Protein AF-A0A4Z2CD37-F1 (afdb_monomer)

InterPro domains:
  IPR002018 Carboxylesterase, type B [PF00135] (366-453)
  IPR019819 Carboxylesterase type B, conserved site [PS00941] (441-451)
  IPR029058 Alpha/Beta hydrolase fold [G3DSA:3.40.50.1820] (366-458)
  IPR029058 Alpha/Beta hydrolase fold [SSF53474] (370-454)
  IPR052001 MHC Class II Gamma Chain/Thyroglobulin [PTHR14093] (219-453)

Secondary structure (DSSP, 8-state):
------S-------S-PPP-----S-SEEE--TTB---TTSS-S--SSS---EEETTTTEEEEEETTEEEEEETTSS-GGGGS-S-HHHHH---S-----TT----S---S------------TTGGGGEEEPPGGGEEE-TTS---BEEEEEETTT--HHHHHHHHHHHHHH-TT--EEEEEE-SSTTEEEEEEE---EEPPPTTSSS-PPPEEEESS--SEEEEESS-PPP--GGGSPP------SS---GGGEEEEPGGGEEE-TT----EEEEEETTT---HHHHHHHHHHHHHH-TT--EEEEEE-SSEEEEEEE---EEEEE---TT-SS--EEEEEEESS--SEEEEE--------EEEETTTEEEE-EEEEEEETTEEEEEEEEEEEE-S----GGGTTSPP------EEEE-SS--PBPP-TT--TTSSB-S---EEEEEEESS------

Organism: NCBI:txid433685

Nearest PDB structures (foldseek):
  7n4y-assembly1_B  TM=7.777E-01  e=9.259E-34  Bos indicus x Bos taurus
  6scj-assembly1_B  TM=7.529E-01  e=6.126E-31  Homo sapiens
  7qtq-assembly1_A  TM=8.393E-01  e=3.136E-26  Bos taurus
  7qtq-assembly1_B  TM=8.320E-01  e=3.318E-26  Bos taurus
  7b75-assembly1_B  TM=6.923E-01  e=6.176E-26  Homo sapiens

Radius of gyration: 39.88 Å; Cα contacts (8 Å, |Δi|>4): 696; chains: 1; bounding box: 100×53×114 Å

pLDDT: mean 73.64, std 19.49, range [23.48, 96.44]

Foldseek 3Di:
DDDDDDPDDPPPDDDDDDDDDADDQDQKDWDDPLADDPQPDDDQDDPDFFSWDQDPVQQWTWGDDPNDIDIGHPVNADPVLVPDPGNRCRPDDDPDDDDDLPPPPPDDDDDDDPPPPPQDPPDPVLCVQKDFDDLVQEDADQVDDARKIKMWGFCVNDPPVSQLVVLSVVLVVDLQFFKWAWACDPDPTTIMIITGGQQWDWDDPPDPPGRDTGGYDNDGGDRMIGGPDNDDDPDPVNDPQDEDDQDPDFDDCVQKDWDDPVQEAAAQVDPAKDKDWAFPSHCVDVVSVVNSLVVVQVVDLQWFKWFWADDPTTIMIMTGGQQKDWDFPPPVPDQFTDIRIHHYDHDDGPIMIGGHDDLDQDQWDADPPAEIEGWDWDWDDDGPDIFIKTKFAFAAQFDQCDDPNPVPDTHGDDHHYYDHRHDHAAADDDPPDDPPHSHDSRHRGDMDIGTSGDRGDDD

Solvent-accessible surface area (backbone atoms only — not comparable to full-atom values): 28559 Å² total; per-residue (Å²): 133,86,87,84,84,79,93,83,74,86,76,83,76,73,94,74,87,87,84,89,78,89,82,78,82,62,61,66,46,69,64,51,92,75,27,69,79,70,83,92,77,77,76,78,80,58,95,67,65,80,46,61,44,76,38,80,91,72,48,26,38,32,32,62,59,96,91,42,80,46,78,47,49,65,87,79,56,59,79,74,47,76,76,47,97,57,48,60,73,62,73,61,76,80,93,75,86,88,80,77,89,80,73,80,75,90,63,95,76,78,94,82,73,85,75,77,82,79,71,72,84,85,52,76,68,56,63,74,49,40,40,81,54,53,69,92,51,46,48,66,38,76,87,54,88,71,64,32,46,48,33,40,38,21,50,93,79,31,54,78,66,56,46,45,50,51,41,50,52,51,37,68,72,37,73,64,39,30,30,33,35,41,44,80,37,98,50,99,55,31,33,34,32,39,34,24,44,84,50,62,47,61,60,74,90,86,50,95,66,78,54,72,63,29,39,50,35,55,58,79,68,70,57,23,31,31,53,73,70,85,67,85,70,92,58,74,88,76,53,79,89,62,70,69,85,63,70,92,72,76,74,63,65,88,41,47,44,76,58,56,76,91,44,46,44,76,39,76,83,63,75,76,61,48,77,48,78,39,46,45,87,44,48,77,49,65,67,61,46,48,48,43,50,52,48,59,33,69,76,36,81,68,41,35,32,43,32,37,33,82,52,98,68,25,38,40,36,37,38,24,44,87,46,66,46,71,45,77,47,77,54,99,82,54,99,57,39,50,74,51,67,29,39,54,37,48,63,89,56,81,45,40,36,35,60,49,73,84,73,64,78,71,44,65,46,79,43,92,98,38,34,33,41,34,35,37,81,44,79,45,73,58,76,74,40,75,45,52,32,32,35,30,19,41,42,67,72,30,46,59,47,51,80,92,38,47,98,49,80,88,41,77,46,86,71,65,48,79,43,80,12,70,47,81,63,38,44,59,72,53,96,87,65,55,100,83,49,72,48,28,73,62,31,56,52,40,74,48,77,42,66,41,67,75,79,74,82,83,133

Mean predicted aligned error: 18.04 Å

Sequence (459 aa):
MNEHMNENDELRTLPGSLFCGWLRSPSVLMCEEQDWDVTGQGTANRICGAGLQYNEQQKSFVFDFGGQMFTITDTALSTDTKTKKDYQASIISFQAVFLNPDADEGRPASSCSGTADLSPPLDASLKQRFQLVSENDVIVNANRKLLTLSFWLNKKHFDSQHALLWCLSRCDEEPQCSVADLRDADSAQFHSCSLYPDSRECGGYENPRRQSCALVLETPPDNTYSKTVNQWSSAPALCPEFTLKTPANMVSQDQWQVLSNSSVLVDRSLSTYDVIHISRDIATNPDKTRDFCLLACQKEESCVAVTLMQVASATRCILYPDTTICGLSSTLLSSNPTSSCRLVIREPASHVYLRTEPSRLVTSISIPGRGTLQGAVTETGLGSVRKSVVQFFGVPYARPPIGSLRFEAAQLPDWTGTWDATKPRPSCIQPGDSETAASSEDCLYLNIFTPAQRVCRHD

Structure (mmCIF, N/CA/C/O backbone):
data_AF-A0A4Z2CD37-F1
#
_entry.id   AF-A0A4Z2CD37-F1
#
loop_
_atom_site.group_PDB
_atom_site.id
_atom_site.type_symbol
_atom_site.label_atom_id
_atom_site.label_alt_id
_atom_site.label_comp_id
_atom_site.label_asym_id
_atom_site.label_entity_id
_atom_site.label_seq_id
_atom_site.pdbx_PDB_ins_code
_atom_site.Cartn_x
_atom_site.Cartn_y
_atom_site.Cartn_z
_atom_site.occupancy
_atom_site.B_iso_or_equiv
_atom_site.auth_seq_id
_atom_site.auth_comp_id
_atom_site.auth_asym_id
_atom_site.auth_atom_id
_atom_site.pdbx_PDB_model_num
ATOM 1 N N . MET A 1 1 ? 53.522 26.859 -34.295 1.00 25.61 1 MET A N 1
ATOM 2 C CA . MET A 1 1 ? 53.952 27.927 -33.367 1.00 25.61 1 MET A CA 1
ATOM 3 C C . MET A 1 1 ? 53.945 27.299 -31.982 1.00 25.61 1 MET A C 1
ATOM 5 O O . MET A 1 1 ? 53.002 26.577 -31.694 1.00 25.61 1 MET A O 1
ATOM 9 N N . ASN A 1 2 ? 55.050 27.417 -31.250 1.00 26.44 2 ASN A N 1
ATOM 10 C CA . ASN A 1 2 ? 55.340 26.682 -30.014 1.00 26.44 2 ASN A CA 1
ATOM 11 C C . ASN A 1 2 ? 54.377 26.987 -28.846 1.00 26.44 2 ASN A C 1
ATOM 13 O O . ASN A 1 2 ? 53.852 28.091 -28.772 1.00 26.44 2 ASN A O 1
ATOM 17 N N . GLU A 1 3 ? 54.318 26.010 -27.925 1.00 26.58 3 GLU A N 1
ATOM 18 C CA . GLU A 1 3 ? 54.041 26.091 -26.472 1.00 26.58 3 GLU A CA 1
ATOM 19 C C . GLU A 1 3 ? 52.595 26.286 -25.969 1.00 26.58 3 GLU A C 1
ATOM 21 O O . GLU A 1 3 ? 52.052 27.382 -25.964 1.00 26.58 3 GLU A O 1
ATOM 26 N N . HIS A 1 4 ? 51.995 25.209 -25.436 1.00 24.22 4 HIS A N 1
ATOM 27 C CA . HIS A 1 4 ? 52.012 24.897 -23.992 1.00 24.22 4 HIS A CA 1
ATOM 28 C C . HIS A 1 4 ? 51.339 23.528 -23.736 1.00 24.22 4 HIS A C 1
ATOM 30 O O . HIS A 1 4 ? 50.117 23.412 -23.765 1.00 24.22 4 HIS A O 1
ATOM 36 N N . MET A 1 5 ? 52.135 22.481 -23.481 1.00 23.48 5 MET A N 1
ATOM 37 C CA . MET A 1 5 ? 51.651 21.247 -22.844 1.00 23.48 5 MET A CA 1
ATOM 38 C C . MET A 1 5 ? 51.672 21.466 -21.331 1.00 23.48 5 MET A C 1
ATOM 40 O O . MET A 1 5 ? 52.721 21.785 -20.776 1.00 23.48 5 MET A O 1
ATOM 44 N N . ASN A 1 6 ? 50.522 21.307 -20.679 1.00 24.53 6 ASN A N 1
ATOM 45 C CA . ASN A 1 6 ? 50.446 21.188 -19.228 1.00 24.53 6 ASN A CA 1
ATOM 46 C C . ASN A 1 6 ? 50.819 19.746 -18.854 1.00 24.53 6 ASN A C 1
ATOM 48 O O . ASN A 1 6 ? 50.124 18.802 -19.227 1.00 24.53 6 ASN A O 1
ATOM 52 N N . GLU A 1 7 ? 51.926 19.585 -18.132 1.00 31.16 7 GLU A N 1
ATOM 53 C CA . GLU A 1 7 ? 52.261 18.372 -17.385 1.00 31.16 7 GLU A CA 1
ATOM 54 C C . GLU A 1 7 ? 51.247 18.217 -16.244 1.00 31.16 7 GLU A C 1
ATOM 56 O O . GLU A 1 7 ? 51.280 19.020 -15.316 1.00 31.16 7 GLU A O 1
ATOM 61 N N . ASN A 1 8 ? 50.313 17.260 -16.344 1.00 27.34 8 ASN A N 1
ATOM 62 C CA . ASN A 1 8 ? 49.703 16.509 -15.225 1.00 27.34 8 ASN A CA 1
ATOM 63 C C . ASN A 1 8 ? 48.506 15.652 -15.688 1.00 27.34 8 ASN A C 1
ATOM 65 O O . ASN A 1 8 ? 47.426 15.723 -15.113 1.00 27.34 8 ASN A O 1
ATOM 69 N N . ASP A 1 9 ? 48.705 14.806 -16.699 1.00 27.14 9 ASP A N 1
ATOM 70 C CA . ASP A 1 9 ? 47.839 13.640 -16.903 1.00 27.14 9 ASP A CA 1
ATOM 71 C C . ASP A 1 9 ? 48.739 12.431 -17.168 1.00 27.14 9 ASP A C 1
ATOM 73 O O . ASP A 1 9 ? 49.234 12.211 -18.276 1.00 27.14 9 ASP A O 1
ATOM 77 N N . GLU A 1 10 ? 49.030 11.667 -16.113 1.00 27.00 10 GLU A N 1
ATOM 78 C CA . GLU A 1 10 ? 49.615 10.334 -16.247 1.00 27.00 10 GLU A CA 1
ATOM 79 C C . GLU A 1 10 ? 48.598 9.438 -16.971 1.00 27.00 10 GLU A C 1
ATOM 81 O O . GLU A 1 10 ? 47.761 8.780 -16.348 1.00 27.00 10 GLU A O 1
ATOM 86 N N . LEU A 1 11 ? 48.678 9.388 -18.306 1.00 30.27 11 LEU A N 1
ATOM 87 C CA . LEU A 1 11 ? 48.043 8.337 -19.093 1.00 30.27 11 LEU A CA 1
ATOM 88 C C . LEU A 1 11 ? 48.588 6.988 -18.606 1.00 30.27 11 LEU A C 1
ATOM 90 O O . LEU A 1 11 ? 49.702 6.579 -18.945 1.00 30.27 11 LEU A O 1
ATOM 94 N N . ARG A 1 12 ? 47.776 6.263 -17.831 1.00 29.56 12 ARG A N 1
ATOM 95 C CA . ARG A 1 12 ? 47.960 4.828 -17.605 1.00 29.56 12 ARG A CA 1
ATOM 96 C C . ARG A 1 12 ? 47.797 4.111 -18.944 1.00 29.56 12 ARG A C 1
ATOM 98 O O . ARG A 1 12 ? 46.704 3.705 -19.323 1.00 29.56 12 ARG A O 1
ATOM 105 N N . THR A 1 13 ? 48.898 3.975 -19.668 1.00 33.34 13 THR A N 1
ATOM 106 C CA . THR A 1 13 ? 48.973 3.216 -20.912 1.00 33.34 13 THR A CA 1
ATOM 107 C C . THR A 1 13 ? 48.783 1.731 -20.599 1.00 33.34 13 THR A C 1
ATOM 109 O O . THR A 1 13 ? 49.656 1.067 -20.043 1.00 33.34 13 THR A O 1
ATOM 112 N N . LEU A 1 14 ? 47.606 1.191 -20.924 1.00 35.25 14 LEU A N 1
ATOM 113 C CA . LEU A 1 14 ? 47.440 -0.258 -21.050 1.00 35.25 14 LEU A CA 1
ATOM 114 C C . LEU A 1 14 ? 48.390 -0.763 -22.156 1.00 35.25 14 LEU A C 1
ATOM 116 O O . LEU A 1 14 ? 48.507 -0.101 -23.190 1.00 35.25 14 LEU A O 1
ATOM 120 N N . PRO A 1 15 ? 49.068 -1.910 -21.979 1.00 35.84 15 PRO A N 1
ATOM 121 C CA . PRO A 1 15 ? 49.903 -2.483 -23.028 1.00 35.84 15 PRO A CA 1
ATOM 122 C C . PRO A 1 15 ? 49.034 -2.846 -24.242 1.00 35.84 15 PRO A C 1
ATOM 124 O O . PRO A 1 15 ? 48.110 -3.647 -24.127 1.00 35.84 15 PRO A O 1
ATOM 127 N N . GLY A 1 16 ? 49.333 -2.256 -25.402 1.00 52.59 16 GLY A N 1
ATOM 128 C CA . GLY A 1 16 ? 48.587 -2.461 -26.644 1.00 52.59 16 GLY A CA 1
ATOM 129 C C . GLY A 1 16 ? 49.332 -1.920 -27.866 1.00 52.59 16 GLY A C 1
ATOM 130 O O . GLY A 1 16 ? 50.288 -1.155 -27.742 1.00 52.59 16 GLY A O 1
ATOM 131 N N . SER A 1 17 ? 48.924 -2.347 -29.060 1.00 53.03 17 SER A N 1
ATOM 132 C CA . SER A 1 17 ? 49.460 -1.832 -30.324 1.00 53.03 17 SER A CA 1
ATOM 133 C C . SER A 1 17 ? 48.736 -0.541 -30.713 1.00 53.03 17 SER A C 1
ATOM 135 O O . SER A 1 17 ? 47.516 -0.535 -30.841 1.00 53.03 17 SER A O 1
ATOM 137 N N . LEU A 1 18 ? 49.482 0.549 -30.917 1.00 53.75 18 LEU A N 1
ATOM 138 C CA . LEU A 1 18 ? 48.932 1.811 -31.414 1.00 53.75 18 LEU A CA 1
ATOM 139 C C . LEU A 1 18 ? 48.719 1.716 -32.932 1.00 53.75 18 LEU A C 1
ATOM 141 O O . LEU A 1 18 ? 49.672 1.476 -33.675 1.00 53.75 18 LEU A O 1
ATOM 145 N N . PHE A 1 19 ? 47.486 1.928 -33.392 1.00 57.09 19 PHE A N 1
ATOM 146 C CA . PHE A 1 19 ? 47.164 2.017 -34.815 1.00 57.09 19 PHE A CA 1
ATOM 147 C C . PHE A 1 19 ? 46.947 3.481 -35.210 1.00 57.09 19 PHE A C 1
ATOM 149 O O . PHE A 1 19 ? 46.054 4.144 -34.688 1.00 57.09 19 PHE A O 1
ATOM 156 N N . CYS A 1 20 ? 47.755 3.988 -36.142 1.00 55.94 20 CYS A N 1
ATOM 157 C CA . CYS A 1 20 ? 47.603 5.332 -36.698 1.00 55.94 20 CYS A CA 1
ATOM 158 C C . CYS A 1 20 ? 47.310 5.229 -38.197 1.00 55.94 20 CYS A C 1
ATOM 160 O O . CYS A 1 20 ? 48.221 5.024 -39.000 1.00 55.94 20 CYS A O 1
ATOM 162 N N . GLY A 1 21 ? 46.039 5.369 -38.572 1.00 58.22 21 GLY A N 1
ATOM 163 C CA . GLY A 1 21 ? 45.594 5.440 -39.963 1.00 58.22 21 GLY A CA 1
ATOM 164 C C . GLY A 1 21 ? 45.099 6.843 -40.310 1.00 58.22 21 GLY A C 1
ATOM 165 O O . GLY A 1 21 ? 44.355 7.443 -39.540 1.00 58.22 21 GLY A O 1
ATOM 166 N N . TRP A 1 22 ? 45.489 7.368 -41.474 1.00 57.09 22 TRP A N 1
ATOM 167 C CA . TRP A 1 22 ? 44.908 8.602 -42.011 1.00 57.09 22 TRP A CA 1
ATOM 168 C C . TRP A 1 22 ? 43.596 8.275 -42.728 1.00 57.09 22 TRP A C 1
ATOM 170 O O . TRP A 1 22 ? 43.609 7.643 -43.784 1.00 57.09 22 TRP A O 1
ATOM 180 N N . LEU A 1 23 ? 42.470 8.721 -42.174 1.00 61.00 23 LEU A N 1
ATOM 181 C CA . LEU A 1 23 ? 41.160 8.611 -42.815 1.00 61.00 23 LEU A CA 1
ATOM 182 C C . LEU A 1 23 ? 40.965 9.796 -43.770 1.00 61.00 23 LEU A C 1
ATOM 184 O O . LEU A 1 23 ? 40.880 10.940 -43.332 1.00 61.00 23 LEU A O 1
ATOM 188 N N . ARG A 1 24 ? 40.907 9.536 -45.083 1.00 62.44 24 ARG A N 1
ATOM 189 C CA . ARG A 1 24 ? 40.592 10.559 -46.094 1.00 62.44 24 ARG A CA 1
ATOM 190 C C . ARG A 1 24 ? 39.138 10.435 -46.529 1.00 62.44 24 ARG A C 1
ATOM 192 O O . ARG A 1 24 ? 38.779 9.446 -47.155 1.00 62.44 24 ARG A O 1
ATOM 199 N N . SER A 1 25 ? 38.335 11.453 -46.217 1.00 62.91 25 SER A N 1
ATOM 200 C CA . SER A 1 25 ? 36.918 11.569 -46.598 1.00 62.91 25 SER A CA 1
ATOM 201 C C . SER A 1 25 ? 36.087 10.304 -46.311 1.00 62.91 25 SER A C 1
ATOM 203 O O . SER A 1 25 ? 35.512 9.732 -47.238 1.00 62.91 25 SER A O 1
ATOM 205 N N . PRO A 1 26 ? 36.009 9.841 -45.046 1.00 68.00 26 PRO A N 1
ATOM 206 C CA . PRO A 1 26 ? 35.160 8.704 -44.701 1.00 68.00 26 PRO A CA 1
ATOM 207 C C . PRO A 1 26 ? 33.708 9.007 -45.079 1.00 68.00 26 PRO A C 1
ATOM 209 O O . PRO A 1 26 ? 33.238 10.128 -44.879 1.00 68.00 26 PRO A O 1
ATOM 212 N N . SER A 1 27 ? 33.003 8.026 -45.643 1.00 69.38 27 SER A N 1
ATOM 213 C CA . SER A 1 27 ? 31.603 8.197 -46.049 1.00 69.38 27 SER A CA 1
ATOM 214 C C . SER A 1 27 ? 30.666 8.250 -44.840 1.00 69.38 27 SER A C 1
ATOM 216 O O . SER A 1 27 ? 29.748 9.066 -44.821 1.00 69.38 27 SER A O 1
ATOM 218 N N . VAL A 1 28 ? 30.920 7.409 -43.831 1.00 74.56 28 VAL A N 1
ATOM 219 C CA . VAL A 1 28 ? 30.148 7.321 -42.586 1.00 74.56 28 VAL A CA 1
ATOM 220 C C . VAL A 1 28 ? 31.101 7.124 -41.408 1.00 74.56 28 VAL A C 1
ATOM 222 O O . VAL A 1 28 ? 32.021 6.311 -41.504 1.00 74.56 28 VAL A O 1
ATOM 225 N N . LEU A 1 29 ? 30.868 7.831 -40.305 1.00 73.88 29 LEU A N 1
ATOM 226 C CA . LEU A 1 29 ? 31.438 7.526 -38.990 1.00 73.88 29 LEU A CA 1
ATOM 227 C C . LEU A 1 29 ? 30.314 7.015 -38.087 1.00 73.88 29 LEU A C 1
ATOM 229 O O . LEU A 1 29 ? 29.187 7.490 -38.188 1.00 73.88 29 LEU A O 1
ATOM 233 N N . MET A 1 30 ? 30.601 6.035 -37.240 1.00 70.38 30 MET A N 1
ATOM 234 C CA . MET A 1 30 ? 29.609 5.360 -36.401 1.00 70.38 30 MET A CA 1
ATOM 235 C C . MET A 1 30 ? 30.230 4.937 -35.071 1.00 70.38 30 MET A C 1
ATOM 237 O O . MET A 1 30 ? 31.456 4.810 -35.003 1.00 70.38 30 MET A O 1
ATOM 241 N N . CYS A 1 31 ? 29.381 4.642 -34.083 1.00 65.06 31 CYS A N 1
ATOM 242 C CA . CYS A 1 31 ? 29.748 4.060 -32.790 1.00 65.06 31 CYS A CA 1
ATOM 243 C C . CYS A 1 31 ? 30.479 5.038 -31.866 1.00 65.06 31 CYS A C 1
ATOM 245 O O . CYS A 1 31 ? 31.681 4.911 -31.619 1.00 65.06 31 CYS A O 1
ATOM 247 N N . GLU A 1 32 ? 29.735 6.023 -31.368 1.00 64.81 32 GLU A N 1
ATOM 248 C CA . GLU A 1 32 ? 30.186 6.935 -30.317 1.00 64.81 32 GLU A CA 1
ATOM 249 C C . GLU A 1 32 ? 30.294 6.233 -28.956 1.00 64.81 32 GLU A C 1
ATOM 251 O O . GLU A 1 32 ? 29.695 5.191 -28.714 1.00 64.81 32 GLU A O 1
ATOM 256 N N . GLU A 1 33 ? 31.050 6.821 -28.027 1.00 60.28 33 GLU A N 1
ATOM 257 C CA . GLU A 1 33 ? 31.209 6.279 -26.668 1.00 60.28 33 GLU A CA 1
ATOM 258 C C . GLU A 1 33 ? 29.884 6.273 -25.883 1.00 60.28 33 GLU A C 1
ATOM 260 O O . GLU A 1 33 ? 29.685 5.452 -24.990 1.00 60.28 33 GLU A O 1
ATOM 265 N N . GLN A 1 34 ? 28.974 7.194 -26.214 1.00 58.69 34 GLN A N 1
ATOM 266 C CA . GLN A 1 34 ? 27.648 7.304 -25.608 1.00 58.69 34 GLN A CA 1
ATOM 267 C C . GLN A 1 34 ? 26.601 6.425 -26.301 1.00 58.69 34 GLN A C 1
ATOM 269 O O . GLN A 1 34 ? 25.462 6.365 -25.823 1.00 58.69 3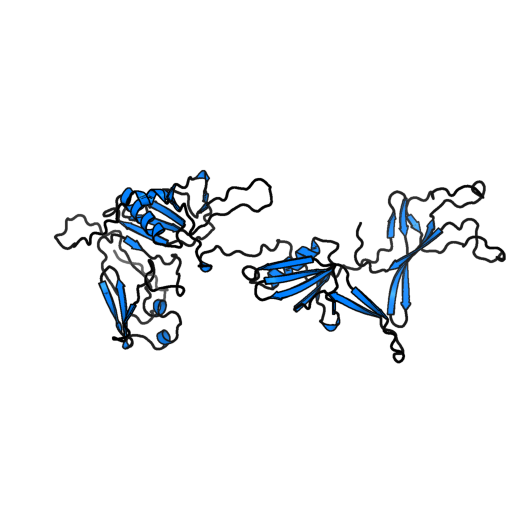4 GLN A O 1
ATOM 274 N N . ASP A 1 35 ? 26.971 5.748 -27.395 1.00 65.19 35 ASP A N 1
ATOM 275 C CA . ASP A 1 35 ? 26.065 4.833 -28.069 1.00 65.19 35 ASP A CA 1
ATOM 276 C C . ASP A 1 35 ? 25.746 3.649 -27.156 1.00 65.19 35 ASP A C 1
ATOM 278 O O . ASP A 1 35 ? 26.577 3.196 -26.364 1.00 65.19 35 ASP A O 1
ATOM 282 N N . TRP A 1 36 ? 24.516 3.140 -27.221 1.00 62.50 36 TRP A N 1
ATOM 283 C CA . TRP A 1 36 ? 24.127 2.043 -26.341 1.00 62.50 36 TRP A CA 1
ATOM 284 C C . TRP A 1 36 ? 24.910 0.773 -26.664 1.00 62.50 36 TRP A C 1
ATOM 286 O O . TRP A 1 36 ? 24.700 0.103 -27.674 1.00 62.50 36 TRP A O 1
ATOM 296 N N . ASP A 1 37 ? 25.803 0.427 -25.743 1.00 53.19 37 ASP A N 1
ATOM 297 C CA . ASP A 1 37 ? 26.561 -0.808 -25.784 1.00 53.19 37 ASP A CA 1
ATOM 298 C C . ASP A 1 37 ? 25.655 -1.988 -25.400 1.00 53.19 37 ASP A C 1
ATOM 300 O O . ASP A 1 37 ? 25.248 -2.160 -24.249 1.00 53.19 37 ASP A O 1
ATOM 304 N N . VAL A 1 38 ? 25.307 -2.817 -26.384 1.00 49.28 38 VAL A N 1
ATOM 305 C CA . VAL A 1 38 ? 24.556 -4.068 -26.183 1.00 49.28 38 VAL A CA 1
ATOM 306 C C . VAL A 1 38 ? 25.474 -5.263 -25.905 1.00 49.28 38 VAL A C 1
ATOM 308 O O . VAL A 1 38 ? 25.115 -6.405 -26.223 1.00 49.28 38 VAL A O 1
ATOM 311 N N . THR A 1 39 ? 26.658 -5.049 -25.332 1.00 43.38 39 THR A N 1
ATOM 312 C CA . THR A 1 39 ? 27.609 -6.102 -24.943 1.00 43.38 39 THR A CA 1
ATOM 313 C C . THR A 1 39 ? 26.905 -7.312 -24.296 1.00 43.38 39 THR A C 1
ATOM 315 O O . THR A 1 39 ? 26.243 -7.232 -23.262 1.00 43.38 39 THR A O 1
ATOM 318 N N . GLY A 1 40 ? 27.009 -8.479 -24.950 1.00 45.72 40 GLY A N 1
ATOM 319 C CA . GLY A 1 40 ? 26.661 -9.780 -24.356 1.00 45.72 40 GLY A CA 1
ATOM 320 C C . GLY A 1 40 ? 25.254 -10.372 -24.568 1.00 45.72 40 GLY A C 1
ATOM 321 O O . GLY A 1 40 ? 24.977 -11.403 -23.958 1.00 45.72 40 GLY A O 1
ATOM 322 N N . GLN A 1 41 ? 24.368 -9.815 -25.410 1.00 42.06 41 GLN A N 1
ATOM 323 C CA . GLN A 1 41 ? 22.987 -10.345 -25.578 1.00 42.06 41 GLN A CA 1
ATOM 324 C C . GLN A 1 41 ? 22.580 -10.888 -26.975 1.00 42.06 41 GLN A C 1
ATOM 326 O O . GLN A 1 41 ? 21.399 -11.156 -27.186 1.00 42.06 41 GLN A O 1
ATOM 331 N N . GLY A 1 42 ? 23.484 -11.099 -27.945 1.00 39.94 42 GLY A N 1
ATOM 332 C CA . GLY A 1 42 ? 23.066 -11.577 -29.280 1.00 39.94 42 GLY A CA 1
ATOM 333 C C . GLY A 1 42 ? 24.182 -11.876 -30.288 1.00 39.94 42 GLY A C 1
ATOM 334 O O . GLY A 1 42 ? 25.356 -11.665 -30.004 1.00 39.94 42 GLY A O 1
ATOM 335 N N . THR A 1 43 ? 23.795 -12.411 -31.455 1.00 35.41 43 THR A N 1
ATOM 336 C CA . THR A 1 43 ? 24.678 -12.915 -32.529 1.00 35.41 43 THR A CA 1
ATOM 337 C C . THR A 1 43 ? 25.602 -11.848 -33.131 1.00 35.41 43 THR A C 1
ATOM 339 O O . THR A 1 43 ? 25.223 -10.688 -33.243 1.00 35.41 43 THR A O 1
ATOM 342 N N . ALA A 1 44 ? 26.789 -12.279 -33.578 1.00 37.47 44 ALA A N 1
ATOM 343 C CA . ALA A 1 44 ? 27.976 -11.497 -33.964 1.00 37.47 44 ALA A CA 1
ATOM 344 C C . ALA A 1 44 ? 27.863 -10.529 -35.172 1.00 37.47 44 ALA A C 1
ATOM 346 O O . ALA A 1 44 ? 28.887 -10.104 -35.699 1.00 37.47 44 ALA A O 1
ATOM 347 N N . ASN A 1 45 ? 26.658 -10.179 -35.627 1.00 42.59 45 ASN A N 1
ATOM 348 C CA . ASN A 1 45 ? 26.439 -9.261 -36.748 1.00 42.59 45 ASN A CA 1
ATOM 349 C C . ASN A 1 45 ? 25.636 -8.049 -36.251 1.00 42.59 45 ASN A C 1
ATOM 351 O O . ASN A 1 45 ? 24.408 -8.071 -36.282 1.00 42.59 45 ASN A O 1
ATOM 355 N N . ARG A 1 46 ? 26.323 -7.047 -35.693 1.00 54.72 46 ARG A N 1
ATOM 356 C CA . ARG A 1 46 ? 25.715 -5.847 -35.090 1.00 54.72 46 ARG A CA 1
ATOM 357 C C . ARG A 1 46 ? 26.332 -4.577 -35.665 1.00 54.72 46 ARG A C 1
ATOM 359 O O . ARG A 1 46 ? 27.484 -4.603 -36.085 1.00 54.72 46 ARG A O 1
ATOM 366 N N . ILE A 1 47 ? 25.549 -3.497 -35.672 1.00 55.47 47 ILE A N 1
ATOM 367 C CA . ILE A 1 47 ? 25.900 -2.211 -36.297 1.00 55.47 47 ILE A CA 1
ATOM 368 C C . ILE A 1 47 ? 27.031 -1.505 -35.537 1.00 55.47 47 ILE A C 1
ATOM 370 O O . ILE A 1 47 ? 27.929 -0.960 -36.172 1.00 55.47 47 ILE A O 1
ATOM 374 N N . CYS A 1 48 ? 27.022 -1.580 -34.201 1.00 53.34 48 CYS A N 1
ATOM 375 C CA . CYS A 1 48 ? 28.112 -1.107 -33.354 1.00 53.34 48 CYS A CA 1
ATOM 376 C C . CYS A 1 48 ? 28.689 -2.219 -32.479 1.00 53.34 48 CYS A C 1
ATOM 378 O O . CYS A 1 48 ? 27.968 -2.979 -31.830 1.00 53.34 48 CYS A O 1
ATOM 380 N N . GLY A 1 49 ? 30.016 -2.330 -32.530 1.00 52.22 49 GLY A N 1
ATOM 381 C CA . GLY A 1 49 ? 30.812 -3.421 -31.980 1.00 52.22 49 GLY A CA 1
ATOM 382 C C . GLY A 1 49 ? 31.827 -3.892 -33.016 1.00 52.22 49 GLY A C 1
ATOM 383 O O . GLY A 1 49 ? 31.490 -4.091 -34.182 1.00 52.22 49 GLY A O 1
ATOM 384 N N . ALA A 1 50 ? 33.086 -4.074 -32.616 1.00 50.84 50 ALA A N 1
ATOM 385 C CA . ALA A 1 50 ? 34.060 -4.687 -33.506 1.00 50.84 50 ALA A CA 1
ATOM 386 C C . ALA A 1 50 ? 33.569 -6.108 -33.810 1.00 50.84 50 ALA A C 1
ATOM 388 O O . ALA A 1 50 ? 33.469 -6.924 -32.890 1.00 50.84 50 ALA A O 1
ATOM 389 N N . GLY A 1 51 ? 33.192 -6.372 -35.067 1.00 53.16 51 GLY A N 1
ATOM 390 C CA . GLY A 1 51 ? 32.685 -7.651 -35.572 1.00 53.16 51 GLY A CA 1
ATOM 391 C C . GLY A 1 51 ? 33.734 -8.757 -35.479 1.00 53.16 51 GLY A C 1
ATOM 392 O O . GLY A 1 51 ? 34.237 -9.245 -36.485 1.00 53.16 51 GLY A O 1
ATOM 393 N N . LEU A 1 52 ? 34.101 -9.101 -34.248 1.00 56.66 52 LEU A N 1
ATOM 394 C CA . LEU A 1 52 ? 35.094 -10.086 -33.875 1.00 56.66 52 LEU A CA 1
ATOM 395 C C . LEU A 1 52 ? 34.519 -11.464 -34.170 1.00 56.66 52 LEU A C 1
ATOM 397 O O . LEU A 1 52 ? 33.662 -11.973 -33.447 1.00 56.66 52 LEU A O 1
ATOM 401 N N . GLN A 1 53 ? 35.011 -12.072 -35.237 1.00 61.56 53 GLN A N 1
ATOM 402 C CA . GLN A 1 53 ? 34.742 -13.457 -35.572 1.00 61.56 53 GLN A CA 1
ATOM 403 C C . GLN A 1 53 ? 35.898 -14.308 -35.060 1.00 61.56 53 GLN A C 1
ATOM 405 O O . GLN A 1 53 ? 37.056 -14.080 -35.410 1.00 61.56 53 GLN A O 1
ATOM 410 N N . TYR A 1 54 ? 35.596 -15.292 -34.217 1.00 65.12 54 TYR A N 1
ATOM 411 C CA . TYR A 1 54 ? 36.600 -16.258 -33.791 1.00 65.12 54 TYR A CA 1
ATOM 412 C C . TYR A 1 54 ? 36.707 -17.379 -34.824 1.00 65.12 54 TYR A C 1
ATOM 414 O O . TYR A 1 54 ? 35.736 -18.081 -35.106 1.00 65.12 54 TYR A O 1
ATOM 422 N N . ASN A 1 55 ? 37.898 -17.554 -35.383 1.00 68.12 55 ASN A N 1
ATOM 423 C CA . ASN A 1 55 ? 38.224 -18.674 -36.246 1.00 68.12 55 ASN A CA 1
ATOM 424 C C . ASN A 1 55 ? 38.796 -19.818 -35.397 1.00 68.12 55 ASN A C 1
ATOM 426 O O . ASN A 1 55 ? 39.973 -19.807 -35.027 1.00 68.12 55 ASN A O 1
ATOM 430 N N . GLU A 1 56 ? 37.972 -20.834 -35.128 1.00 67.56 56 GLU A N 1
ATOM 431 C CA . GLU A 1 56 ? 38.361 -2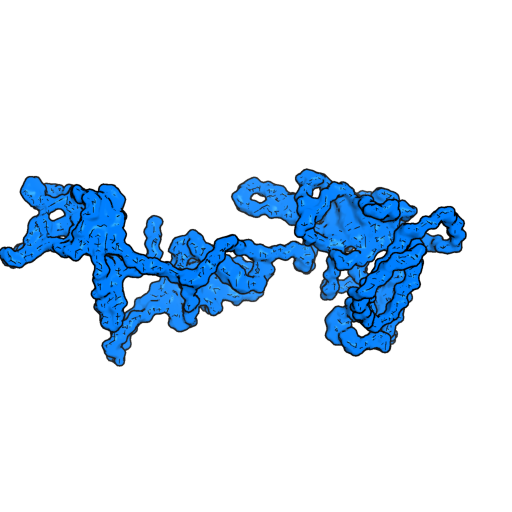2.000 -34.320 1.00 67.56 56 GLU A CA 1
ATOM 432 C C . GLU A 1 56 ? 39.531 -22.796 -34.921 1.00 67.56 56 GLU A C 1
ATOM 434 O O . GLU A 1 56 ? 40.346 -23.353 -34.185 1.00 67.56 56 GLU A O 1
ATOM 439 N N . GLN A 1 57 ? 39.651 -22.837 -36.253 1.00 69.94 57 GLN A N 1
ATOM 440 C CA . GLN A 1 57 ? 40.703 -23.600 -36.936 1.00 69.94 57 GLN A CA 1
ATOM 441 C C . GLN A 1 57 ? 42.072 -22.933 -36.794 1.00 69.94 57 GLN A C 1
ATOM 443 O O . GLN A 1 57 ? 43.089 -23.616 -36.671 1.00 69.94 57 GLN A O 1
ATOM 448 N N . GLN A 1 58 ? 42.098 -21.599 -36.808 1.00 69.25 58 GLN A N 1
ATOM 449 C CA . GLN A 1 58 ? 43.326 -20.806 -36.735 1.00 69.25 58 GLN A CA 1
ATOM 450 C C . GLN A 1 58 ? 43.620 -20.258 -35.335 1.00 69.25 58 GLN A C 1
ATOM 452 O O . GLN A 1 58 ? 44.684 -19.670 -35.137 1.00 69.25 58 GLN A O 1
ATOM 457 N N . LYS A 1 59 ? 42.719 -20.474 -34.362 1.00 72.19 59 LYS A N 1
ATOM 458 C CA . LYS A 1 59 ? 42.801 -19.902 -33.007 1.00 72.19 59 LYS A CA 1
ATOM 459 C C . LYS A 1 59 ? 43.099 -18.403 -33.050 1.00 72.19 59 LYS A C 1
ATOM 461 O O . LYS A 1 59 ? 44.044 -17.902 -32.429 1.00 72.19 59 LYS A O 1
ATOM 466 N N . SER A 1 60 ? 42.331 -17.702 -33.874 1.00 71.56 60 SER A N 1
ATOM 467 C CA . SER A 1 60 ? 42.512 -16.283 -34.136 1.00 71.56 60 SER A CA 1
ATOM 468 C C . SER A 1 60 ? 41.177 -15.560 -34.164 1.00 71.56 60 SER A C 1
ATOM 470 O O . SER A 1 60 ? 40.151 -16.099 -34.571 1.00 71.56 60 SER A O 1
ATOM 472 N N . PHE A 1 61 ? 41.207 -14.315 -33.720 1.00 68.69 61 PHE A N 1
ATOM 473 C CA . PHE A 1 61 ? 40.122 -13.368 -33.853 1.00 68.69 61 PHE A CA 1
ATOM 474 C C . PHE A 1 61 ? 40.334 -12.563 -35.125 1.00 68.69 61 PHE A C 1
ATOM 476 O O . PHE A 1 61 ? 41.423 -12.038 -35.352 1.00 68.69 61 PHE A O 1
ATOM 483 N N . VAL A 1 62 ? 39.300 -12.450 -35.944 1.00 68.75 62 VAL A N 1
ATOM 484 C CA . VAL A 1 62 ? 39.292 -11.604 -37.134 1.00 68.75 62 VAL A CA 1
ATOM 485 C C . VAL A 1 62 ? 38.296 -10.481 -36.904 1.00 68.75 62 VAL A C 1
ATOM 487 O O . VAL A 1 62 ? 37.184 -10.746 -36.455 1.00 68.75 62 VAL A O 1
ATOM 490 N N . PHE A 1 63 ? 38.677 -9.242 -37.190 1.00 67.50 63 PHE A N 1
ATOM 491 C CA . PHE A 1 63 ? 37.751 -8.112 -37.174 1.00 67.50 63 PHE A CA 1
ATOM 492 C C . PHE A 1 63 ? 37.959 -7.232 -38.403 1.00 67.50 63 PHE A C 1
ATOM 494 O O . PHE A 1 63 ? 39.080 -7.086 -38.887 1.00 67.50 63 PHE A O 1
ATOM 501 N N . ASP A 1 64 ? 36.872 -6.665 -38.913 1.00 63.12 64 ASP A N 1
ATOM 502 C CA . ASP A 1 64 ? 36.900 -5.684 -39.995 1.00 63.12 64 ASP A CA 1
ATOM 503 C C . ASP A 1 64 ? 36.946 -4.273 -39.401 1.00 63.12 64 ASP A C 1
ATOM 505 O O . ASP A 1 64 ? 36.152 -3.934 -38.519 1.00 63.12 64 ASP A O 1
ATOM 509 N N . PHE A 1 65 ? 37.881 -3.456 -39.879 1.00 65.00 65 PHE A N 1
ATOM 510 C CA . PHE A 1 65 ? 37.914 -2.028 -39.610 1.00 65.00 65 PHE A CA 1
ATOM 511 C C . PHE A 1 65 ? 38.102 -1.258 -40.919 1.00 65.00 65 PHE A C 1
ATOM 513 O O . PHE A 1 65 ? 39.162 -1.304 -41.547 1.00 65.00 65 PHE A O 1
ATOM 520 N N . GLY A 1 66 ? 37.059 -0.537 -41.340 1.00 58.19 66 GLY A N 1
ATOM 521 C CA . GLY A 1 66 ? 37.090 0.294 -42.547 1.00 58.19 66 GLY A CA 1
ATOM 522 C C . GLY A 1 66 ? 37.229 -0.490 -43.860 1.00 58.19 66 GLY A C 1
ATOM 523 O O . GLY A 1 66 ? 37.809 0.036 -44.810 1.00 58.19 66 GLY A O 1
ATOM 524 N N . GLY A 1 67 ? 36.743 -1.736 -43.919 1.00 59.25 67 GLY A N 1
ATOM 525 C CA . GLY A 1 67 ? 36.859 -2.626 -45.080 1.00 59.25 67 GLY A CA 1
ATOM 526 C C . GLY A 1 67 ? 38.194 -3.375 -45.152 1.00 59.25 67 GLY A C 1
ATOM 527 O O . GLY A 1 67 ? 38.487 -4.029 -46.156 1.00 59.25 67 GLY A O 1
ATOM 528 N N . GLN A 1 68 ? 39.025 -3.269 -44.112 1.00 59.00 68 GLN A N 1
ATOM 529 C CA . GLN A 1 68 ? 40.262 -4.028 -43.960 1.00 59.00 68 GLN A CA 1
ATOM 530 C C . GLN A 1 68 ? 40.092 -5.062 -42.850 1.00 59.00 68 GLN A C 1
ATOM 532 O O . GLN A 1 68 ? 39.744 -4.726 -41.721 1.00 59.00 68 GLN A O 1
ATOM 537 N N . MET A 1 69 ? 40.380 -6.328 -43.160 1.00 67.56 69 MET A N 1
ATOM 538 C CA . MET A 1 69 ? 40.355 -7.397 -42.164 1.00 67.56 69 MET A CA 1
ATOM 539 C C . MET A 1 69 ? 41.678 -7.480 -41.404 1.00 67.56 69 MET A C 1
ATOM 541 O O . MET A 1 69 ? 42.747 -7.644 -41.994 1.00 67.56 69 MET A O 1
ATOM 545 N N . PHE A 1 70 ? 41.585 -7.457 -40.082 1.00 69.31 70 PHE A N 1
ATOM 546 C CA . PHE A 1 70 ? 42.688 -7.621 -39.146 1.00 69.31 70 PHE A CA 1
ATOM 547 C C . PHE A 1 70 ? 42.562 -8.963 -38.432 1.00 69.31 70 PHE A C 1
ATOM 549 O O . PHE A 1 70 ? 41.462 -9.399 -38.109 1.00 69.31 70 PHE A O 1
ATOM 556 N N . THR A 1 71 ? 43.688 -9.637 -38.186 1.00 70.56 71 THR A N 1
ATOM 557 C CA . THR A 1 71 ? 43.725 -10.941 -37.506 1.00 70.56 71 THR A CA 1
ATOM 558 C C . THR A 1 71 ? 44.605 -10.865 -36.262 1.00 70.56 71 THR A C 1
ATOM 560 O O . THR A 1 71 ? 45.777 -10.506 -36.352 1.00 70.56 71 THR A O 1
ATOM 563 N N . ILE A 1 72 ? 44.052 -11.234 -35.108 1.00 69.81 72 ILE A N 1
ATOM 564 C CA . ILE A 1 72 ? 44.725 -11.295 -33.807 1.00 69.81 72 ILE A CA 1
ATOM 565 C C . ILE A 1 72 ? 44.789 -12.762 -33.378 1.00 69.81 72 ILE A C 1
ATOM 567 O O . ILE A 1 72 ? 43.763 -13.412 -33.214 1.00 69.81 72 ILE A O 1
ATOM 571 N N . THR A 1 73 ? 45.983 -13.314 -33.190 1.00 69.19 73 THR A N 1
ATOM 572 C CA . THR A 1 73 ? 46.152 -14.708 -32.748 1.00 69.19 73 THR A CA 1
ATOM 573 C C . THR A 1 73 ? 46.050 -14.841 -31.226 1.00 69.19 73 THR A C 1
ATOM 575 O O . THR A 1 73 ? 46.478 -13.952 -30.492 1.00 69.19 73 THR A O 1
ATOM 578 N N . ASP A 1 74 ? 45.587 -15.994 -30.730 1.00 64.94 74 ASP A N 1
ATOM 579 C CA . ASP A 1 74 ? 45.466 -16.303 -29.287 1.00 64.94 74 ASP A CA 1
ATOM 580 C C . ASP A 1 74 ? 46.774 -16.164 -28.479 1.00 64.94 74 ASP A C 1
ATOM 582 O O . ASP A 1 74 ? 46.759 -16.096 -27.244 1.00 64.94 74 ASP A O 1
ATOM 586 N N . THR A 1 75 ? 47.919 -16.164 -29.165 1.00 61.06 75 THR A N 1
ATOM 587 C CA . THR A 1 75 ? 49.261 -15.966 -28.598 1.00 61.06 75 THR A CA 1
ATOM 588 C C . THR A 1 75 ? 49.572 -14.509 -28.257 1.00 61.06 75 THR A C 1
ATOM 590 O O . THR A 1 75 ? 50.449 -14.270 -27.434 1.00 61.06 75 THR A O 1
ATOM 593 N N . ALA A 1 76 ? 48.864 -13.549 -28.858 1.00 59.88 76 ALA A N 1
ATOM 594 C CA . ALA A 1 76 ? 49.023 -12.118 -28.602 1.00 59.88 76 ALA A CA 1
ATOM 595 C C . ALA A 1 76 ? 48.168 -11.619 -27.417 1.00 59.88 76 ALA A C 1
ATOM 597 O O . ALA A 1 76 ? 48.283 -10.463 -27.020 1.00 59.88 76 ALA A O 1
ATOM 598 N N . LEU A 1 77 ? 47.319 -12.482 -26.843 1.00 61.19 77 LEU A N 1
ATOM 599 C CA . LEU A 1 77 ? 46.372 -12.139 -25.781 1.00 61.19 77 LEU A CA 1
ATOM 600 C C . LEU A 1 77 ? 46.916 -12.469 -24.383 1.00 61.19 77 LEU A C 1
ATOM 602 O O . LEU A 1 77 ? 47.353 -13.592 -24.115 1.00 61.19 77 LEU A O 1
ATOM 606 N N . SER A 1 78 ? 46.836 -11.495 -23.471 1.00 57.47 78 SER A N 1
ATOM 607 C CA . SER A 1 78 ? 47.220 -11.646 -22.058 1.00 57.47 78 SER A CA 1
ATOM 608 C C . SER A 1 78 ? 46.338 -12.673 -21.332 1.00 57.47 78 SER A C 1
ATOM 610 O O . SER A 1 78 ? 45.146 -12.797 -21.615 1.00 57.47 78 SER A O 1
ATOM 612 N N . THR A 1 79 ? 46.887 -13.388 -20.347 1.00 55.34 79 THR A N 1
ATOM 613 C CA . THR A 1 79 ? 46.168 -14.407 -19.558 1.00 55.34 79 THR A CA 1
ATOM 614 C C . THR A 1 79 ? 44.907 -13.880 -18.860 1.00 55.34 79 THR A C 1
ATOM 616 O O . THR A 1 79 ? 43.954 -14.641 -18.717 1.00 55.34 79 THR A O 1
ATOM 619 N N . ASP A 1 80 ? 44.853 -12.589 -18.513 1.00 53.12 80 ASP A N 1
ATOM 620 C CA . ASP A 1 80 ? 43.677 -11.938 -17.901 1.00 53.12 80 ASP A CA 1
ATOM 621 C C . ASP A 1 80 ? 42.500 -11.743 -18.867 1.00 53.12 80 ASP A C 1
ATOM 623 O O . ASP A 1 80 ? 41.345 -11.674 -18.451 1.00 53.12 80 ASP A O 1
ATOM 627 N N . THR A 1 81 ? 42.764 -11.677 -20.173 1.00 52.28 81 THR A N 1
ATOM 628 C CA . THR A 1 81 ? 41.691 -11.579 -21.177 1.00 52.28 81 THR A CA 1
ATOM 629 C C . THR A 1 81 ? 40.982 -12.917 -21.391 1.00 52.28 81 THR A C 1
ATOM 631 O O . THR A 1 81 ? 39.849 -12.937 -21.859 1.00 52.28 81 THR A O 1
ATOM 634 N N . LYS A 1 82 ? 41.595 -14.038 -20.974 1.00 51.53 82 LYS A N 1
ATOM 635 C CA . LYS A 1 82 ? 41.044 -15.392 -21.148 1.00 51.53 82 LYS A CA 1
ATOM 636 C C . LYS A 1 82 ? 39.957 -15.771 -20.141 1.00 51.53 82 LYS A C 1
ATOM 638 O O . LYS A 1 82 ? 39.265 -16.760 -20.365 1.00 51.53 82 LYS A O 1
ATOM 643 N N . THR A 1 83 ? 39.800 -15.010 -19.059 1.00 46.78 83 THR A N 1
ATOM 644 C CA . THR A 1 83 ? 38.884 -15.295 -17.938 1.00 46.78 83 THR A CA 1
ATOM 645 C C . THR A 1 83 ? 37.674 -14.359 -17.868 1.00 46.78 83 THR A C 1
ATOM 647 O O . THR A 1 83 ? 36.756 -14.609 -17.083 1.00 46.78 83 THR A O 1
ATOM 650 N N . LYS A 1 84 ? 37.631 -13.295 -18.680 1.00 49.41 84 LYS A N 1
ATOM 651 C CA . LYS A 1 84 ? 36.491 -12.371 -18.749 1.00 49.41 84 LYS A CA 1
ATOM 652 C C . LYS A 1 84 ? 35.378 -12.952 -19.624 1.00 49.41 84 LYS A C 1
ATOM 654 O O . LYS A 1 84 ? 35.636 -13.491 -20.691 1.00 49.41 84 LYS A O 1
ATOM 659 N N . LYS A 1 85 ? 34.122 -12.800 -19.183 1.00 47.94 85 LYS A N 1
ATOM 660 C CA . LYS A 1 85 ? 32.932 -13.161 -19.981 1.00 47.94 85 LYS A CA 1
ATOM 661 C C . LYS A 1 85 ? 32.793 -12.322 -21.257 1.00 47.94 85 LYS A C 1
ATOM 663 O O . LYS A 1 85 ? 32.111 -12.752 -22.178 1.00 47.94 85 LYS A O 1
ATOM 668 N N . ASP A 1 86 ? 33.436 -11.157 -21.293 1.00 52.66 86 ASP A N 1
ATOM 669 C CA . ASP A 1 86 ? 33.431 -10.233 -22.420 1.00 52.66 86 ASP A CA 1
ATOM 670 C C . ASP A 1 86 ? 34.829 -10.137 -23.048 1.00 52.66 86 ASP A C 1
ATOM 672 O O . ASP A 1 86 ? 35.692 -9.343 -22.648 1.00 52.66 86 ASP A O 1
ATOM 676 N N . TYR A 1 87 ? 35.067 -11.023 -24.012 1.00 54.81 87 TYR A N 1
ATOM 677 C CA . TYR A 1 87 ? 36.309 -11.060 -24.773 1.00 54.81 87 TYR A CA 1
ATOM 678 C C . TYR A 1 87 ? 36.438 -9.847 -25.705 1.00 54.81 87 TYR A C 1
ATOM 680 O O . TYR A 1 87 ? 37.556 -9.410 -25.952 1.00 54.81 87 TYR A O 1
ATOM 688 N N . GLN A 1 88 ? 35.338 -9.258 -26.190 1.00 52.50 88 GLN A N 1
ATOM 689 C CA . GLN A 1 88 ? 35.398 -8.189 -27.194 1.00 52.50 88 GLN A CA 1
ATOM 690 C C . GLN A 1 88 ? 36.002 -6.907 -26.620 1.00 52.50 88 GLN A C 1
ATOM 692 O O . GLN A 1 88 ? 37.011 -6.432 -27.144 1.00 52.50 88 GLN A O 1
ATOM 697 N N . ALA A 1 89 ? 35.478 -6.431 -25.486 1.00 52.47 89 ALA A N 1
ATOM 698 C CA . ALA A 1 89 ? 36.001 -5.252 -24.787 1.00 52.47 89 ALA A CA 1
ATOM 699 C C . ALA A 1 89 ? 37.450 -5.436 -24.288 1.00 52.47 89 ALA A C 1
ATOM 701 O O . ALA A 1 89 ? 38.168 -4.474 -24.018 1.00 52.47 89 ALA A O 1
ATOM 702 N N . SER A 1 90 ? 37.889 -6.691 -24.157 1.00 55.84 90 SER A N 1
ATOM 703 C CA . SER A 1 90 ? 39.236 -7.051 -23.710 1.00 55.84 90 SER A CA 1
ATOM 704 C C . SER A 1 90 ? 40.255 -7.153 -24.854 1.00 55.84 90 SER A C 1
ATOM 706 O O . SER A 1 90 ? 41.452 -7.038 -24.597 1.00 55.84 90 SER A O 1
ATOM 708 N N . ILE A 1 91 ? 39.801 -7.395 -26.091 1.00 55.97 91 ILE A N 1
ATOM 709 C CA . ILE A 1 91 ? 40.647 -7.609 -27.280 1.00 55.97 91 ILE A CA 1
ATOM 710 C C . ILE A 1 91 ? 40.752 -6.331 -28.121 1.00 55.97 91 ILE A C 1
ATOM 712 O O . ILE A 1 91 ? 41.825 -6.036 -28.643 1.00 55.97 91 ILE A O 1
ATOM 716 N N . ILE A 1 92 ? 39.664 -5.565 -28.246 1.00 54.47 92 ILE A N 1
ATOM 717 C CA . ILE A 1 92 ? 39.623 -4.325 -29.027 1.00 54.47 92 ILE A CA 1
ATOM 718 C C . ILE A 1 92 ? 39.071 -3.218 -28.133 1.00 54.47 92 ILE A C 1
ATOM 720 O O . ILE A 1 92 ? 37.882 -3.184 -27.835 1.00 54.47 92 ILE A O 1
ATOM 724 N N . SER A 1 93 ? 39.946 -2.302 -27.716 1.00 53.56 93 SER A N 1
ATOM 725 C CA . SER A 1 93 ? 39.553 -1.037 -27.093 1.00 53.56 93 SER A CA 1
ATOM 726 C C . SER A 1 93 ? 40.354 0.105 -27.710 1.00 53.56 93 SER A C 1
ATOM 728 O O . SER A 1 93 ? 41.571 0.012 -27.880 1.00 53.56 93 SER A O 1
ATOM 730 N N . PHE A 1 94 ? 39.663 1.181 -28.076 1.00 52.97 94 PHE A N 1
ATOM 731 C CA . PHE A 1 94 ? 40.278 2.400 -28.584 1.00 52.97 94 PHE A CA 1
ATOM 732 C C . PHE A 1 94 ? 40.238 3.435 -27.461 1.00 52.97 94 PHE A C 1
ATOM 734 O O . PHE A 1 94 ? 39.163 3.818 -27.021 1.00 52.97 94 PHE A O 1
ATOM 741 N N . GLN A 1 95 ? 41.402 3.860 -26.961 1.00 42.06 95 GLN A N 1
ATOM 742 C CA . GLN A 1 95 ? 41.471 4.868 -25.890 1.00 42.06 95 GLN A CA 1
ATOM 743 C C . GLN A 1 95 ? 41.131 6.275 -26.396 1.00 42.06 95 GLN A C 1
ATOM 745 O O . GLN A 1 95 ? 40.611 7.089 -25.644 1.00 42.06 95 GLN A O 1
ATOM 750 N N . ALA A 1 96 ? 41.445 6.565 -27.660 1.00 47.22 96 ALA A N 1
ATOM 751 C CA . ALA A 1 96 ? 41.107 7.813 -28.329 1.00 47.22 96 ALA A CA 1
ATOM 752 C C . ALA A 1 96 ? 41.163 7.616 -29.850 1.00 47.22 96 ALA A C 1
ATOM 754 O O . ALA A 1 96 ? 42.091 6.984 -30.362 1.00 47.22 96 ALA A O 1
ATOM 755 N N . VAL A 1 97 ? 40.195 8.179 -30.575 1.00 51.59 97 VAL A N 1
ATOM 756 C CA . VAL A 1 97 ? 40.196 8.251 -32.043 1.00 51.59 97 VAL A CA 1
ATOM 757 C C . VAL A 1 97 ? 40.296 9.721 -32.431 1.00 51.59 97 VAL A C 1
ATOM 759 O O . VAL A 1 97 ? 39.382 10.501 -32.186 1.00 51.59 97 VAL A O 1
ATOM 762 N N . PHE A 1 98 ? 41.423 10.113 -33.024 1.00 50.62 98 PHE A N 1
ATOM 763 C CA . PHE A 1 98 ? 41.645 11.485 -33.472 1.00 50.62 98 PHE A CA 1
ATOM 764 C C . PHE A 1 98 ? 41.302 11.602 -34.953 1.00 50.62 98 PHE A C 1
ATOM 766 O O . PHE A 1 98 ? 42.021 11.097 -35.815 1.00 50.62 98 PHE A O 1
ATOM 773 N N . LEU A 1 99 ? 40.204 12.290 -35.246 1.00 52.28 99 LEU A N 1
ATOM 774 C CA . LEU A 1 99 ? 39.871 12.734 -36.592 1.00 52.28 99 LEU A CA 1
ATOM 775 C C . LEU A 1 99 ? 40.316 14.187 -36.723 1.00 52.28 99 LEU A C 1
ATOM 777 O O . LEU A 1 99 ? 40.018 14.999 -35.853 1.00 52.28 99 LEU A O 1
ATOM 781 N N . ASN A 1 100 ? 41.048 14.512 -37.788 1.00 49.75 100 ASN A N 1
ATOM 782 C CA . ASN A 1 100 ? 41.378 15.896 -38.114 1.00 49.75 100 ASN A CA 1
ATOM 783 C C . ASN A 1 100 ? 40.383 16.401 -39.176 1.00 49.75 100 ASN A C 1
ATOM 785 O O . ASN A 1 100 ? 40.564 16.077 -40.353 1.00 49.75 100 ASN A O 1
ATOM 789 N N . PRO A 1 101 ? 39.322 17.133 -38.790 1.00 47.62 101 PRO A N 1
ATOM 790 C CA . PRO A 1 101 ? 38.310 17.618 -39.727 1.00 47.62 101 PRO A CA 1
ATOM 791 C C . PRO A 1 101 ? 38.803 18.781 -40.607 1.00 47.62 101 PRO A C 1
ATOM 793 O O . PRO A 1 101 ? 38.224 19.020 -41.662 1.00 47.62 101 PRO A O 1
ATOM 796 N N . ASP A 1 102 ? 39.892 19.466 -40.241 1.00 42.97 102 ASP A N 1
ATOM 797 C CA . ASP A 1 102 ? 40.338 20.714 -40.888 1.00 42.97 102 ASP A CA 1
ATOM 798 C C . ASP A 1 102 ? 41.412 20.523 -41.976 1.00 42.97 102 ASP A C 1
ATOM 800 O O . ASP A 1 102 ? 42.160 21.446 -42.309 1.00 42.97 102 ASP A O 1
ATOM 804 N N . ALA A 1 103 ? 41.520 19.328 -42.566 1.00 45.94 103 ALA A N 1
ATOM 805 C CA . ALA A 1 103 ? 42.391 19.129 -43.722 1.00 45.94 103 ALA A CA 1
ATOM 806 C C . ALA A 1 103 ? 41.793 19.815 -44.968 1.00 45.94 103 ALA A C 1
ATOM 808 O O . ALA A 1 103 ? 41.026 19.223 -45.725 1.00 45.94 103 ALA A O 1
ATOM 809 N N . ASP A 1 104 ? 42.153 21.083 -45.160 1.00 42.31 104 ASP A N 1
ATOM 810 C CA . ASP A 1 104 ? 41.828 21.928 -46.311 1.00 42.31 104 ASP A CA 1
ATOM 811 C C . ASP A 1 104 ? 42.359 21.301 -47.626 1.00 42.31 104 ASP A C 1
ATOM 813 O O . ASP A 1 104 ? 43.516 21.469 -48.018 1.00 42.31 104 ASP A O 1
ATOM 817 N N . GLU A 1 105 ? 41.533 20.496 -48.305 1.00 49.75 105 GLU A N 1
ATOM 818 C CA . GLU A 1 105 ? 41.875 19.816 -49.567 1.00 49.75 105 GLU A CA 1
ATOM 819 C C . GLU A 1 105 ? 41.546 20.688 -50.793 1.00 49.75 105 GLU A C 1
ATOM 821 O O . GLU A 1 105 ? 40.701 20.370 -51.629 1.00 49.75 105 GLU A O 1
ATOM 826 N N . GLY A 1 106 ? 42.268 21.797 -50.943 1.00 39.50 106 GLY A N 1
ATOM 827 C CA . GLY A 1 106 ? 42.198 22.684 -52.110 1.00 39.50 106 GLY A CA 1
ATOM 828 C C . GLY A 1 106 ? 42.908 22.183 -53.383 1.00 39.50 106 GLY A C 1
ATOM 829 O O . GLY A 1 106 ? 43.386 23.010 -54.162 1.00 39.50 106 GLY A O 1
ATOM 830 N N . ARG A 1 107 ? 43.046 20.866 -53.627 1.00 37.09 107 ARG A N 1
ATOM 831 C CA . ARG A 1 107 ? 43.635 20.334 -54.882 1.00 37.09 107 ARG A CA 1
ATOM 832 C C . ARG A 1 107 ? 42.994 19.013 -55.332 1.00 37.09 107 ARG A C 1
ATOM 834 O O . ARG A 1 107 ? 42.849 18.115 -54.508 1.00 37.09 107 ARG A O 1
ATOM 841 N N . PRO A 1 108 ? 42.703 18.829 -56.637 1.00 42.56 108 PRO A N 1
ATOM 842 C CA . PRO A 1 108 ? 42.213 17.555 -57.149 1.00 42.56 108 PRO A CA 1
ATOM 843 C C . PRO A 1 108 ? 43.376 16.557 -57.173 1.00 42.56 108 PRO A C 1
ATOM 845 O O . PRO A 1 108 ? 44.268 16.641 -58.019 1.00 42.56 108 PRO A O 1
ATOM 848 N N . ALA A 1 109 ? 43.405 15.637 -56.210 1.00 33.47 109 ALA A N 1
ATOM 849 C CA . ALA A 1 109 ? 44.403 14.580 -56.164 1.00 33.47 109 ALA A CA 1
ATOM 850 C C . ALA A 1 109 ? 43.959 13.378 -57.010 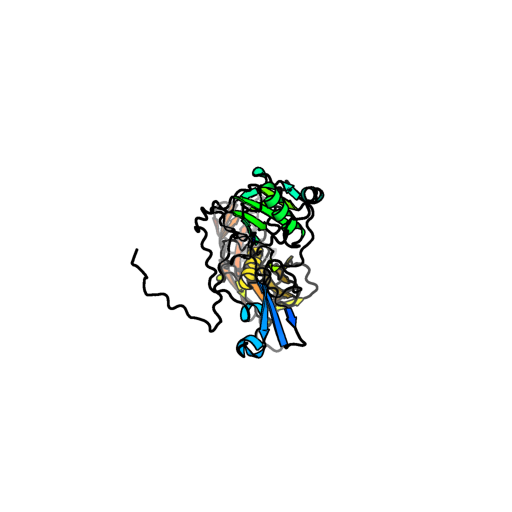1.00 33.47 109 ALA A C 1
ATOM 852 O O . ALA A 1 109 ? 42.870 12.829 -56.866 1.00 33.47 109 ALA A O 1
ATOM 853 N N . SER A 1 110 ? 44.870 12.997 -57.896 1.00 37.47 110 SER A N 1
ATOM 854 C CA . SER A 1 110 ? 44.925 11.792 -58.712 1.00 37.47 110 SER A CA 1
ATOM 855 C C . SER A 1 110 ? 44.382 10.519 -58.050 1.00 37.47 110 SER A C 1
ATOM 857 O O . SER A 1 110 ? 44.889 10.088 -57.018 1.00 37.47 110 SER A O 1
ATOM 859 N N . SER A 1 111 ? 43.433 9.881 -58.743 1.00 43.06 111 SER A N 1
ATOM 860 C CA . SER A 1 111 ? 43.313 8.431 -58.972 1.00 43.06 111 SER A CA 1
ATOM 861 C C . SER A 1 111 ? 43.852 7.497 -57.876 1.00 43.06 111 SER A C 1
ATOM 863 O O . SER A 1 111 ? 44.772 6.729 -58.133 1.00 43.06 111 SER A O 1
ATOM 865 N N . CYS A 1 112 ? 43.235 7.513 -56.696 1.00 35.28 112 CYS A N 1
ATOM 866 C CA . CYS A 1 112 ? 43.250 6.411 -55.727 1.00 35.28 112 CYS A CA 1
ATOM 867 C C . CYS A 1 112 ? 41.959 6.477 -54.893 1.00 35.28 112 CYS A C 1
ATOM 869 O O . CYS A 1 112 ? 41.971 6.823 -53.716 1.00 35.28 112 CYS A O 1
ATOM 871 N N . SER A 1 113 ? 40.812 6.213 -55.510 1.00 33.41 113 SER A N 1
ATOM 872 C CA . SER A 1 113 ? 39.567 5.940 -54.787 1.00 33.41 113 SER A CA 1
ATOM 873 C C . SER A 1 113 ? 38.761 4.956 -55.615 1.00 33.41 113 SER A C 1
ATOM 875 O O . SER A 1 113 ? 38.098 5.328 -56.577 1.00 33.41 113 SER A O 1
ATOM 877 N N . GLY A 1 114 ? 38.879 3.674 -55.271 1.00 31.09 114 GLY A N 1
ATOM 878 C CA . GLY A 1 114 ? 37.841 2.719 -55.614 1.00 31.09 114 GLY A CA 1
ATOM 879 C C . GLY A 1 114 ? 36.643 3.062 -54.745 1.00 31.09 114 GLY A C 1
ATOM 880 O O . GLY A 1 114 ? 36.657 2.790 -53.549 1.00 31.09 114 GLY A O 1
ATOM 881 N N . THR A 1 115 ? 35.643 3.719 -55.321 1.00 32.28 115 THR A N 1
ATOM 882 C CA . THR A 1 115 ? 34.325 3.839 -54.707 1.00 32.28 115 THR A CA 1
ATOM 883 C C . THR A 1 115 ? 33.738 2.435 -54.634 1.00 32.28 115 THR A C 1
ATOM 885 O O . THR A 1 115 ? 33.255 1.912 -55.637 1.00 32.28 115 THR A O 1
ATOM 888 N N . ALA A 1 116 ? 33.825 1.794 -53.468 1.00 34.97 116 ALA A N 1
ATOM 889 C CA . ALA A 1 116 ? 32.881 0.740 -53.141 1.00 34.97 116 ALA A CA 1
ATOM 890 C C . ALA A 1 116 ? 31.519 1.429 -53.036 1.00 34.97 116 ALA A C 1
ATOM 892 O O . ALA A 1 116 ? 31.295 2.273 -52.171 1.00 34.97 116 ALA A O 1
ATOM 893 N N . ASP A 1 117 ? 30.688 1.150 -54.027 1.00 37.53 117 ASP A N 1
ATOM 894 C CA . ASP A 1 117 ? 29.379 1.732 -54.263 1.00 37.53 117 ASP A CA 1
ATOM 895 C C . ASP A 1 117 ? 28.450 1.406 -53.079 1.00 37.53 117 ASP A C 1
ATOM 897 O O . ASP A 1 117 ? 27.802 0.364 -53.040 1.00 37.53 117 ASP A O 1
ATOM 901 N N . LEU A 1 118 ? 28.430 2.267 -52.058 1.00 43.72 118 LEU A N 1
ATOM 902 C CA . LEU A 1 118 ? 27.434 2.240 -50.985 1.00 43.72 118 LEU A CA 1
ATOM 903 C C . LEU A 1 118 ? 26.255 3.130 -51.383 1.00 43.72 118 LEU A C 1
ATOM 905 O O . LEU A 1 118 ? 25.880 4.057 -50.669 1.00 43.72 118 LEU A O 1
ATOM 909 N N . SER A 1 119 ? 25.676 2.847 -52.547 1.00 42.59 119 SER A N 1
ATOM 910 C CA . SER A 1 119 ? 24.349 3.337 -52.898 1.00 42.59 119 SER A CA 1
ATOM 911 C C . SER A 1 119 ? 23.328 2.494 -52.115 1.00 42.59 119 SER A C 1
ATOM 913 O O . SER A 1 119 ? 23.209 1.298 -52.395 1.00 42.59 119 SER A O 1
ATOM 915 N N . PRO A 1 120 ? 22.612 3.038 -51.107 1.00 44.88 120 PRO A N 1
ATOM 916 C CA . PRO A 1 120 ? 21.544 2.288 -50.455 1.00 44.88 120 PRO A CA 1
ATOM 917 C C . PRO A 1 120 ? 20.456 1.961 -51.490 1.00 44.88 120 PRO A C 1
ATOM 919 O O . PRO A 1 120 ? 20.210 2.773 -52.389 1.00 44.88 120 PRO A O 1
ATOM 922 N N . PRO A 1 121 ? 19.776 0.804 -51.396 1.00 49.22 121 PRO A N 1
ATOM 923 C CA . PRO A 1 121 ? 18.622 0.546 -52.238 1.00 49.22 121 PRO A CA 1
ATOM 924 C C . PRO A 1 121 ? 17.562 1.603 -51.910 1.00 49.22 121 PRO A C 1
ATOM 926 O O . PRO A 1 121 ? 16.975 1.607 -50.830 1.00 49.22 121 PRO A O 1
ATOM 929 N N . LEU A 1 122 ? 17.354 2.539 -52.837 1.00 53.75 122 LEU A N 1
ATOM 930 C CA . LEU A 1 122 ? 16.293 3.541 -52.784 1.00 53.75 122 LEU A CA 1
ATOM 931 C C . LEU A 1 122 ? 14.942 2.843 -52.971 1.00 53.75 122 LEU A C 1
ATOM 933 O O . LEU A 1 122 ? 14.326 2.910 -54.033 1.00 53.75 122 LEU A O 1
ATOM 937 N N . ASP A 1 123 ? 14.481 2.141 -51.942 1.00 57.47 123 ASP A N 1
ATOM 938 C CA . ASP A 1 123 ? 13.130 1.611 -51.917 1.00 57.47 123 ASP A CA 1
ATOM 939 C C . ASP A 1 123 ? 12.180 2.694 -51.391 1.00 57.47 123 ASP A C 1
ATOM 941 O O . ASP A 1 123 ? 12.155 3.028 -50.204 1.00 57.47 123 ASP A O 1
ATOM 945 N N . ALA A 1 124 ? 11.376 3.265 -52.289 1.00 59.59 124 ALA A N 1
ATOM 946 C CA . ALA A 1 124 ? 10.344 4.239 -51.939 1.00 59.59 124 ALA A CA 1
ATOM 947 C C . ALA A 1 124 ? 9.306 3.674 -50.944 1.00 59.59 124 ALA A C 1
ATOM 949 O O . ALA A 1 124 ? 8.624 4.450 -50.269 1.00 59.59 124 ALA A O 1
ATOM 950 N N . SER A 1 125 ? 9.214 2.343 -50.807 1.00 66.38 125 SER A N 1
ATOM 951 C CA . SER A 1 125 ? 8.391 1.679 -49.788 1.00 66.38 125 SER A CA 1
ATOM 952 C C . SER A 1 125 ? 8.875 1.952 -48.358 1.00 66.38 125 SER A C 1
ATOM 954 O O . SER A 1 125 ? 8.080 1.908 -47.418 1.00 66.38 125 SER A O 1
ATOM 956 N N . LEU A 1 126 ? 10.161 2.276 -48.176 1.00 79.31 126 LEU A N 1
ATOM 957 C CA . LEU A 1 126 ? 10.764 2.453 -46.859 1.00 79.31 126 LEU A CA 1
ATOM 958 C C . LEU A 1 126 ? 10.182 3.669 -46.140 1.00 79.31 126 LEU A C 1
ATOM 960 O O . LEU A 1 126 ? 9.771 3.560 -44.990 1.00 79.31 126 LEU A O 1
ATOM 964 N N . LYS A 1 127 ? 10.006 4.794 -46.846 1.00 76.06 127 LYS A N 1
ATOM 965 C CA . LYS A 1 127 ? 9.365 5.998 -46.287 1.00 76.06 127 LYS A CA 1
ATOM 966 C C . LYS A 1 127 ? 7.921 5.761 -45.832 1.00 76.06 127 LYS A C 1
ATOM 968 O O . LYS A 1 127 ? 7.462 6.467 -44.947 1.00 76.06 127 LYS A O 1
ATOM 973 N N . GLN A 1 128 ? 7.213 4.774 -46.389 1.00 79.94 128 GLN A N 1
ATOM 974 C CA . GL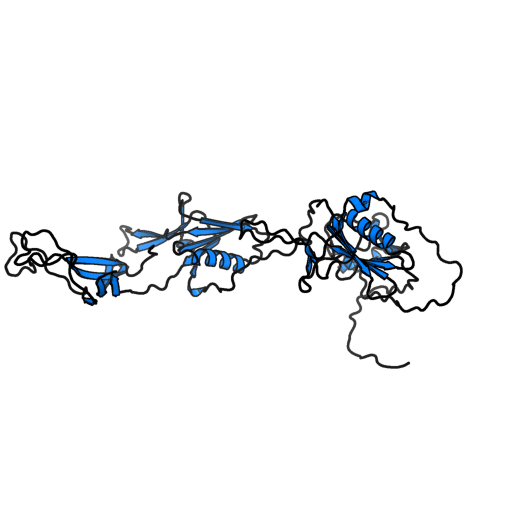N A 1 128 ? 5.833 4.459 -45.988 1.00 79.94 128 GLN A CA 1
ATOM 975 C C . GLN A 1 128 ? 5.752 3.755 -44.625 1.00 79.94 128 GLN A C 1
ATOM 977 O O . GLN A 1 128 ? 4.689 3.753 -44.009 1.00 79.94 128 GLN A O 1
ATOM 982 N N . ARG A 1 129 ? 6.859 3.171 -44.138 1.00 83.81 129 ARG A N 1
ATOM 983 C CA . ARG A 1 129 ? 6.938 2.545 -42.806 1.00 83.81 129 ARG A CA 1
ATOM 984 C C . ARG A 1 129 ? 7.198 3.550 -41.683 1.00 83.81 129 ARG A C 1
ATOM 986 O O . ARG A 1 129 ? 7.077 3.183 -40.512 1.00 83.81 129 ARG A O 1
ATOM 993 N N . PHE A 1 130 ? 7.502 4.800 -42.023 1.00 87.56 130 PHE A N 1
ATOM 994 C CA . PHE A 1 130 ? 7.817 5.864 -41.079 1.00 87.56 130 PHE A CA 1
ATOM 995 C C . PHE A 1 130 ? 6.817 7.018 -41.179 1.00 87.56 130 PHE A C 1
ATOM 997 O O . PHE A 1 130 ? 6.287 7.325 -42.244 1.00 87.56 130 PHE A O 1
ATOM 1004 N N . GLN A 1 131 ? 6.581 7.680 -40.054 1.00 89.31 131 GLN A N 1
ATOM 1005 C CA . GLN A 1 131 ? 5.740 8.861 -39.941 1.00 89.31 131 GLN A CA 1
ATOM 1006 C C . GLN A 1 131 ? 6.591 10.046 -39.488 1.00 89.31 131 GLN A C 1
ATOM 1008 O O . GLN A 1 131 ? 7.358 9.926 -38.535 1.00 89.31 131 GLN A O 1
ATOM 1013 N N . LEU A 1 132 ? 6.431 11.189 -40.157 1.00 89.56 132 LEU A N 1
ATOM 1014 C CA . LEU A 1 132 ? 7.066 12.438 -39.743 1.00 89.56 132 LEU A CA 1
ATOM 1015 C C . LEU A 1 132 ? 6.536 12.857 -38.366 1.00 89.56 132 LEU A C 1
ATOM 1017 O O . LEU A 1 132 ? 5.321 12.892 -38.152 1.00 89.56 132 LEU A O 1
ATOM 1021 N N . VAL A 1 133 ? 7.448 13.170 -37.452 1.00 88.00 133 VAL A N 1
ATOM 1022 C CA . VAL A 1 133 ? 7.118 13.629 -36.103 1.00 88.00 133 VAL A CA 1
ATOM 1023 C C . VAL A 1 133 ? 6.994 15.152 -36.115 1.00 88.00 133 VAL A C 1
ATOM 1025 O O . VAL A 1 133 ? 7.899 15.850 -36.557 1.00 88.00 133 VAL A O 1
ATOM 1028 N N . SER A 1 134 ? 5.858 15.668 -35.646 1.00 84.44 134 SER A N 1
ATOM 1029 C CA . SER A 1 134 ? 5.613 17.108 -35.526 1.00 84.44 134 SER A CA 1
ATOM 1030 C C . SER A 1 134 ? 6.181 17.651 -34.215 1.00 84.44 134 SER A C 1
ATOM 1032 O O . SER A 1 134 ? 6.123 16.969 -33.194 1.00 84.44 134 SER A O 1
ATOM 1034 N N . GLU A 1 135 ? 6.636 18.907 -34.205 1.00 81.12 135 GLU A N 1
ATOM 1035 C CA . GLU A 1 135 ? 7.085 19.605 -32.988 1.00 81.12 135 GLU A CA 1
ATOM 1036 C C . GLU A 1 135 ? 6.033 19.585 -31.867 1.00 81.12 135 GLU A C 1
ATOM 1038 O O . GLU A 1 135 ? 6.376 19.475 -30.693 1.00 81.12 135 GLU A O 1
ATOM 1043 N N . ASN A 1 136 ? 4.745 19.629 -32.220 1.00 77.81 136 ASN A N 1
ATOM 1044 C CA . ASN A 1 136 ? 3.646 19.636 -31.248 1.00 77.81 136 ASN A CA 1
ATOM 1045 C C . ASN A 1 136 ? 3.439 18.286 -30.537 1.00 77.81 136 ASN A C 1
ATOM 1047 O O . ASN A 1 136 ? 2.766 18.241 -29.507 1.00 77.81 136 ASN A O 1
ATOM 1051 N N . ASP A 1 137 ? 3.994 17.202 -31.083 1.00 79.00 137 ASP A N 1
ATOM 1052 C CA . ASP A 1 137 ? 3.831 15.838 -30.571 1.00 79.00 137 ASP A CA 1
ATOM 1053 C C . ASP A 1 137 ? 5.049 15.373 -29.742 1.00 79.00 137 ASP A C 1
ATOM 1055 O O . ASP A 1 137 ? 5.091 14.225 -29.279 1.00 79.00 137 ASP A O 1
ATOM 1059 N N . VAL A 1 138 ? 6.035 16.263 -29.543 1.00 85.12 138 VAL A N 1
ATOM 1060 C CA . VAL A 1 138 ? 7.295 15.992 -28.838 1.00 85.12 138 VAL A CA 1
ATOM 1061 C C . VAL A 1 138 ? 7.418 16.831 -27.569 1.00 85.12 138 VAL A C 1
ATOM 1063 O O . VAL A 1 138 ? 7.206 18.040 -27.560 1.00 85.12 138 VAL A O 1
ATOM 1066 N N . ILE A 1 139 ? 7.839 16.186 -26.485 1.00 84.69 139 ILE A N 1
ATOM 1067 C CA . ILE A 1 139 ? 8.287 16.842 -25.259 1.00 84.69 139 ILE A CA 1
ATOM 1068 C C . ILE A 1 139 ? 9.815 16.878 -25.281 1.00 84.69 139 ILE A C 1
ATOM 1070 O O . ILE A 1 139 ? 10.470 15.839 -25.202 1.00 84.69 139 ILE A O 1
ATOM 1074 N N . VAL A 1 140 ? 10.389 18.078 -25.359 1.00 85.25 140 VAL A N 1
ATOM 1075 C CA . VAL A 1 140 ? 11.844 18.269 -25.313 1.00 85.25 140 VAL A CA 1
ATOM 1076 C C . VAL A 1 140 ? 12.307 18.326 -23.858 1.00 85.25 140 VAL A C 1
ATOM 1078 O O . VAL A 1 140 ? 11.864 19.183 -23.090 1.00 85.25 140 VAL A O 1
ATOM 1081 N N . ASN A 1 141 ? 13.199 17.419 -23.464 1.00 82.50 141 ASN A N 1
ATOM 1082 C CA . ASN A 1 141 ? 13.751 17.351 -22.115 1.00 82.50 141 ASN A CA 1
ATOM 1083 C C . ASN A 1 141 ? 15.263 17.087 -22.140 1.00 82.50 141 ASN A C 1
ATOM 1085 O O . ASN A 1 141 ? 15.706 15.943 -22.087 1.00 82.50 141 ASN A O 1
ATOM 1089 N N . ALA A 1 142 ? 16.048 18.165 -22.113 1.00 81.38 142 ALA A N 1
ATOM 1090 C CA . ALA A 1 142 ? 17.513 18.116 -22.127 1.00 81.38 142 ALA A CA 1
ATOM 1091 C C . ALA A 1 142 ? 18.147 17.424 -20.900 1.00 81.38 142 ALA A C 1
ATOM 1093 O O . ALA A 1 142 ? 19.316 17.054 -20.931 1.00 81.38 142 ALA A O 1
ATOM 1094 N N . ASN A 1 143 ? 17.402 17.247 -19.801 1.00 79.31 143 ASN A N 1
ATOM 1095 C CA . ASN A 1 143 ? 17.914 16.575 -18.601 1.00 79.31 143 ASN A CA 1
ATOM 1096 C C . ASN A 1 143 ? 17.774 15.049 -18.668 1.00 79.31 143 ASN A C 1
ATOM 1098 O O . ASN A 1 143 ? 18.312 14.343 -17.812 1.00 79.31 143 ASN A O 1
ATOM 1102 N N . ARG A 1 144 ? 17.014 14.529 -19.636 1.00 76.81 144 ARG A N 1
ATOM 1103 C CA . ARG A 1 144 ? 16.785 13.096 -19.784 1.00 76.81 144 ARG A CA 1
ATOM 1104 C C . ARG A 1 144 ? 17.766 12.530 -20.800 1.00 76.81 144 ARG A C 1
ATOM 1106 O O . ARG A 1 144 ? 17.545 12.684 -21.988 1.00 76.81 144 ARG A O 1
ATOM 1113 N N . LYS A 1 145 ? 18.781 11.812 -20.323 1.00 78.25 145 LYS A N 1
ATOM 1114 C CA . LYS A 1 145 ? 19.697 11.072 -21.196 1.00 78.25 145 LYS A CA 1
ATOM 1115 C C . LYS A 1 145 ? 18.990 9.861 -21.800 1.00 78.25 145 LYS A C 1
ATOM 1117 O O . LYS A 1 145 ? 18.588 8.958 -21.062 1.00 78.25 145 LYS A O 1
ATOM 1122 N N . LEU A 1 146 ? 18.811 9.861 -23.112 1.00 77.94 146 LEU A N 1
ATOM 1123 C CA . LEU A 1 146 ? 18.275 8.756 -23.891 1.00 77.94 146 LEU A CA 1
ATOM 1124 C C . LEU A 1 146 ? 19.425 7.955 -24.499 1.00 77.94 146 LEU A C 1
ATOM 1126 O O . LEU A 1 146 ? 20.469 8.486 -24.868 1.00 77.94 146 LEU A O 1
ATOM 1130 N N . LEU A 1 147 ? 19.214 6.649 -24.616 1.00 77.56 147 LEU A N 1
ATOM 1131 C CA . LEU A 1 147 ? 20.117 5.787 -25.365 1.00 77.56 147 LEU A CA 1
ATOM 1132 C C . LEU A 1 147 ? 19.969 6.100 -26.858 1.00 77.56 147 LEU A C 1
ATOM 1134 O O . LEU A 1 147 ? 18.852 6.087 -27.375 1.00 77.56 147 LEU A O 1
ATOM 1138 N N . THR A 1 148 ? 21.085 6.376 -27.528 1.00 81.44 148 THR A N 1
ATOM 1139 C CA . THR A 1 148 ? 21.120 6.828 -28.929 1.00 81.44 148 THR A CA 1
ATOM 1140 C C . THR A 1 148 ? 22.140 5.998 -29.710 1.00 81.44 148 THR A C 1
ATOM 1142 O O . THR A 1 148 ? 23.111 5.563 -29.110 1.00 81.44 148 THR A O 1
ATOM 1145 N N . LEU A 1 149 ? 21.922 5.711 -30.999 1.00 81.50 149 LEU A N 1
ATOM 1146 C CA . LEU A 1 149 ? 23.027 5.377 -31.918 1.00 81.50 149 LEU A CA 1
ATOM 1147 C C . LEU A 1 149 ? 23.290 6.573 -32.817 1.00 81.50 149 LEU A C 1
ATOM 1149 O O . LEU A 1 149 ? 22.377 6.994 -33.533 1.00 81.50 149 LEU A O 1
ATOM 1153 N N . SER A 1 150 ? 24.519 7.068 -32.816 1.00 83.81 150 SER A N 1
ATOM 1154 C CA . SER A 1 150 ? 24.936 8.222 -33.604 1.00 83.81 150 SER A CA 1
ATOM 1155 C C . SER A 1 150 ? 25.741 7.816 -34.841 1.00 83.81 150 SER A C 1
ATOM 1157 O O . SER A 1 150 ? 26.684 7.023 -34.794 1.00 83.81 150 SER A O 1
ATOM 1159 N N . PHE A 1 151 ? 25.393 8.419 -35.978 1.00 83.94 151 PHE A N 1
ATOM 1160 C CA . PHE A 1 151 ? 26.073 8.245 -37.258 1.00 83.94 151 PHE A CA 1
ATOM 1161 C C . PHE A 1 151 ? 26.371 9.601 -37.896 1.00 83.94 151 PHE A C 1
ATOM 1163 O O . PHE A 1 151 ? 25.481 10.434 -38.046 1.00 83.94 151 PHE A O 1
ATOM 1170 N N . TRP A 1 152 ? 27.599 9.796 -38.372 1.00 83.12 152 TRP A N 1
ATOM 1171 C CA . TRP A 1 152 ? 28.014 11.006 -39.082 1.00 83.12 152 TRP A CA 1
ATOM 1172 C C . TRP A 1 152 ? 28.173 10.703 -40.568 1.00 83.12 152 TRP A C 1
ATOM 1174 O O . TRP A 1 152 ? 29.060 9.950 -40.968 1.00 83.12 152 TRP A O 1
ATOM 1184 N N . LEU A 1 153 ? 27.318 11.292 -41.396 1.00 83.50 153 LEU A N 1
ATOM 1185 C CA . LEU A 1 153 ? 27.238 11.066 -42.839 1.00 83.50 153 LEU A CA 1
ATOM 1186 C C . LEU A 1 153 ? 27.933 12.201 -43.588 1.00 83.50 153 LEU A C 1
ATOM 1188 O O . LEU A 1 153 ? 27.560 13.361 -43.449 1.00 83.50 153 LEU A O 1
ATOM 1192 N N . ASN A 1 154 ? 28.935 11.894 -44.403 1.00 80.75 154 ASN A N 1
ATOM 1193 C CA . ASN A 1 154 ? 29.717 12.923 -45.086 1.00 80.75 154 ASN A CA 1
ATOM 1194 C C . ASN A 1 154 ? 28.928 13.582 -46.229 1.00 80.75 154 ASN A C 1
ATOM 1196 O O . ASN A 1 154 ? 28.513 12.907 -47.177 1.00 80.75 154 ASN A O 1
ATOM 1200 N N . LYS A 1 155 ? 28.804 14.914 -46.189 1.00 82.88 155 LYS A N 1
ATOM 1201 C CA . LYS A 1 155 ? 28.059 15.724 -47.171 1.00 82.88 155 LYS A CA 1
ATOM 1202 C C . LYS A 1 155 ? 28.618 15.637 -48.596 1.00 82.88 155 LYS A C 1
ATOM 1204 O O . LYS A 1 155 ? 27.910 15.940 -49.550 1.00 82.88 155 LYS A O 1
ATOM 1209 N N . LYS A 1 156 ? 29.879 15.212 -48.773 1.00 80.31 156 LYS A N 1
ATOM 1210 C CA . LYS A 1 156 ? 30.467 14.958 -50.105 1.00 80.31 156 LYS A CA 1
ATOM 1211 C C . LYS A 1 156 ? 29.859 13.732 -50.794 1.00 80.31 156 LYS A C 1
ATOM 1213 O O . LYS A 1 156 ? 29.889 13.657 -52.019 1.00 80.31 156 LYS A O 1
ATOM 1218 N N . HIS A 1 157 ? 29.359 12.771 -50.016 1.00 78.19 157 HIS A N 1
ATOM 1219 C CA . HIS A 1 157 ? 28.860 11.484 -50.507 1.00 78.19 157 HIS A CA 1
ATOM 1220 C C . HIS A 1 157 ? 27.343 11.336 -50.364 1.00 78.19 157 HIS A C 1
ATOM 1222 O O . HIS A 1 157 ? 26.735 10.605 -51.141 1.00 78.19 157 HIS A O 1
ATOM 1228 N N . PHE A 1 158 ? 26.736 12.038 -49.408 1.00 80.25 158 PHE A N 1
ATOM 1229 C CA . PHE A 1 158 ? 25.301 12.005 -49.155 1.00 80.25 158 PHE A CA 1
ATOM 1230 C C . PHE A 1 158 ? 24.733 13.419 -49.239 1.00 80.25 158 PHE A C 1
ATOM 1232 O O . PHE A 1 158 ? 25.115 14.284 -48.453 1.00 80.25 158 PHE A O 1
ATOM 1239 N N . ASP A 1 159 ? 23.808 13.650 -50.172 1.00 83.44 159 ASP A N 1
ATOM 1240 C CA . ASP A 1 159 ? 22.939 14.825 -50.091 1.00 83.44 159 ASP A CA 1
ATOM 1241 C C . ASP A 1 159 ? 21.894 14.646 -48.972 1.00 83.44 159 ASP A C 1
ATOM 1243 O O . ASP A 1 159 ? 21.762 13.566 -48.391 1.00 83.44 159 ASP A O 1
ATOM 1247 N N . SER A 1 160 ? 21.116 15.687 -48.675 1.00 83.12 160 SER A N 1
ATOM 1248 C CA . SER A 1 160 ? 20.134 15.652 -47.583 1.00 83.12 160 SER A CA 1
ATOM 1249 C C . SER A 1 160 ? 19.074 14.550 -47.732 1.00 83.12 160 SER A C 1
ATOM 1251 O O . SER A 1 160 ? 18.627 13.983 -46.735 1.00 83.12 160 SER A O 1
ATOM 1253 N N . GLN A 1 161 ? 18.677 14.198 -48.960 1.00 84.31 161 GLN A N 1
ATOM 1254 C CA . GLN A 1 161 ? 17.673 13.158 -49.201 1.00 84.31 161 GLN A CA 1
ATOM 1255 C C . GLN A 1 161 ? 18.262 11.753 -49.076 1.00 84.31 161 GLN A C 1
ATOM 1257 O O . GLN A 1 161 ? 17.624 10.873 -48.490 1.00 84.31 161 GLN A O 1
ATOM 1262 N N . HIS A 1 162 ? 19.468 11.544 -49.601 1.00 84.69 162 HIS A N 1
ATOM 1263 C CA . HIS A 1 162 ? 20.205 10.292 -49.484 1.00 84.69 162 HIS A CA 1
ATOM 1264 C C . HIS A 1 162 ? 20.634 10.044 -48.037 1.00 84.69 162 HIS A C 1
ATOM 1266 O O . HIS A 1 162 ? 20.525 8.913 -47.569 1.00 84.69 162 HIS A O 1
ATOM 1272 N N . ALA A 1 163 ? 21.031 11.087 -47.302 1.00 85.38 163 ALA A N 1
ATOM 1273 C CA . ALA A 1 163 ? 21.346 11.004 -45.880 1.00 85.38 163 ALA A CA 1
ATOM 1274 C C . ALA A 1 163 ? 20.122 10.580 -45.055 1.00 85.38 163 ALA A C 1
ATOM 1276 O O . ALA A 1 163 ? 20.213 9.670 -44.231 1.00 85.38 163 ALA A O 1
ATOM 1277 N N . LEU A 1 164 ? 18.952 11.168 -45.336 1.00 87.19 164 LEU A N 1
ATOM 1278 C CA . LEU A 1 164 ? 17.702 10.789 -44.677 1.00 87.19 164 LEU A CA 1
ATOM 1279 C C . LEU A 1 164 ? 17.323 9.338 -44.972 1.00 87.19 164 LEU A C 1
ATOM 1281 O O . LEU A 1 164 ? 17.011 8.581 -44.060 1.00 87.19 164 LEU A O 1
ATOM 1285 N N . LEU A 1 165 ? 17.364 8.929 -46.239 1.00 86.50 165 LEU A N 1
ATOM 1286 C CA . LEU A 1 165 ? 17.045 7.555 -46.626 1.00 86.50 165 LEU A CA 1
ATOM 1287 C C . LEU A 1 165 ? 18.004 6.537 -46.013 1.00 86.50 165 LEU A C 1
ATOM 1289 O O . LEU A 1 165 ? 17.557 5.483 -45.565 1.00 86.50 165 LEU A O 1
ATOM 1293 N N . TRP A 1 166 ? 19.294 6.865 -45.956 1.00 87.81 166 TRP A N 1
ATOM 1294 C CA . TRP A 1 166 ? 20.286 6.040 -45.281 1.00 87.81 166 TRP A CA 1
ATOM 1295 C C . TRP A 1 166 ? 19.943 5.887 -43.793 1.00 87.81 166 TRP A C 1
ATOM 1297 O O . TRP A 1 166 ? 19.879 4.765 -43.296 1.00 87.81 166 TRP A O 1
ATOM 1307 N N . CYS A 1 167 ? 19.620 6.992 -43.113 1.00 88.94 167 CYS A N 1
ATOM 1308 C CA . CYS A 1 167 ? 19.250 7.001 -41.695 1.00 88.94 167 CYS A CA 1
ATOM 1309 C C . CYS A 1 167 ? 18.000 6.143 -41.415 1.00 88.94 167 CYS A C 1
ATOM 1311 O O . CYS A 1 167 ? 18.002 5.288 -40.528 1.00 88.94 167 CYS A O 1
ATOM 1313 N N . LEU A 1 168 ? 16.953 6.293 -42.235 1.00 88.56 168 LEU A N 1
ATOM 1314 C CA . LEU A 1 168 ? 15.729 5.495 -42.121 1.00 88.56 168 LEU A CA 1
ATOM 1315 C C . LEU A 1 168 ? 15.976 4.008 -42.404 1.00 88.56 168 LEU A C 1
ATOM 1317 O O . LEU A 1 168 ? 15.422 3.157 -41.712 1.00 88.56 168 LEU A O 1
ATOM 1321 N N . SER A 1 169 ? 16.810 3.683 -43.398 1.00 86.06 169 SER A N 1
ATOM 1322 C CA . SER A 1 169 ? 17.164 2.295 -43.719 1.00 86.06 169 SER A CA 1
ATOM 1323 C C . SER A 1 169 ? 17.849 1.610 -42.542 1.00 86.06 169 SER A C 1
ATOM 1325 O O . SER A 1 169 ? 17.521 0.469 -42.226 1.00 86.06 169 SER A O 1
ATOM 1327 N N . ARG A 1 170 ? 18.746 2.317 -41.847 1.00 85.50 170 ARG A N 1
ATOM 1328 C CA . ARG A 1 170 ? 19.404 1.790 -40.644 1.00 85.50 170 ARG A CA 1
ATOM 1329 C C . ARG A 1 170 ? 18.438 1.578 -39.489 1.00 85.50 170 ARG A C 1
ATOM 1331 O O . ARG A 1 170 ? 18.505 0.544 -38.837 1.00 85.50 170 ARG A O 1
ATOM 1338 N N . CYS A 1 171 ? 17.495 2.492 -39.280 1.00 85.94 171 CYS A N 1
ATOM 1339 C CA . CYS A 1 171 ? 16.445 2.299 -38.278 1.00 85.94 171 CYS A CA 1
ATOM 1340 C C . CYS A 1 171 ? 15.491 1.137 -38.613 1.00 85.94 171 CYS A C 1
ATOM 1342 O O . CYS A 1 171 ? 14.875 0.538 -37.731 1.00 85.94 171 CYS A O 1
ATOM 1344 N N . ASP A 1 172 ? 15.319 0.814 -39.895 1.00 84.06 172 ASP A N 1
ATOM 1345 C CA . ASP A 1 172 ? 14.495 -0.322 -40.302 1.00 84.06 172 ASP A CA 1
ATOM 1346 C C . ASP A 1 172 ? 15.204 -1.664 -40.059 1.00 84.06 172 ASP A C 1
ATOM 1348 O O . ASP A 1 172 ? 14.556 -2.602 -39.590 1.00 84.06 172 ASP A O 1
ATOM 1352 N N . GLU A 1 173 ? 16.517 -1.718 -40.320 1.00 81.06 173 GLU A N 1
ATOM 1353 C CA . GLU A 1 173 ? 17.397 -2.867 -40.052 1.00 81.06 173 GLU A CA 1
ATOM 1354 C C . GLU A 1 173 ? 17.613 -3.116 -38.553 1.00 81.06 173 GLU A C 1
ATOM 1356 O O . GLU A 1 173 ? 17.707 -4.270 -38.133 1.00 81.06 173 GLU A O 1
ATOM 1361 N N . GLU A 1 174 ? 17.678 -2.055 -37.745 1.00 76.62 174 GLU A N 1
ATOM 1362 C CA . GLU A 1 174 ? 17.914 -2.155 -36.308 1.00 76.62 174 GLU A CA 1
ATOM 1363 C C . GLU A 1 174 ? 16.602 -2.460 -35.555 1.00 76.62 174 GLU A C 1
ATOM 1365 O O . GLU A 1 174 ? 15.720 -1.596 -35.470 1.00 76.62 174 GLU A O 1
ATOM 1370 N N . PRO A 1 175 ? 16.431 -3.660 -34.963 1.00 75.50 175 PRO A N 1
ATOM 1371 C CA . PRO A 1 175 ? 15.184 -4.055 -34.299 1.00 75.50 175 PRO A CA 1
ATOM 1372 C C . PRO A 1 175 ? 14.797 -3.158 -33.119 1.00 75.50 175 PRO A C 1
ATOM 1374 O O . PRO A 1 175 ? 13.626 -3.103 -32.745 1.00 75.50 175 PRO A O 1
ATOM 1377 N N . GLN A 1 176 ? 15.771 -2.488 -32.506 1.00 76.50 176 GLN A N 1
ATOM 1378 C CA . GLN A 1 176 ? 15.572 -1.658 -31.319 1.00 76.50 176 GLN A CA 1
ATOM 1379 C C . GLN A 1 176 ? 15.315 -0.180 -31.659 1.00 76.50 176 GLN A C 1
ATOM 1381 O O . GLN A 1 176 ? 14.952 0.588 -30.767 1.00 76.50 176 GLN A O 1
ATOM 1386 N N . CYS A 1 177 ? 15.426 0.215 -32.933 1.00 84.38 177 CYS A N 1
ATOM 1387 C CA . CYS A 1 177 ? 15.143 1.576 -33.373 1.00 84.38 177 CYS A CA 1
ATOM 1388 C C . CYS A 1 177 ? 13.639 1.813 -33.576 1.00 84.38 177 CYS A C 1
ATOM 1390 O O . CYS A 1 177 ? 12.948 1.060 -34.267 1.00 84.38 177 CYS A O 1
ATOM 1392 N N . SER A 1 178 ? 13.131 2.895 -32.986 1.00 87.62 178 SER A N 1
ATOM 1393 C CA . SER A 1 178 ? 11.741 3.353 -33.147 1.00 87.62 178 SER A CA 1
ATOM 1394 C C . SER A 1 178 ? 11.643 4.778 -33.685 1.00 87.62 178 SER A C 1
ATOM 1396 O O . SER A 1 178 ? 10.626 5.130 -34.290 1.00 87.62 178 SER A O 1
ATOM 1398 N N . VAL A 1 179 ? 12.677 5.598 -33.491 1.00 90.38 179 VAL A N 1
ATOM 1399 C CA . VAL A 1 179 ? 12.748 6.973 -33.992 1.00 90.38 179 VAL A CA 1
ATOM 1400 C C . VAL A 1 179 ? 14.112 7.212 -34.626 1.00 90.38 179 VAL A C 1
ATOM 1402 O O . VAL A 1 179 ? 15.132 6.850 -34.054 1.00 90.38 179 VAL A O 1
ATOM 1405 N N . ALA A 1 180 ? 14.125 7.835 -35.798 1.00 91.69 180 ALA A N 1
ATOM 1406 C CA . ALA A 1 180 ? 15.325 8.280 -36.491 1.00 91.69 180 ALA A CA 1
ATOM 1407 C C . ALA A 1 180 ? 15.270 9.799 -36.653 1.00 91.69 180 ALA A C 1
ATOM 1409 O O . ALA A 1 180 ? 14.256 10.332 -37.104 1.00 91.69 180 ALA A O 1
ATOM 1410 N N . ASP A 1 181 ? 16.346 10.485 -36.299 1.00 91.12 181 ASP A N 1
ATOM 1411 C CA . ASP A 1 181 ? 16.471 11.934 -36.388 1.00 91.12 181 ASP A CA 1
ATOM 1412 C C . ASP A 1 181 ? 17.689 12.303 -37.229 1.00 91.12 181 ASP A C 1
ATOM 1414 O O . ASP A 1 181 ? 18.793 11.838 -36.955 1.00 91.12 181 ASP A O 1
ATOM 1418 N N . LEU A 1 182 ? 17.494 13.120 -38.264 1.00 90.88 182 LEU A N 1
ATOM 1419 C CA . LEU A 1 182 ? 18.581 13.623 -39.100 1.00 90.88 182 LEU A CA 1
ATOM 1420 C C . LEU A 1 182 ? 18.720 15.137 -38.928 1.00 90.88 182 LEU A C 1
ATOM 1422 O O . LEU A 1 182 ? 17.773 15.889 -39.168 1.00 90.88 182 LEU A O 1
ATOM 1426 N N . ARG A 1 183 ? 19.932 15.576 -38.596 1.00 87.94 183 ARG A N 1
ATOM 1427 C CA . ARG A 1 183 ? 20.307 16.982 -38.427 1.00 87.94 183 ARG A CA 1
ATOM 1428 C C . ARG A 1 183 ? 21.504 17.342 -39.289 1.00 87.94 183 ARG A C 1
ATOM 1430 O O . ARG A 1 183 ? 22.312 16.492 -39.674 1.00 87.94 183 ARG A O 1
ATOM 1437 N N . ASP A 1 184 ? 21.672 18.633 -39.530 1.00 82.19 184 ASP A N 1
ATOM 1438 C CA . ASP A 1 184 ? 22.985 19.158 -39.880 1.00 82.19 184 ASP A CA 1
ATOM 1439 C C . ASP A 1 184 ? 23.883 19.134 -38.642 1.00 82.19 184 ASP A C 1
ATOM 1441 O O . ASP A 1 184 ? 23.501 19.620 -37.580 1.00 82.19 184 ASP A O 1
ATOM 1445 N N . ALA A 1 185 ? 25.065 18.529 -38.764 1.00 70.25 185 ALA A N 1
ATOM 1446 C CA . ALA A 1 185 ? 26.015 18.514 -37.667 1.00 70.25 185 ALA A CA 1
ATOM 1447 C C . ALA A 1 185 ? 26.666 19.896 -37.488 1.00 70.25 185 ALA A C 1
ATOM 1449 O O . ALA A 1 185 ? 26.774 20.665 -38.446 1.00 70.25 185 ALA A O 1
ATOM 1450 N N . ASP A 1 186 ? 27.196 20.172 -36.292 1.00 64.75 186 ASP A N 1
ATOM 1451 C CA . ASP A 1 186 ? 27.945 21.410 -36.006 1.00 64.75 186 ASP A CA 1
ATOM 1452 C C . ASP A 1 186 ? 29.195 21.566 -36.897 1.00 64.75 186 ASP A C 1
ATOM 1454 O O . ASP A 1 186 ? 29.707 22.668 -37.099 1.00 64.75 186 ASP A O 1
ATOM 1458 N N . SER A 1 187 ? 29.678 20.461 -37.475 1.00 63.06 187 SER A N 1
ATOM 1459 C CA . SER A 1 187 ? 30.726 20.471 -38.491 1.00 63.06 187 SER A CA 1
ATOM 1460 C C . SER A 1 187 ? 30.137 20.666 -39.893 1.00 63.06 187 SER A C 1
ATOM 1462 O O . SER A 1 187 ? 29.233 19.953 -40.327 1.00 63.06 187 SER A O 1
ATOM 1464 N N . ALA A 1 188 ? 30.714 21.584 -40.675 1.00 66.00 188 ALA A N 1
ATOM 1465 C CA . ALA A 1 188 ? 30.248 21.896 -42.032 1.00 66.00 188 ALA A CA 1
ATOM 1466 C C . ALA A 1 188 ? 30.317 20.712 -43.026 1.00 66.00 188 ALA A C 1
ATOM 1468 O O . ALA A 1 188 ? 29.846 20.831 -44.157 1.00 66.00 188 ALA A O 1
ATOM 1469 N N . GLN A 1 189 ? 30.909 19.583 -42.631 1.00 76.69 189 GLN A N 1
ATOM 1470 C CA . GLN A 1 189 ? 31.232 18.454 -43.503 1.00 76.69 189 GLN A CA 1
ATOM 1471 C C . GLN A 1 189 ? 30.299 17.246 -43.340 1.00 76.69 189 GLN A C 1
ATOM 1473 O O . GLN A 1 189 ? 30.297 16.387 -44.222 1.00 76.69 189 GLN A O 1
ATOM 1478 N N . PHE A 1 190 ? 29.495 17.169 -42.272 1.00 82.75 190 PHE A N 1
ATOM 1479 C CA . PHE A 1 190 ? 28.698 15.976 -41.963 1.00 82.75 190 PHE A CA 1
ATOM 1480 C C . PHE A 1 190 ? 27.227 16.295 -41.649 1.00 82.75 190 PHE A C 1
ATOM 1482 O O . PHE A 1 190 ? 26.902 17.347 -41.103 1.00 82.75 190 PHE A O 1
ATOM 1489 N N . HIS A 1 191 ? 26.328 15.380 -42.000 1.00 85.62 191 HIS A N 1
ATOM 1490 C CA . HIS A 1 191 ? 25.004 15.262 -41.392 1.00 85.62 191 HIS A CA 1
ATOM 1491 C C . HIS A 1 191 ? 25.103 14.327 -40.181 1.00 85.62 191 HIS A C 1
ATOM 1493 O O . HIS A 1 191 ? 25.865 13.363 -40.222 1.00 85.62 191 HIS A O 1
ATOM 1499 N N . SER A 1 192 ? 24.337 14.592 -39.127 1.00 88.25 192 SER A N 1
ATOM 1500 C CA . SER A 1 192 ? 24.233 13.718 -37.956 1.00 88.25 192 SER A CA 1
ATOM 1501 C C . SER A 1 192 ? 22.909 12.956 -38.008 1.00 88.25 192 SER A C 1
ATOM 1503 O O . SER A 1 192 ? 21.851 13.568 -38.132 1.00 88.25 192 SER A O 1
ATOM 1505 N N . CYS A 1 193 ? 22.968 11.628 -37.975 1.00 89.75 193 CYS A N 1
ATOM 1506 C CA . CYS A 1 193 ? 21.823 10.727 -37.909 1.00 89.75 193 CYS A CA 1
ATOM 1507 C C . CYS A 1 193 ? 21.826 10.038 -36.543 1.00 89.75 193 CYS A C 1
ATOM 1509 O O . CYS A 1 193 ? 22.752 9.293 -36.230 1.00 89.75 193 CYS A O 1
ATOM 1511 N N . SER A 1 194 ? 20.780 10.263 -35.758 1.00 89.19 194 SER A N 1
ATOM 1512 C CA . SER A 1 194 ? 20.611 9.714 -34.415 1.00 89.19 194 SER A CA 1
ATOM 1513 C C . SER A 1 194 ? 19.414 8.768 -34.380 1.00 89.19 194 SER A C 1
ATOM 1515 O O . SER A 1 194 ? 18.309 9.126 -34.793 1.00 89.19 194 SER A O 1
ATOM 1517 N N . LEU A 1 195 ? 19.624 7.545 -33.899 1.00 88.56 195 LEU A N 1
ATOM 1518 C CA . LEU A 1 195 ? 18.589 6.520 -33.769 1.00 88.56 195 LEU A CA 1
ATOM 1519 C C . LEU A 1 195 ? 18.227 6.315 -32.299 1.00 88.56 195 LEU A C 1
ATOM 1521 O O . LEU A 1 195 ? 19.100 6.027 -31.483 1.00 88.56 195 LEU A O 1
ATOM 1525 N N . TYR A 1 196 ? 16.938 6.392 -31.981 1.00 86.75 196 TYR A N 1
ATOM 1526 C CA . TYR A 1 196 ? 16.409 6.263 -30.626 1.00 86.75 196 TYR A CA 1
ATOM 1527 C C . TYR A 1 196 ? 15.445 5.068 -30.503 1.00 86.75 196 TYR A C 1
ATOM 1529 O O . TYR A 1 196 ? 14.686 4.774 -31.442 1.00 86.75 196 TYR A O 1
ATOM 1537 N N . PRO A 1 197 ? 15.414 4.391 -29.338 1.00 85.19 197 PRO A N 1
ATOM 1538 C CA . PRO A 1 197 ? 14.351 3.454 -28.993 1.00 85.19 197 PRO A CA 1
ATOM 1539 C C . PRO A 1 197 ? 13.026 4.192 -28.746 1.00 85.19 197 PRO A C 1
ATOM 1541 O O . PRO A 1 197 ? 12.964 5.422 -28.766 1.00 85.19 197 PRO A O 1
ATOM 1544 N N . ASP A 1 198 ? 11.941 3.448 -28.515 1.00 83.88 198 ASP A N 1
ATOM 1545 C CA . ASP A 1 198 ? 10.641 4.061 -28.224 1.00 83.88 198 ASP A CA 1
ATOM 1546 C C . ASP A 1 198 ? 10.677 4.785 -26.865 1.00 83.88 198 ASP A C 1
ATOM 1548 O O . ASP A 1 198 ? 10.668 4.162 -25.802 1.00 83.88 198 ASP A O 1
ATOM 1552 N N . SER A 1 199 ? 10.743 6.116 -26.906 1.00 83.75 199 SER A N 1
ATOM 1553 C CA . SER A 1 199 ? 10.804 7.003 -25.738 1.00 83.75 199 SER A CA 1
ATOM 1554 C C . SER A 1 199 ? 9.462 7.676 -25.426 1.00 83.75 199 SER A C 1
ATOM 1556 O O . SER A 1 199 ? 9.418 8.677 -24.705 1.00 83.75 199 SER A O 1
ATOM 1558 N N . ARG A 1 200 ? 8.354 7.170 -25.984 1.00 84.19 200 ARG A N 1
ATOM 1559 C CA . ARG A 1 200 ? 7.018 7.737 -25.760 1.00 84.19 200 ARG A CA 1
ATOM 1560 C C . ARG A 1 200 ? 6.596 7.604 -24.300 1.00 84.19 200 ARG A C 1
ATOM 1562 O O . ARG A 1 200 ? 6.585 6.515 -23.731 1.00 84.19 200 ARG A O 1
ATOM 1569 N N . GLU A 1 201 ? 6.153 8.714 -23.719 1.00 80.56 201 GLU A N 1
ATOM 1570 C CA . GLU A 1 201 ? 5.575 8.747 -22.381 1.00 80.56 201 GLU A CA 1
ATOM 1571 C C . GLU A 1 201 ? 4.089 9.052 -22.440 1.00 80.56 201 GLU A C 1
ATOM 1573 O O . GLU A 1 201 ? 3.640 10.018 -23.059 1.00 80.56 201 GLU A O 1
ATOM 1578 N N . CYS A 1 202 ? 3.313 8.212 -21.767 1.00 75.50 202 CYS A N 1
ATOM 1579 C CA . CYS A 1 202 ? 1.882 8.395 -21.614 1.00 75.50 202 CYS A CA 1
ATOM 1580 C C . CYS A 1 202 ? 1.595 8.956 -20.219 1.00 75.50 202 CYS A C 1
ATOM 1582 O O . CYS A 1 202 ? 2.172 8.508 -19.225 1.00 75.50 202 CYS A O 1
ATOM 1584 N N . GLY A 1 203 ? 0.683 9.926 -20.139 1.00 64.88 203 GLY A N 1
ATOM 1585 C CA . GLY A 1 203 ? 0.211 10.451 -18.860 1.00 64.88 203 GLY A CA 1
ATOM 1586 C C . GLY A 1 203 ? -0.419 9.360 -17.987 1.00 64.88 203 GLY A C 1
ATOM 1587 O O . GLY A 1 203 ? -0.997 8.394 -18.490 1.00 64.88 203 GLY A O 1
ATOM 1588 N N . GLY A 1 204 ? -0.303 9.516 -16.667 1.00 57.72 204 GLY A N 1
ATOM 1589 C CA . GLY A 1 204 ? -0.918 8.604 -15.702 1.00 57.72 204 GLY A CA 1
ATOM 1590 C C . GLY A 1 204 ? -2.449 8.610 -15.780 1.00 57.72 204 GLY A C 1
ATOM 1591 O O . GLY A 1 204 ? -3.067 9.583 -16.208 1.00 57.72 204 GLY A O 1
ATOM 1592 N N . TYR A 1 205 ? -3.070 7.525 -15.316 1.00 53.81 205 TYR A N 1
ATOM 1593 C CA . TYR A 1 205 ? -4.524 7.299 -15.317 1.00 53.81 205 TYR A CA 1
ATOM 1594 C C . TYR A 1 205 ? -5.316 8.186 -14.332 1.00 53.81 205 TYR A C 1
ATOM 1596 O O . TYR A 1 205 ? -6.369 7.780 -13.848 1.00 53.81 205 TYR A O 1
ATOM 1604 N N . GLU A 1 206 ? -4.844 9.388 -14.003 1.00 50.75 206 GLU A N 1
ATOM 1605 C CA . GLU A 1 206 ? -5.514 10.242 -13.012 1.00 50.75 206 GLU A CA 1
ATOM 1606 C C . GLU A 1 206 ? -6.723 11.005 -13.579 1.00 50.75 206 GLU A C 1
ATOM 1608 O O . GLU A 1 206 ? -7.493 11.572 -12.812 1.00 50.75 206 GLU A O 1
ATOM 1613 N N . ASN A 1 207 ? -6.961 10.982 -14.899 1.00 46.69 207 ASN A N 1
ATOM 1614 C CA . ASN A 1 207 ? -8.149 11.583 -15.513 1.00 46.69 207 ASN A CA 1
ATOM 1615 C C . ASN A 1 207 ? -8.706 10.733 -16.677 1.00 46.69 207 ASN A C 1
ATOM 1617 O O . ASN A 1 207 ? -7.934 10.205 -17.476 1.00 46.69 207 ASN A O 1
ATOM 1621 N N . PRO A 1 208 ? -10.041 10.647 -16.866 1.00 53.28 208 PRO A N 1
ATOM 1622 C CA . PRO A 1 208 ? -10.662 9.842 -17.929 1.00 53.28 208 PRO A CA 1
ATOM 1623 C C . PRO A 1 208 ? -10.428 10.383 -19.351 1.00 53.28 208 PRO A C 1
ATOM 1625 O O . PRO A 1 208 ? -10.817 9.745 -20.331 1.00 53.28 208 PRO A O 1
ATOM 1628 N N . ARG A 1 209 ? -9.773 11.543 -19.502 1.00 47.28 209 ARG A N 1
ATOM 1629 C CA . ARG A 1 209 ? -9.210 11.952 -20.790 1.00 47.28 209 ARG A CA 1
ATOM 1630 C C . ARG A 1 209 ? -7.842 11.304 -20.915 1.00 47.28 209 ARG A C 1
ATOM 1632 O O . ARG A 1 209 ? -6.908 11.751 -20.260 1.00 47.28 209 ARG A O 1
ATOM 1639 N N . ARG A 1 210 ? -7.741 10.276 -21.766 1.00 50.12 210 ARG A N 1
ATOM 1640 C CA . ARG A 1 210 ? -6.462 9.735 -22.248 1.00 50.12 210 ARG A CA 1
ATOM 1641 C C . ARG A 1 210 ? -5.575 10.918 -22.633 1.00 50.12 210 ARG A C 1
ATOM 1643 O O . ARG A 1 210 ? -5.835 11.558 -23.650 1.00 50.12 210 ARG A O 1
ATOM 1650 N N . GLN A 1 211 ? -4.588 11.251 -21.810 1.00 54.72 211 GLN A N 1
ATOM 1651 C CA . GLN A 1 211 ? -3.529 12.139 -22.259 1.00 54.72 211 GLN A CA 1
ATOM 1652 C C . GLN A 1 211 ? -2.794 11.376 -23.359 1.00 54.72 211 GLN A C 1
ATOM 1654 O O . GLN A 1 211 ? -2.428 10.214 -23.175 1.00 54.72 211 GLN A O 1
ATOM 1659 N N . SER A 1 212 ? -2.698 11.987 -24.537 1.00 63.09 212 SER A N 1
ATOM 1660 C CA . SER A 1 212 ? -1.985 11.418 -25.674 1.00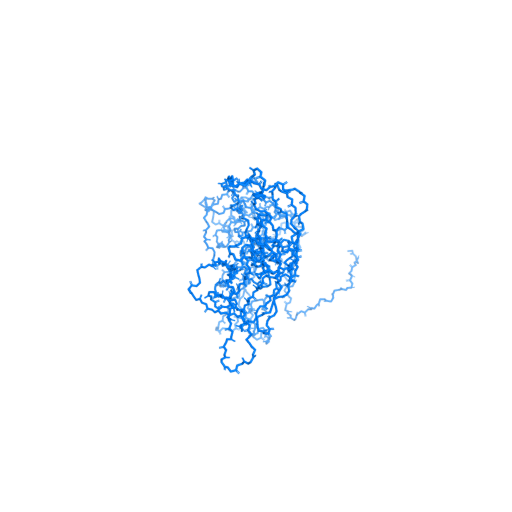 63.09 212 SER A CA 1
ATOM 1661 C C . SER A 1 212 ? -0.542 11.134 -25.269 1.00 63.09 212 SER A C 1
ATOM 1663 O O . SER A 1 212 ? 0.094 11.975 -24.637 1.00 63.09 212 SER A O 1
ATOM 1665 N N . CYS A 1 213 ? -0.040 9.946 -25.605 1.00 76.19 213 CYS A N 1
ATOM 1666 C CA . CYS A 1 213 ? 1.369 9.631 -25.413 1.00 76.19 213 CYS A CA 1
ATOM 1667 C C . CYS A 1 213 ? 2.200 10.558 -26.301 1.00 76.19 213 CYS A C 1
ATOM 1669 O O . CYS A 1 213 ? 1.940 10.631 -27.504 1.00 76.19 213 CYS A O 1
ATOM 1671 N N . ALA A 1 214 ? 3.169 11.249 -25.715 1.00 84.50 214 ALA A N 1
ATOM 1672 C CA . ALA A 1 214 ? 4.049 12.162 -26.431 1.00 84.50 214 ALA A CA 1
ATOM 1673 C C . ALA A 1 214 ? 5.453 11.565 -26.505 1.00 84.50 214 ALA A C 1
ATOM 1675 O O . ALA A 1 214 ? 5.895 10.888 -25.575 1.00 84.50 214 ALA A O 1
ATOM 1676 N N . LEU A 1 215 ? 6.145 11.788 -27.620 1.00 86.38 215 LEU A N 1
ATOM 1677 C CA . LEU A 1 215 ? 7.527 11.345 -27.769 1.00 86.38 215 LEU A CA 1
ATOM 1678 C C . LEU A 1 215 ? 8.434 12.253 -26.933 1.00 86.38 215 LEU A C 1
ATOM 1680 O O . LEU A 1 215 ? 8.303 13.470 -27.009 1.00 86.38 215 LEU A O 1
ATOM 1684 N N . VAL A 1 216 ? 9.347 11.690 -26.144 1.00 87.31 216 VAL A N 1
ATOM 1685 C CA . VAL A 1 216 ? 10.318 12.489 -25.382 1.00 87.31 216 VAL A CA 1
ATOM 1686 C C . VAL A 1 216 ? 11.662 12.461 -26.097 1.00 87.31 216 VAL A C 1
ATOM 1688 O O . VAL A 1 216 ? 12.188 11.378 -26.343 1.00 87.31 216 VAL A O 1
ATOM 1691 N N . LEU A 1 217 ? 12.223 13.629 -26.413 1.00 86.56 217 LEU A N 1
ATOM 1692 C CA . LEU A 1 217 ? 13.541 13.775 -27.045 1.00 86.56 217 LEU A CA 1
ATOM 1693 C C . LEU A 1 217 ? 14.418 14.750 -26.252 1.00 86.56 217 LEU A C 1
ATOM 1695 O O . LEU A 1 217 ? 13.913 15.621 -25.542 1.00 86.56 217 LEU A O 1
ATOM 1699 N N . GLU A 1 218 ? 15.737 14.616 -26.373 1.00 84.75 218 GLU A N 1
ATOM 1700 C CA . GLU A 1 218 ? 16.700 15.542 -25.754 1.00 84.75 218 GLU A CA 1
ATOM 1701 C C . GLU A 1 218 ? 16.672 16.925 -26.411 1.00 84.75 218 GLU A C 1
ATOM 1703 O O . GLU A 1 218 ? 16.837 17.951 -25.749 1.00 84.75 218 GLU A O 1
ATOM 1708 N N . THR A 1 219 ? 16.417 16.946 -27.717 1.00 83.50 219 THR A N 1
ATOM 1709 C CA . THR A 1 219 ? 16.476 18.119 -28.585 1.00 83.50 219 THR A CA 1
ATOM 1710 C C . THR A 1 219 ? 15.197 18.235 -29.431 1.00 83.50 219 THR A C 1
ATOM 1712 O O . THR A 1 219 ? 14.489 17.243 -29.623 1.00 83.50 219 THR A O 1
ATOM 1715 N N . PRO A 1 220 ? 14.848 19.441 -29.927 1.00 84.25 220 PRO A N 1
ATOM 1716 C CA . PRO A 1 220 ? 13.654 19.644 -30.754 1.00 84.25 220 PRO A CA 1
ATOM 1717 C C . PRO A 1 220 ? 13.738 18.830 -32.045 1.00 84.25 220 PRO A C 1
ATOM 1719 O O . PRO A 1 220 ? 14.835 18.782 -32.607 1.00 84.25 220 PRO A O 1
ATOM 1722 N N . PRO A 1 221 ? 12.640 18.212 -32.515 1.00 84.75 221 PRO A N 1
ATOM 1723 C CA . PRO A 1 221 ? 12.667 17.420 -33.738 1.00 84.75 221 PRO A CA 1
ATOM 1724 C C . PRO A 1 221 ? 13.019 18.304 -34.943 1.00 84.75 221 PRO A C 1
ATOM 1726 O O . PRO A 1 221 ? 12.529 19.425 -35.043 1.00 84.75 221 PRO A O 1
ATOM 1729 N N . ASP A 1 222 ? 13.868 17.800 -35.837 1.00 83.88 222 ASP A N 1
ATOM 1730 C CA . ASP A 1 222 ? 14.186 18.444 -37.119 1.00 83.88 222 ASP A CA 1
ATOM 1731 C C . ASP A 1 222 ? 13.646 17.553 -38.249 1.00 83.88 222 ASP A C 1
ATOM 1733 O O . ASP A 1 222 ? 12.433 17.490 -38.468 1.00 83.88 222 ASP A O 1
ATOM 1737 N N . ASN A 1 223 ? 14.488 16.730 -38.884 1.00 88.31 223 ASN A N 1
ATOM 1738 C CA . ASN A 1 223 ? 14.024 15.684 -39.801 1.00 88.31 223 ASN A CA 1
ATOM 1739 C C . ASN A 1 223 ? 13.770 14.370 -39.052 1.00 88.31 223 ASN A C 1
ATOM 1741 O O . ASN A 1 223 ? 14.377 13.339 -39.354 1.00 88.31 223 ASN A O 1
ATOM 1745 N N . THR A 1 224 ? 12.872 14.417 -38.067 1.00 90.31 224 THR A N 1
ATOM 1746 C CA . THR A 1 224 ? 12.577 13.290 -37.177 1.00 90.31 224 THR A CA 1
ATOM 1747 C C . THR A 1 224 ? 11.425 12.425 -37.691 1.00 90.31 224 THR A C 1
ATOM 1749 O O . THR A 1 224 ? 10.325 12.903 -37.976 1.00 90.31 224 THR A O 1
ATOM 1752 N N . TYR A 1 225 ? 11.648 11.115 -37.749 1.00 91.00 225 TYR A N 1
ATOM 1753 C CA . TYR A 1 225 ? 10.696 10.119 -38.226 1.00 91.00 225 TYR A CA 1
ATOM 1754 C C . TYR A 1 225 ? 10.527 8.992 -37.208 1.00 91.00 225 TYR A C 1
ATOM 1756 O O . TYR A 1 225 ? 11.501 8.453 -36.695 1.00 91.00 225 TYR A O 1
ATOM 1764 N N . SER A 1 226 ? 9.285 8.587 -36.952 1.00 89.56 226 SER A N 1
ATOM 1765 C CA . SER A 1 226 ? 8.947 7.472 -36.063 1.00 89.56 226 SER A CA 1
ATOM 1766 C C . SER A 1 226 ? 8.438 6.277 -36.866 1.00 89.56 226 SER A C 1
ATOM 1768 O O . SER A 1 226 ? 7.648 6.434 -37.798 1.00 89.56 226 SER A O 1
ATOM 1770 N N . LYS A 1 227 ? 8.886 5.070 -36.517 1.00 87.56 227 LYS A N 1
ATOM 1771 C CA . LYS A 1 227 ? 8.431 3.813 -37.122 1.00 87.56 227 LYS A CA 1
ATOM 1772 C C . LYS A 1 227 ? 6.957 3.580 -36.772 1.00 87.56 227 LYS A C 1
ATOM 1774 O O . LYS A 1 227 ? 6.545 3.736 -35.629 1.00 87.56 227 LYS A O 1
ATOM 1779 N N . THR A 1 228 ? 6.147 3.215 -37.762 1.00 76.75 228 THR A N 1
ATOM 1780 C CA . THR A 1 228 ? 4.683 3.061 -37.602 1.00 76.75 228 THR A CA 1
ATOM 1781 C C . THR A 1 228 ? 4.260 1.734 -36.964 1.00 76.75 228 THR A C 1
ATOM 1783 O O . THR A 1 228 ? 3.123 1.603 -36.512 1.00 76.75 228 THR A O 1
ATOM 1786 N N . VAL A 1 229 ? 5.159 0.745 -36.912 1.00 62.47 229 VAL A N 1
ATOM 1787 C CA . VAL A 1 229 ? 4.908 -0.579 -36.328 1.00 62.47 229 VAL A CA 1
ATOM 1788 C C . VAL A 1 229 ? 5.989 -0.885 -35.299 1.00 62.47 229 VAL A C 1
ATOM 1790 O O . VAL A 1 229 ? 7.141 -1.137 -35.653 1.00 62.47 229 VAL A O 1
ATOM 1793 N N . ASN A 1 230 ? 5.597 -0.908 -34.027 1.00 55.34 230 ASN A N 1
ATOM 1794 C CA . ASN A 1 230 ? 6.467 -1.313 -32.930 1.00 55.34 230 ASN A CA 1
ATOM 1795 C C . ASN A 1 230 ? 6.577 -2.845 -32.938 1.00 55.34 230 ASN A C 1
ATOM 1797 O O . ASN A 1 230 ? 5.671 -3.546 -32.481 1.00 55.34 230 ASN A O 1
ATOM 1801 N N . GLN A 1 231 ? 7.670 -3.387 -33.476 1.00 54.88 231 GLN A N 1
ATOM 1802 C CA . GLN A 1 231 ? 8.048 -4.762 -33.159 1.00 54.88 231 GLN A CA 1
ATOM 1803 C C . GLN A 1 231 ? 8.507 -4.787 -31.697 1.00 54.88 231 GLN A C 1
ATOM 1805 O O . GLN A 1 231 ? 9.341 -3.986 -31.286 1.00 54.88 231 GLN A O 1
ATOM 1810 N N . TRP A 1 232 ? 7.910 -5.664 -30.889 1.00 48.69 232 TRP A N 1
ATOM 1811 C CA . TRP A 1 232 ? 8.202 -5.737 -29.459 1.00 48.69 232 TRP A CA 1
ATOM 1812 C C . TRP A 1 232 ? 9.649 -6.194 -29.254 1.00 48.69 232 TRP A C 1
ATOM 1814 O O . TRP A 1 232 ? 9.997 -7.317 -29.625 1.00 48.69 232 TRP A O 1
ATOM 1824 N N . SER A 1 233 ? 10.496 -5.345 -28.672 1.00 53.09 233 SER A N 1
ATOM 1825 C CA . SER A 1 233 ? 11.868 -5.731 -28.352 1.00 53.09 233 SER A CA 1
ATOM 1826 C C . SER A 1 233 ? 11.886 -6.553 -27.059 1.00 53.09 233 SER A C 1
ATOM 1828 O O . SER A 1 233 ? 11.209 -6.248 -26.077 1.00 53.09 233 SER A O 1
ATOM 1830 N N . SER A 1 234 ? 12.652 -7.642 -27.046 1.00 49.34 234 SER A N 1
ATOM 1831 C CA . SER A 1 234 ? 12.855 -8.491 -25.864 1.00 49.34 234 SER A CA 1
ATOM 1832 C C . SER A 1 234 ? 14.057 -8.046 -25.020 1.00 49.34 234 SER A C 1
ATOM 1834 O O . SER A 1 234 ? 14.590 -8.845 -24.254 1.00 49.34 234 SER A O 1
ATOM 1836 N N . ALA A 1 235 ? 14.524 -6.804 -25.197 1.00 55.94 235 ALA A N 1
ATOM 1837 C CA . ALA A 1 235 ? 15.760 -6.284 -24.620 1.00 55.94 235 ALA A CA 1
ATOM 1838 C C . ALA A 1 235 ? 15.469 -5.282 -23.484 1.00 55.94 235 ALA A C 1
ATOM 1840 O O . ALA A 1 235 ? 15.351 -4.082 -23.736 1.00 55.94 235 ALA A O 1
ATOM 1841 N N . PRO A 1 236 ? 15.366 -5.744 -22.224 1.00 56.31 236 PRO A N 1
ATOM 1842 C CA . PRO A 1 236 ? 14.960 -4.904 -21.096 1.00 56.31 236 PRO A CA 1
ATOM 1843 C C . PRO A 1 236 ? 15.949 -3.779 -20.750 1.00 56.31 236 PRO A C 1
ATOM 1845 O O . PRO A 1 236 ? 15.548 -2.819 -20.105 1.00 56.31 236 PRO A O 1
ATOM 1848 N N . ALA A 1 237 ? 17.211 -3.863 -21.190 1.00 60.03 237 ALA A N 1
ATOM 1849 C CA . ALA A 1 237 ? 18.237 -2.851 -20.917 1.00 60.03 237 ALA A CA 1
ATOM 1850 C C . ALA A 1 237 ? 18.013 -1.514 -21.651 1.00 60.03 237 ALA A C 1
ATOM 1852 O O . ALA A 1 237 ? 18.627 -0.517 -21.290 1.00 60.03 237 ALA A O 1
ATOM 1853 N N . LEU A 1 238 ? 17.145 -1.492 -22.670 1.00 59.41 238 LEU A N 1
ATOM 1854 C CA . LEU A 1 238 ? 16.840 -0.284 -23.444 1.00 59.41 238 LEU A CA 1
ATOM 1855 C C . LEU A 1 238 ? 15.609 0.471 -22.948 1.00 59.41 238 LEU A C 1
ATOM 1857 O O . LEU A 1 238 ? 15.348 1.589 -23.389 1.00 59.41 238 LEU A O 1
ATOM 1861 N N . CYS A 1 239 ? 14.838 -0.136 -22.046 1.00 60.88 239 CYS A N 1
ATOM 1862 C CA . CYS A 1 239 ? 13.702 0.530 -21.436 1.00 60.88 239 CYS A CA 1
ATOM 1863 C C . CYS A 1 239 ? 14.202 1.562 -20.414 1.00 60.88 239 CYS A C 1
ATOM 1865 O O . CYS A 1 239 ? 15.149 1.276 -19.678 1.00 60.88 239 CYS A O 1
ATOM 1867 N N . PRO A 1 240 ? 13.560 2.741 -20.313 1.00 63.41 240 PRO A N 1
ATOM 1868 C CA . PRO A 1 240 ? 13.894 3.697 -19.266 1.00 63.41 240 PRO A CA 1
ATOM 1869 C C . PRO A 1 240 ? 13.743 3.040 -17.892 1.00 63.41 240 PRO A C 1
ATOM 1871 O O . PRO A 1 240 ? 12.775 2.313 -17.650 1.00 63.41 240 PRO A O 1
ATOM 1874 N N . GLU A 1 241 ? 14.684 3.307 -16.983 1.00 63.22 241 GLU A N 1
ATOM 1875 C CA . GLU A 1 241 ? 14.595 2.777 -15.625 1.00 63.22 241 GLU A CA 1
ATOM 1876 C C . GLU A 1 241 ? 13.309 3.266 -14.954 1.00 63.22 241 GLU A C 1
ATOM 1878 O O . GLU A 1 241 ? 13.092 4.463 -14.744 1.00 63.22 241 GLU A O 1
ATOM 1883 N N . PHE A 1 242 ? 12.449 2.320 -14.583 1.00 65.38 242 PHE A N 1
ATOM 1884 C CA . PHE A 1 242 ? 11.260 2.620 -13.809 1.00 65.38 242 PHE A CA 1
ATOM 1885 C C . PHE A 1 242 ? 11.568 2.441 -12.328 1.00 65.38 242 PHE A C 1
ATOM 1887 O O . PHE A 1 242 ? 11.831 1.337 -11.852 1.00 65.38 242 PHE A O 1
ATOM 1894 N N . THR A 1 243 ? 11.501 3.535 -11.575 1.00 67.44 243 THR A N 1
ATOM 1895 C CA . THR A 1 243 ? 11.707 3.504 -10.129 1.00 67.44 243 THR A CA 1
ATOM 1896 C C . THR A 1 243 ? 10.399 3.716 -9.389 1.00 67.44 243 THR A C 1
ATOM 1898 O O . THR A 1 243 ? 9.527 4.491 -9.790 1.00 67.44 243 THR A O 1
ATOM 1901 N N . LEU A 1 244 ? 10.260 3.009 -8.269 1.00 70.50 244 LEU A N 1
ATOM 1902 C CA . LEU A 1 244 ? 9.121 3.174 -7.384 1.00 70.50 244 LEU A CA 1
ATOM 1903 C C . LEU A 1 244 ? 9.116 4.607 -6.830 1.00 70.50 244 LEU A C 1
ATOM 1905 O O . LEU A 1 244 ? 10.046 5.007 -6.124 1.00 70.50 244 LEU A O 1
ATOM 1909 N N . LYS A 1 245 ? 8.076 5.387 -7.146 1.00 68.19 245 LYS A N 1
ATOM 1910 C CA . LYS A 1 245 ? 7.904 6.738 -6.600 1.00 68.19 245 LYS A CA 1
ATOM 1911 C C . LYS A 1 245 ? 7.544 6.633 -5.118 1.00 68.19 245 LYS A C 1
ATOM 1913 O O . LYS A 1 245 ? 6.382 6.449 -4.768 1.00 68.19 245 LYS A O 1
ATOM 1918 N N . THR A 1 246 ? 8.535 6.745 -4.240 1.00 60.62 246 THR A N 1
ATOM 1919 C CA . THR A 1 246 ? 8.303 6.924 -2.803 1.00 60.62 246 THR A CA 1
ATOM 1920 C C . THR A 1 246 ? 7.925 8.387 -2.549 1.00 60.62 246 THR A C 1
ATOM 1922 O O . THR A 1 246 ? 8.696 9.271 -2.930 1.00 60.62 246 THR A O 1
ATOM 1925 N N . PRO A 1 247 ? 6.759 8.684 -1.950 1.00 58.00 247 PRO A N 1
ATOM 1926 C CA . PRO A 1 247 ? 6.375 10.056 -1.622 1.00 58.00 247 PRO A CA 1
ATOM 1927 C C . PRO A 1 247 ? 7.401 10.729 -0.705 1.00 58.00 247 PRO A C 1
ATOM 1929 O O . PRO A 1 247 ? 8.032 10.069 0.113 1.00 58.00 247 PRO A O 1
ATOM 1932 N N . ALA A 1 248 ? 7.546 12.051 -0.825 1.00 54.44 248 ALA A N 1
ATOM 1933 C CA . ALA A 1 248 ? 8.548 12.842 -0.101 1.00 54.44 248 ALA A CA 1
ATOM 1934 C C . ALA A 1 248 ? 8.381 12.842 1.434 1.00 54.44 248 ALA A C 1
ATOM 1936 O O . ALA A 1 248 ? 9.275 13.290 2.151 1.00 54.44 248 ALA A O 1
ATOM 1937 N N . ASN A 1 249 ? 7.255 12.340 1.948 1.00 59.31 249 ASN A N 1
ATOM 1938 C CA . ASN A 1 249 ? 7.043 12.192 3.380 1.00 59.31 249 ASN A CA 1
ATOM 1939 C C . ASN A 1 249 ? 7.823 10.973 3.876 1.00 59.31 249 ASN A C 1
ATOM 1941 O O . ASN A 1 249 ? 7.453 9.833 3.595 1.00 59.31 249 ASN A O 1
ATOM 1945 N N . MET A 1 250 ? 8.900 11.228 4.618 1.00 60.25 250 MET A N 1
ATOM 1946 C CA . MET A 1 250 ? 9.648 10.188 5.317 1.00 60.25 250 MET A CA 1
ATOM 1947 C C . MET A 1 250 ? 8.717 9.442 6.276 1.00 60.25 250 MET A C 1
ATOM 1949 O O . MET A 1 250 ? 8.105 10.049 7.157 1.00 60.25 250 MET A O 1
ATOM 1953 N N . VAL A 1 251 ? 8.624 8.122 6.114 1.00 65.38 251 VAL A N 1
ATOM 1954 C CA . VAL A 1 251 ? 7.999 7.249 7.109 1.00 65.38 251 VAL A CA 1
ATOM 1955 C C . VAL A 1 251 ? 8.808 7.380 8.399 1.00 65.38 251 VAL A C 1
ATOM 1957 O O . VAL A 1 251 ? 10.003 7.087 8.419 1.00 65.38 251 VAL A O 1
ATOM 1960 N N . SER A 1 252 ? 8.178 7.839 9.482 1.00 70.50 252 SER A N 1
ATOM 1961 C CA . SER A 1 252 ? 8.823 7.852 10.797 1.00 70.50 252 SER A CA 1
ATOM 1962 C C . SER A 1 252 ? 8.911 6.412 11.300 1.00 70.50 252 SER A C 1
ATOM 1964 O O . SER A 1 252 ? 7.898 5.810 11.655 1.00 70.50 252 SER A O 1
ATOM 1966 N N . GLN A 1 253 ? 10.120 5.843 11.309 1.00 68.69 253 GLN A N 1
ATOM 1967 C CA . GLN A 1 253 ? 10.366 4.492 11.829 1.00 68.69 253 GLN A CA 1
ATOM 1968 C C . GLN A 1 253 ? 9.916 4.333 13.289 1.00 68.69 253 GLN A C 1
ATOM 1970 O O . GLN A 1 253 ? 9.525 3.239 13.683 1.00 68.69 253 GLN A O 1
ATOM 1975 N N . ASP A 1 254 ? 9.883 5.422 14.060 1.00 71.94 254 ASP A N 1
ATOM 1976 C CA . ASP A 1 254 ? 9.457 5.435 15.464 1.00 71.94 254 ASP A CA 1
ATOM 1977 C C . ASP A 1 254 ? 7.956 5.140 15.655 1.00 71.94 254 ASP A C 1
ATOM 1979 O O . ASP A 1 254 ? 7.516 4.867 16.770 1.00 71.94 254 ASP A O 1
ATOM 1983 N N . GLN A 1 255 ? 7.160 5.185 14.579 1.00 82.12 255 GLN A N 1
ATOM 1984 C CA . GLN A 1 255 ? 5.728 4.850 14.581 1.00 82.12 255 GLN A CA 1
ATOM 1985 C C . GLN A 1 255 ? 5.452 3.374 14.265 1.00 82.12 255 GLN A C 1
ATOM 1987 O O . GLN A 1 255 ? 4.288 2.974 14.181 1.00 82.12 255 GLN A O 1
ATOM 1992 N N . TRP A 1 256 ? 6.492 2.559 14.071 1.00 88.19 256 TRP A N 1
ATOM 1993 C CA . TRP A 1 256 ? 6.357 1.166 13.663 1.00 88.19 256 TRP A CA 1
ATOM 1994 C C . TRP A 1 256 ? 7.189 0.239 14.542 1.00 88.19 256 TRP A C 1
ATOM 1996 O O . TRP A 1 256 ? 8.416 0.301 14.581 1.00 88.19 256 TRP A O 1
ATOM 2006 N N . GLN A 1 257 ? 6.519 -0.705 15.192 1.00 89.62 257 GLN A N 1
ATOM 2007 C CA . GLN A 1 257 ? 7.156 -1.788 15.924 1.00 89.62 257 GLN A CA 1
ATOM 2008 C C . GLN A 1 257 ? 7.321 -3.012 15.025 1.00 89.62 257 GLN A C 1
ATOM 2010 O O . GLN A 1 257 ? 6.356 -3.530 14.463 1.00 89.62 257 GLN A O 1
ATOM 2015 N N . VAL A 1 258 ? 8.543 -3.532 14.944 1.00 91.88 258 VAL A N 1
ATOM 2016 C CA . VAL A 1 258 ? 8.812 -4.810 14.277 1.00 91.88 258 VAL A CA 1
ATOM 2017 C C . VAL A 1 258 ? 8.473 -5.957 15.228 1.00 91.88 258 VAL A C 1
ATOM 2019 O O . VAL A 1 258 ? 8.959 -6.000 16.360 1.00 91.88 258 VAL A O 1
ATOM 2022 N N . LEU A 1 259 ? 7.638 -6.891 14.774 1.00 90.31 259 LEU A N 1
ATOM 2023 C CA . LEU A 1 259 ? 7.246 -8.065 15.552 1.00 90.31 259 LEU A CA 1
ATOM 2024 C C . LEU A 1 259 ? 8.130 -9.275 15.232 1.00 90.31 259 LEU A C 1
ATOM 2026 O O . LEU A 1 259 ? 8.491 -9.527 14.084 1.00 90.31 259 LEU A O 1
ATOM 2030 N N . SER A 1 260 ? 8.436 -10.063 16.263 1.00 88.31 260 SER A N 1
ATOM 2031 C CA . SER A 1 260 ? 9.076 -11.373 16.130 1.00 88.31 260 SER A CA 1
ATOM 2032 C C . SER A 1 260 ? 8.066 -12.453 15.731 1.00 88.31 260 SER A C 1
ATOM 2034 O O . SER A 1 260 ? 6.889 -12.376 16.084 1.00 88.31 260 SER A O 1
ATO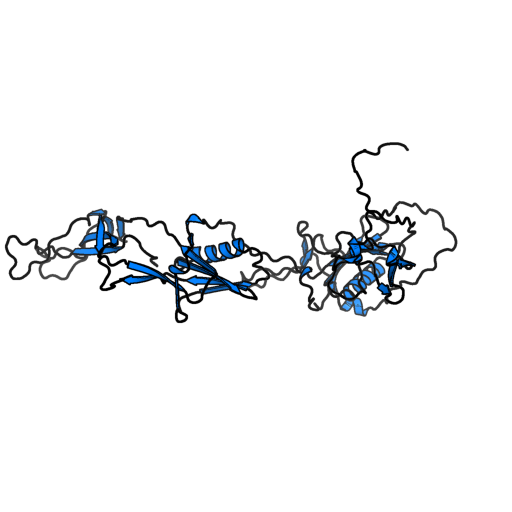M 2036 N N . ASN A 1 261 ? 8.538 -13.537 15.104 1.00 82.50 261 ASN A N 1
ATOM 2037 C CA . ASN A 1 261 ? 7.690 -14.677 14.718 1.00 82.50 261 ASN A CA 1
ATOM 2038 C C . ASN A 1 261 ? 6.907 -15.304 15.888 1.00 82.50 261 ASN A C 1
ATOM 2040 O O . ASN A 1 261 ? 5.832 -15.853 15.682 1.00 82.50 261 ASN A O 1
ATOM 2044 N N . SER A 1 262 ? 7.413 -15.218 17.121 1.00 81.56 262 SER A N 1
ATOM 2045 C CA . SER A 1 262 ? 6.727 -15.702 18.331 1.00 81.56 262 SER A CA 1
ATOM 2046 C C . SER A 1 262 ? 5.466 -14.910 18.704 1.00 81.56 262 SER A C 1
ATOM 2048 O O . SER A 1 262 ? 4.603 -15.431 19.414 1.00 81.56 262 SER A O 1
ATOM 2050 N N . SER A 1 263 ? 5.361 -13.666 18.235 1.00 85.44 263 SER A N 1
ATOM 2051 C CA . SER A 1 263 ? 4.267 -12.730 18.529 1.00 85.44 263 SER A CA 1
ATOM 2052 C C . SER A 1 263 ? 3.168 -12.761 17.464 1.00 85.44 263 SER A C 1
ATOM 2054 O O . SER A 1 263 ? 2.230 -11.967 17.514 1.00 85.44 263 SER A O 1
ATOM 2056 N N . VAL A 1 264 ? 3.285 -13.675 16.499 1.00 90.81 264 VAL A N 1
ATOM 2057 C CA . VAL A 1 264 ? 2.447 -13.758 15.307 1.00 90.81 264 VAL A CA 1
ATOM 2058 C C . VAL A 1 264 ? 1.876 -15.170 15.176 1.00 90.81 264 VAL A C 1
ATOM 2060 O O . VAL A 1 264 ? 2.531 -16.161 15.500 1.00 90.81 264 VAL A O 1
ATOM 2063 N N . LEU A 1 265 ? 0.636 -15.270 14.712 1.00 92.62 265 LEU A N 1
ATOM 2064 C CA . LEU A 1 265 ? -0.048 -16.518 14.389 1.00 92.62 265 LEU A CA 1
ATOM 2065 C C . LEU A 1 265 ? -0.488 -16.474 12.930 1.00 92.62 265 LEU A C 1
ATOM 2067 O O . LEU A 1 265 ? -0.967 -15.448 12.466 1.00 92.62 265 LEU A O 1
ATOM 2071 N N . VAL A 1 266 ? -0.330 -17.580 12.207 1.00 94.25 266 VAL A N 1
ATOM 2072 C CA . VAL A 1 266 ? -0.734 -17.662 10.799 1.00 94.25 266 VAL A CA 1
ATOM 2073 C C . VAL A 1 266 ? -2.064 -18.402 10.693 1.00 94.25 266 VAL A C 1
ATOM 2075 O O . VAL A 1 266 ? -2.136 -19.575 11.058 1.00 94.25 266 VAL A O 1
ATOM 2078 N N . ASP A 1 267 ? -3.089 -17.743 10.158 1.00 94.56 267 ASP A N 1
ATOM 2079 C CA . ASP A 1 267 ? -4.407 -18.320 9.887 1.00 94.56 267 ASP A CA 1
ATOM 2080 C C . ASP A 1 267 ? -4.864 -17.997 8.457 1.00 94.56 267 ASP A C 1
ATOM 2082 O O . ASP A 1 267 ? -5.245 -16.876 8.121 1.00 94.56 267 ASP A O 1
ATOM 2086 N N . ARG A 1 268 ? -4.885 -19.022 7.600 1.00 94.44 268 ARG A N 1
ATOM 2087 C CA . ARG A 1 268 ? -5.278 -18.891 6.187 1.00 94.44 268 ARG A CA 1
ATOM 2088 C C . ARG A 1 268 ? -6.767 -18.598 5.984 1.00 94.44 268 ARG A C 1
ATOM 2090 O O . ARG A 1 268 ? -7.163 -18.277 4.862 1.00 94.44 268 ARG A O 1
ATOM 2097 N N . SER A 1 269 ? -7.598 -18.730 7.014 1.00 94.06 269 SER A N 1
ATOM 2098 C CA . SER A 1 269 ? -9.025 -18.400 6.944 1.00 94.06 269 SER A CA 1
ATOM 2099 C C . SER A 1 269 ? -9.299 -16.900 7.088 1.00 94.06 269 SER A C 1
ATOM 2101 O O . SER A 1 269 ? -10.379 -16.449 6.711 1.00 94.06 269 SER A O 1
ATOM 2103 N N . LEU A 1 270 ? -8.310 -16.116 7.541 1.00 93.56 270 LEU A N 1
ATOM 2104 C CA . LEU A 1 270 ? -8.433 -14.673 7.735 1.00 93.56 270 LEU A CA 1
ATOM 2105 C C . LEU A 1 270 ? -8.780 -13.964 6.420 1.00 93.56 270 LEU A C 1
ATOM 2107 O O . LEU A 1 270 ? -7.967 -13.938 5.495 1.00 93.56 270 LEU A O 1
ATOM 2111 N N . SER A 1 271 ? -9.979 -13.391 6.334 1.00 92.56 271 SER A N 1
ATOM 2112 C CA . SER A 1 271 ? -10.506 -12.727 5.133 1.00 92.56 271 SER A CA 1
ATOM 2113 C C . SER A 1 271 ? -10.322 -11.209 5.131 1.00 92.56 271 SER A C 1
ATOM 2115 O O . SER A 1 271 ? -10.368 -10.596 4.070 1.00 92.56 271 SER A O 1
ATOM 2117 N N . THR A 1 272 ? -10.099 -10.600 6.296 1.00 91.38 272 THR A N 1
ATOM 2118 C CA . THR A 1 272 ? -9.926 -9.151 6.456 1.00 91.38 272 THR A CA 1
ATOM 2119 C C . THR A 1 272 ? -8.463 -8.764 6.277 1.00 91.38 272 THR A C 1
ATOM 2121 O O . THR A 1 272 ? -7.694 -8.724 7.239 1.00 91.38 272 THR A O 1
ATOM 2124 N N . TYR A 1 273 ? -8.071 -8.527 5.032 1.00 93.88 273 TYR A N 1
ATOM 2125 C CA . TYR A 1 273 ? -6.743 -8.063 4.651 1.00 93.88 273 TYR A CA 1
ATOM 2126 C C . TYR A 1 273 ? -6.814 -7.409 3.271 1.00 93.88 273 TYR A C 1
ATOM 2128 O O . TYR A 1 273 ? -7.738 -7.677 2.503 1.00 93.88 273 TYR A O 1
ATOM 2136 N N . ASP A 1 274 ? -5.809 -6.610 2.943 1.00 95.50 274 ASP A N 1
ATOM 2137 C CA . ASP A 1 274 ? -5.600 -6.097 1.592 1.00 95.50 274 ASP A CA 1
ATOM 2138 C C . ASP A 1 274 ? -4.180 -6.425 1.121 1.00 95.50 274 ASP A C 1
ATOM 2140 O O . ASP A 1 274 ? -3.285 -6.627 1.942 1.00 95.50 274 ASP A O 1
ATOM 2144 N N . VAL A 1 275 ? -3.956 -6.538 -0.187 1.00 93.81 275 VAL A N 1
ATOM 2145 C CA . VAL A 1 275 ? -2.669 -6.967 -0.746 1.00 93.81 275 VAL A CA 1
ATOM 2146 C C . VAL A 1 275 ? -2.215 -6.073 -1.890 1.00 93.81 275 VAL A C 1
ATOM 2148 O O . VAL A 1 275 ? -2.922 -5.852 -2.867 1.00 93.81 275 VAL A O 1
ATOM 2151 N N . ILE A 1 276 ? -0.966 -5.629 -1.793 1.00 92.81 276 ILE A N 1
ATOM 2152 C CA . ILE A 1 276 ? -0.262 -4.884 -2.827 1.00 92.81 276 ILE A CA 1
ATOM 2153 C C . ILE A 1 276 ? 0.874 -5.760 -3.359 1.00 92.81 276 ILE A C 1
ATOM 2155 O O . ILE A 1 276 ? 1.779 -6.160 -2.619 1.00 92.81 276 ILE A O 1
ATOM 2159 N N . HIS A 1 277 ? 0.844 -6.044 -4.660 1.00 90.44 277 HIS A N 1
ATOM 2160 C CA . HIS A 1 277 ? 1.934 -6.709 -5.373 1.00 90.44 277 HIS A CA 1
ATOM 2161 C C . HIS A 1 277 ? 2.829 -5.676 -6.035 1.00 90.44 277 HIS A C 1
ATOM 2163 O O . HIS A 1 277 ? 2.394 -4.931 -6.908 1.00 90.44 277 HIS A O 1
ATOM 2169 N N . ILE A 1 278 ? 4.100 -5.671 -5.654 1.00 89.50 278 ILE A N 1
ATOM 2170 C CA . ILE A 1 278 ? 5.108 -4.787 -6.228 1.00 89.50 278 ILE A CA 1
ATOM 2171 C C . ILE A 1 278 ? 6.027 -5.637 -7.097 1.00 89.50 278 ILE A C 1
ATOM 2173 O O . ILE A 1 278 ? 6.705 -6.518 -6.570 1.00 89.50 278 ILE A O 1
ATOM 2177 N N . SER A 1 279 ? 6.040 -5.403 -8.415 1.00 86.56 279 SER A N 1
ATOM 2178 C CA . SER A 1 279 ? 6.876 -6.188 -9.337 1.00 86.56 279 SER A CA 1
ATOM 2179 C C . SER A 1 279 ? 8.339 -6.187 -8.893 1.00 86.56 279 SER A C 1
ATOM 2181 O O . SER A 1 279 ? 8.863 -5.185 -8.401 1.00 86.56 279 SER A O 1
ATOM 2183 N N . ARG A 1 280 ? 9.022 -7.314 -9.088 1.00 81.88 280 ARG A N 1
ATOM 2184 C CA . ARG A 1 280 ? 10.452 -7.420 -8.797 1.00 81.88 280 ARG A CA 1
ATOM 2185 C C . ARG A 1 280 ? 11.295 -6.468 -9.648 1.00 81.88 280 ARG A C 1
ATOM 2187 O O . ARG A 1 280 ? 12.330 -6.018 -9.168 1.00 81.88 280 ARG A O 1
ATOM 2194 N N . ASP A 1 281 ? 10.811 -6.111 -10.836 1.00 76.50 281 ASP A N 1
ATOM 2195 C CA . ASP A 1 281 ? 11.477 -5.171 -11.748 1.00 76.50 281 ASP A CA 1
ATOM 2196 C C . ASP A 1 281 ? 11.627 -3.771 -11.131 1.00 76.50 281 ASP A C 1
ATOM 2198 O O . ASP A 1 281 ? 12.531 -3.026 -11.489 1.00 76.50 281 ASP A O 1
ATOM 2202 N N . ILE A 1 282 ? 10.759 -3.427 -10.170 1.00 76.62 282 ILE A N 1
ATOM 2203 C CA . ILE A 1 282 ? 10.702 -2.102 -9.531 1.00 76.62 282 ILE A CA 1
ATOM 2204 C C . ILE A 1 282 ? 11.030 -2.157 -8.029 1.00 76.62 282 ILE A C 1
ATOM 2206 O O . ILE A 1 282 ? 11.418 -1.150 -7.437 1.00 76.62 282 ILE A O 1
ATOM 2210 N N . ALA A 1 283 ? 10.927 -3.336 -7.404 1.00 76.12 283 ALA A N 1
ATOM 2211 C CA . ALA A 1 283 ? 11.281 -3.596 -6.006 1.00 76.12 283 ALA A CA 1
ATOM 2212 C C . ALA A 1 283 ? 12.785 -3.887 -5.815 1.00 76.12 283 ALA A C 1
ATOM 2214 O O . ALA A 1 283 ? 13.163 -4.782 -5.056 1.00 76.12 283 ALA A O 1
ATOM 2215 N N . THR A 1 284 ? 13.659 -3.157 -6.514 1.00 75.75 284 THR A N 1
ATOM 2216 C CA . THR A 1 284 ? 15.119 -3.362 -6.451 1.00 75.75 284 THR A CA 1
ATOM 2217 C C . THR A 1 284 ? 15.703 -2.982 -5.090 1.00 75.75 284 THR A C 1
ATOM 2219 O O . THR A 1 284 ? 16.650 -3.611 -4.623 1.00 75.75 284 THR A O 1
ATOM 2222 N N . ASN A 1 285 ? 15.113 -1.984 -4.421 1.00 83.69 285 ASN A N 1
ATOM 2223 C CA . ASN A 1 285 ? 15.508 -1.546 -3.087 1.00 83.69 285 ASN A CA 1
ATOM 2224 C C . ASN A 1 285 ? 14.469 -2.001 -2.032 1.00 83.69 285 ASN A C 1
ATOM 2226 O O . ASN A 1 285 ? 13.314 -1.551 -2.078 1.00 83.69 285 ASN A O 1
ATOM 2230 N N . PRO A 1 286 ? 14.851 -2.863 -1.068 1.00 85.38 286 PRO A N 1
ATOM 2231 C CA . PRO A 1 286 ? 13.928 -3.396 -0.068 1.00 85.38 286 PRO A CA 1
ATOM 2232 C C . PRO A 1 286 ? 13.419 -2.325 0.905 1.00 85.38 286 PRO A C 1
ATOM 2234 O O . PRO A 1 286 ? 12.256 -2.385 1.298 1.00 85.38 286 PRO A O 1
ATOM 2237 N N . ASP A 1 287 ? 14.233 -1.321 1.245 1.00 86.81 287 ASP A N 1
ATOM 2238 C CA . ASP A 1 287 ? 13.837 -0.233 2.146 1.00 86.81 287 ASP A CA 1
ATOM 2239 C C . ASP A 1 287 ? 12.791 0.671 1.493 1.00 86.81 287 ASP A C 1
ATOM 2241 O O . ASP A 1 287 ? 11.750 0.935 2.089 1.00 86.81 287 ASP A O 1
ATOM 2245 N N . LYS A 1 288 ? 12.994 1.051 0.223 1.00 85.88 288 LYS A N 1
ATOM 2246 C CA . LYS A 1 288 ? 11.988 1.822 -0.534 1.00 85.88 288 LYS A CA 1
ATOM 2247 C C . LYS A 1 288 ? 10.669 1.061 -0.667 1.00 85.88 288 LYS A C 1
ATOM 2249 O O . LYS A 1 288 ? 9.598 1.654 -0.573 1.00 85.88 288 LYS A O 1
ATOM 2254 N N . THR A 1 289 ? 10.754 -0.252 -0.878 1.00 88.06 289 THR A N 1
ATOM 2255 C CA . THR A 1 289 ? 9.582 -1.129 -0.988 1.00 88.06 289 THR A CA 1
ATOM 2256 C C . THR A 1 289 ? 8.841 -1.222 0.347 1.00 88.06 289 THR A C 1
ATOM 2258 O O . THR A 1 289 ? 7.619 -1.083 0.380 1.00 88.06 289 THR A O 1
ATOM 2261 N N . ARG A 1 290 ? 9.572 -1.387 1.460 1.00 90.56 290 ARG A N 1
ATOM 2262 C CA . ARG A 1 290 ? 9.015 -1.335 2.818 1.00 90.56 290 ARG A CA 1
ATOM 2263 C C . ARG A 1 290 ? 8.307 -0.007 3.056 1.00 90.56 290 ARG A C 1
ATOM 2265 O O . ARG A 1 290 ? 7.135 -0.012 3.414 1.00 90.56 290 ARG A O 1
ATOM 2272 N N . ASP A 1 291 ? 8.997 1.109 2.844 1.00 89.75 291 ASP A N 1
ATOM 2273 C CA . ASP A 1 291 ? 8.486 2.440 3.176 1.00 89.75 291 ASP A CA 1
ATOM 2274 C C . ASP A 1 291 ? 7.249 2.793 2.345 1.00 89.75 291 ASP A C 1
ATOM 2276 O O . ASP A 1 291 ? 6.291 3.353 2.875 1.00 89.75 291 ASP A O 1
ATOM 2280 N N . PHE A 1 292 ? 7.203 2.381 1.075 1.00 90.50 292 PHE A N 1
ATOM 2281 C CA . PHE A 1 292 ? 5.997 2.496 0.257 1.00 90.50 292 PHE A CA 1
ATOM 2282 C C . PHE A 1 292 ? 4.801 1.760 0.878 1.00 90.50 292 PHE A C 1
ATOM 2284 O O . PHE A 1 292 ? 3.709 2.322 0.965 1.00 90.50 292 PHE A O 1
ATOM 2291 N N . CYS A 1 293 ? 5.000 0.526 1.348 1.00 91.88 293 CYS A N 1
ATOM 2292 C CA . CYS A 1 293 ? 3.932 -0.278 1.941 1.00 91.88 293 CYS A CA 1
ATOM 2293 C C . CYS A 1 293 ? 3.495 0.238 3.320 1.00 91.88 293 CYS A C 1
ATOM 2295 O O . CYS A 1 293 ? 2.301 0.250 3.620 1.00 91.88 293 CYS A O 1
ATOM 2297 N N . LEU A 1 294 ? 4.433 0.726 4.138 1.00 91.69 294 LEU A N 1
ATOM 2298 C CA . LEU A 1 294 ? 4.116 1.379 5.413 1.00 91.69 294 LEU A CA 1
ATOM 2299 C C . LEU A 1 294 ? 3.336 2.679 5.199 1.00 91.69 294 LEU A C 1
ATOM 2301 O O . LEU A 1 294 ? 2.347 2.925 5.886 1.00 91.69 294 LEU A O 1
ATOM 2305 N N . LEU A 1 295 ? 3.722 3.484 4.207 1.00 89.94 295 LEU A N 1
ATOM 2306 C CA . LEU A 1 295 ? 3.016 4.717 3.878 1.00 89.94 295 LEU A CA 1
ATOM 2307 C C . LEU A 1 295 ? 1.611 4.447 3.325 1.00 89.94 295 LEU A C 1
ATOM 2309 O O . LEU A 1 295 ? 0.683 5.187 3.644 1.00 89.94 295 LEU A O 1
ATOM 2313 N N . ALA A 1 296 ? 1.441 3.394 2.521 1.00 90.19 296 ALA A N 1
ATOM 2314 C CA . ALA A 1 296 ? 0.122 2.961 2.064 1.00 90.19 296 ALA A CA 1
ATOM 2315 C C . ALA A 1 296 ? -0.796 2.635 3.254 1.00 90.19 296 ALA A C 1
ATOM 2317 O O . ALA A 1 296 ? -1.932 3.093 3.283 1.00 90.19 296 ALA A O 1
ATOM 2318 N N . CYS A 1 297 ? -0.276 1.945 4.275 1.00 91.25 297 CYS A N 1
ATOM 2319 C CA . CYS A 1 297 ? -1.009 1.683 5.514 1.00 91.25 297 CYS A CA 1
ATOM 2320 C C . CYS A 1 297 ? -1.294 2.959 6.314 1.00 91.25 297 CYS A C 1
ATOM 2322 O O . CYS A 1 297 ? -2.375 3.116 6.859 1.00 91.25 297 CYS A O 1
ATOM 2324 N N . GLN A 1 298 ? -0.344 3.894 6.388 1.00 87.75 298 GLN A N 1
ATOM 2325 C CA . GLN A 1 298 ? -0.503 5.128 7.164 1.00 87.75 298 GLN A CA 1
ATOM 2326 C C . GLN A 1 298 ? -1.583 6.064 6.606 1.00 87.75 298 GLN A C 1
ATOM 2328 O O . GLN A 1 298 ? -2.169 6.834 7.362 1.00 87.75 298 GLN A O 1
ATOM 2333 N N . LYS A 1 299 ? -1.849 6.008 5.296 1.00 87.00 299 LYS A N 1
ATOM 2334 C CA . LYS A 1 299 ? -2.947 6.762 4.673 1.00 87.00 299 LYS A CA 1
ATOM 2335 C C . LYS A 1 299 ? -4.327 6.267 5.104 1.00 87.00 299 LYS A C 1
ATOM 2337 O O . LYS A 1 299 ? -5.273 7.043 5.046 1.00 87.00 299 LYS A O 1
ATOM 2342 N N . GLU A 1 300 ? -4.423 5.014 5.540 1.00 87.06 300 GLU A N 1
ATOM 2343 C CA . GLU A 1 300 ? -5.674 4.375 5.926 1.00 87.06 300 GLU A CA 1
ATOM 2344 C C . GLU A 1 300 ? -5.739 4.191 7.447 1.00 87.06 300 GLU A C 1
ATOM 2346 O O . GLU A 1 300 ? -4.952 3.469 8.065 1.00 87.06 300 GLU A O 1
ATOM 2351 N N . GLU A 1 301 ? -6.723 4.820 8.089 1.00 83.19 301 GLU A N 1
ATOM 2352 C CA . GLU A 1 301 ? -6.873 4.750 9.549 1.00 83.19 301 GLU A CA 1
ATOM 2353 C C . GLU A 1 301 ? -7.133 3.320 10.044 1.00 83.19 301 GLU A C 1
ATOM 2355 O O . GLU A 1 301 ? -6.669 2.937 11.123 1.00 83.19 301 GLU A O 1
ATOM 2360 N N . SER A 1 302 ? -7.815 2.516 9.224 1.00 87.06 302 SER A N 1
ATOM 2361 C CA . SER A 1 302 ? -8.171 1.124 9.505 1.00 87.06 302 SER A CA 1
ATOM 2362 C C . SER A 1 302 ? -6.973 0.171 9.502 1.00 87.06 302 SER A C 1
ATOM 2364 O O . SER A 1 302 ? -7.058 -0.908 10.089 1.00 87.06 302 SER A O 1
ATOM 2366 N N . CYS A 1 303 ? -5.857 0.550 8.877 1.00 91.69 303 CYS A N 1
ATOM 2367 C CA . CYS A 1 303 ? -4.691 -0.308 8.737 1.00 91.69 303 CYS A CA 1
ATOM 2368 C C . CYS A 1 303 ? -3.777 -0.218 9.969 1.00 91.69 303 CYS A C 1
ATOM 2370 O O . CYS A 1 303 ? -3.320 0.856 10.345 1.00 91.69 303 CYS A O 1
ATOM 2372 N N . VAL A 1 304 ? -3.494 -1.354 10.608 1.00 91.31 304 VAL A N 1
ATOM 2373 C CA . VAL A 1 304 ? -2.729 -1.421 11.870 1.00 91.31 304 VAL A CA 1
ATOM 2374 C C . VAL A 1 304 ? -1.447 -2.228 11.722 1.00 91.31 304 VAL A C 1
ATOM 2376 O O . VAL A 1 304 ? -0.470 -1.956 12.418 1.00 91.31 304 VAL A O 1
ATOM 2379 N N . ALA A 1 305 ? -1.411 -3.201 10.813 1.00 94.06 305 ALA A N 1
ATOM 2380 C CA . ALA A 1 305 ? -0.225 -4.010 10.583 1.00 94.06 305 ALA A CA 1
ATOM 2381 C C . ALA A 1 305 ? 0.070 -4.199 9.095 1.00 94.06 305 ALA A C 1
ATOM 2383 O O . ALA A 1 305 ? -0.833 -4.296 8.267 1.00 94.06 305 ALA A O 1
ATOM 2384 N N . VAL A 1 306 ? 1.356 -4.301 8.769 1.00 95.88 306 VAL A N 1
ATOM 2385 C CA . VAL A 1 306 ? 1.857 -4.564 7.419 1.00 95.88 306 VAL A CA 1
ATOM 2386 C C . VAL A 1 306 ? 2.818 -5.735 7.471 1.00 95.88 306 VAL A C 1
ATOM 2388 O O . VAL A 1 306 ? 3.711 -5.796 8.315 1.00 95.88 306 VAL A O 1
ATOM 2391 N N . THR A 1 307 ? 2.671 -6.663 6.537 1.00 95.75 307 THR A N 1
ATOM 2392 C CA . THR A 1 307 ? 3.596 -7.785 6.378 1.00 95.75 307 THR A CA 1
ATOM 2393 C C . THR A 1 307 ? 4.248 -7.756 5.009 1.00 95.75 307 THR A C 1
ATOM 2395 O O . THR A 1 307 ? 3.594 -7.438 4.016 1.00 95.75 307 THR A O 1
ATOM 2398 N N . LEU A 1 308 ? 5.537 -8.094 4.965 1.00 94.69 308 LEU A N 1
ATOM 2399 C CA . LEU A 1 308 ? 6.329 -8.129 3.739 1.00 94.69 308 LEU A CA 1
ATOM 2400 C C . LEU A 1 308 ? 6.820 -9.545 3.454 1.00 94.69 308 LEU A C 1
ATOM 2402 O O . LEU A 1 308 ? 7.468 -10.183 4.294 1.00 94.69 308 LEU A O 1
ATOM 2406 N N . MET A 1 309 ? 6.575 -10.019 2.237 1.00 92.31 309 MET A N 1
ATOM 2407 C CA . MET A 1 309 ? 7.063 -11.306 1.751 1.00 92.31 309 MET A CA 1
ATOM 2408 C C . MET A 1 309 ? 7.609 -11.166 0.332 1.00 92.31 309 MET A C 1
ATOM 2410 O O . MET A 1 309 ? 6.930 -10.668 -0.561 1.00 92.31 309 MET A O 1
ATOM 2414 N N . GLN A 1 310 ? 8.827 -11.647 0.098 1.00 89.12 310 GLN A N 1
ATOM 2415 C CA . GLN A 1 310 ? 9.377 -11.744 -1.253 1.00 89.12 310 GLN A CA 1
ATOM 2416 C C . GLN A 1 310 ? 8.936 -13.057 -1.907 1.00 89.12 310 GLN A C 1
ATOM 2418 O O . GLN A 1 310 ? 9.083 -14.131 -1.324 1.00 89.12 310 GLN A O 1
ATOM 2423 N N . VAL A 1 311 ? 8.406 -12.969 -3.127 1.00 86.56 311 VAL A N 1
ATOM 2424 C CA . VAL A 1 311 ? 8.097 -14.114 -3.994 1.00 86.56 311 VAL A CA 1
ATOM 2425 C C . VAL A 1 311 ? 8.854 -13.982 -5.319 1.00 86.56 311 VAL A C 1
ATOM 2427 O O . VAL A 1 311 ? 9.455 -12.949 -5.601 1.00 86.56 311 VAL A O 1
ATOM 2430 N N . ALA A 1 312 ? 8.857 -15.033 -6.144 1.00 83.25 312 ALA A N 1
ATOM 2431 C CA . ALA A 1 312 ? 9.719 -15.108 -7.329 1.00 83.25 312 ALA A CA 1
ATOM 2432 C C . ALA A 1 312 ? 9.584 -13.909 -8.296 1.00 83.25 312 ALA A C 1
ATOM 2434 O O . ALA A 1 312 ? 10.597 -13.450 -8.829 1.00 83.25 312 ALA A O 1
ATOM 2435 N N . SER A 1 313 ? 8.362 -13.397 -8.485 1.00 83.81 313 SER A N 1
ATOM 2436 C CA . SER A 1 313 ? 8.020 -12.329 -9.438 1.00 83.81 313 SER A CA 1
ATOM 2437 C C . SER A 1 313 ? 7.706 -10.965 -8.807 1.00 83.81 313 SER A C 1
ATOM 2439 O O . SER A 1 313 ? 7.579 -9.981 -9.531 1.00 83.81 313 SER A O 1
ATOM 2441 N N . ALA A 1 314 ? 7.563 -10.875 -7.482 1.00 89.31 314 ALA A N 1
ATOM 2442 C CA . ALA A 1 314 ? 7.106 -9.656 -6.816 1.00 89.31 314 ALA A CA 1
ATOM 2443 C C . ALA A 1 314 ? 7.466 -9.632 -5.324 1.00 89.31 314 ALA A C 1
ATOM 2445 O O . ALA A 1 314 ? 7.682 -10.669 -4.698 1.00 89.31 314 ALA A O 1
ATOM 2446 N N . THR A 1 315 ? 7.442 -8.446 -4.728 1.00 90.81 315 THR A N 1
ATOM 2447 C CA . THR A 1 315 ? 7.291 -8.283 -3.281 1.00 90.81 315 THR A CA 1
ATOM 2448 C C . THR A 1 315 ? 5.809 -8.137 -2.962 1.00 90.81 315 THR A C 1
ATOM 2450 O O . THR A 1 315 ? 5.115 -7.303 -3.538 1.00 90.81 315 THR A O 1
ATOM 2453 N N . ARG A 1 316 ? 5.312 -8.977 -2.058 1.00 93.31 316 ARG A N 1
ATOM 2454 C CA . ARG A 1 316 ? 3.945 -8.938 -1.542 1.00 93.31 316 ARG A CA 1
ATOM 2455 C C . ARG A 1 316 ? 3.936 -8.125 -0.259 1.00 93.31 316 ARG A C 1
ATOM 2457 O O . ARG A 1 316 ? 4.623 -8.478 0.700 1.00 93.31 316 ARG A O 1
ATOM 2464 N N . CYS A 1 317 ? 3.139 -7.071 -0.252 1.00 94.50 317 CYS A N 1
ATOM 2465 C CA . CYS A 1 317 ? 2.816 -6.297 0.931 1.00 94.50 317 CYS A CA 1
ATOM 2466 C C . CYS A 1 317 ? 1.367 -6.578 1.306 1.00 94.50 317 CYS A C 1
ATOM 2468 O O . CYS A 1 317 ? 0.476 -6.298 0.510 1.00 94.50 317 CYS A O 1
ATOM 2470 N N . ILE A 1 318 ? 1.122 -7.136 2.488 1.00 95.69 318 ILE A N 1
ATOM 2471 C CA . ILE A 1 318 ? -0.244 -7.378 2.968 1.00 95.69 318 ILE A CA 1
ATOM 2472 C C . ILE A 1 318 ? -0.525 -6.464 4.143 1.00 95.69 318 ILE A C 1
ATOM 2474 O O . ILE A 1 318 ? 0.262 -6.420 5.091 1.00 95.69 318 ILE A O 1
ATOM 2478 N N . LEU A 1 319 ? -1.645 -5.761 4.057 1.00 95.94 319 LEU A N 1
ATOM 2479 C CA . LEU A 1 319 ? -2.141 -4.806 5.030 1.00 95.94 319 LEU A CA 1
ATOM 2480 C C . LEU A 1 319 ? -3.257 -5.463 5.837 1.00 95.94 319 LEU A C 1
ATOM 2482 O O . LEU A 1 319 ? -4.137 -6.118 5.274 1.00 95.94 319 LEU A O 1
ATOM 2486 N N . TYR A 1 320 ? -3.226 -5.283 7.150 1.00 94.75 320 TYR A N 1
ATOM 2487 C CA . TYR A 1 320 ? -4.202 -5.857 8.066 1.00 94.75 320 TYR A CA 1
ATOM 2488 C C . TYR A 1 320 ? -4.781 -4.776 8.980 1.00 94.75 320 TYR A C 1
ATOM 2490 O O . TYR A 1 320 ? -4.035 -3.905 9.448 1.00 94.75 320 TYR A O 1
ATOM 2498 N N . PRO A 1 321 ? -6.084 -4.855 9.301 1.00 92.62 321 PRO A N 1
ATOM 2499 C CA . PRO A 1 321 ? -6.633 -4.144 10.445 1.00 92.62 321 PRO A CA 1
ATOM 2500 C C . PRO A 1 321 ? -6.133 -4.769 11.756 1.00 92.62 321 PRO A C 1
ATOM 2502 O O . PRO A 1 321 ? -5.330 -5.711 11.749 1.00 92.62 321 PRO A O 1
ATOM 2505 N N . ASP A 1 322 ? -6.610 -4.266 12.897 1.00 88.56 322 ASP A N 1
ATOM 2506 C CA . ASP A 1 322 ? -6.330 -4.923 14.172 1.00 88.56 322 ASP A CA 1
ATOM 2507 C C . ASP A 1 322 ? -6.943 -6.330 14.198 1.00 88.56 322 ASP A C 1
ATOM 2509 O O . ASP A 1 322 ? -8.153 -6.527 14.283 1.00 88.56 322 ASP A O 1
ATOM 2513 N N . THR A 1 323 ? -6.057 -7.312 14.095 1.00 90.62 323 THR A N 1
ATOM 2514 C CA . THR A 1 323 ? -6.331 -8.752 14.099 1.00 90.62 323 THR A CA 1
ATOM 2515 C C . THR A 1 323 ? -5.655 -9.411 15.299 1.00 90.62 323 THR A C 1
ATOM 2517 O O . THR A 1 323 ? -5.383 -10.615 15.304 1.00 90.62 323 THR A O 1
ATOM 2520 N N . THR A 1 324 ? -5.323 -8.621 16.325 1.00 88.62 324 THR A N 1
ATOM 2521 C CA . THR A 1 324 ? -4.702 -9.138 17.538 1.00 88.62 324 THR A CA 1
ATOM 2522 C C . THR A 1 324 ? -5.696 -9.982 18.327 1.00 88.62 324 THR A C 1
ATOM 2524 O O . THR A 1 324 ? -6.811 -9.571 18.641 1.00 88.62 324 THR A O 1
ATOM 2527 N N . ILE A 1 325 ? -5.279 -11.199 18.668 1.00 86.69 325 ILE A N 1
ATOM 2528 C CA . ILE A 1 325 ? -6.027 -12.075 19.563 1.00 86.69 325 ILE A CA 1
ATOM 2529 C C . ILE A 1 325 ? -5.258 -12.223 20.866 1.00 86.69 325 ILE A C 1
ATOM 2531 O O . ILE A 1 325 ? -4.048 -12.452 20.879 1.00 86.69 325 ILE A O 1
ATOM 2535 N N . CYS A 1 326 ? -5.965 -12.094 21.982 1.00 82.06 326 CYS A N 1
ATOM 2536 C CA . CYS A 1 326 ? -5.390 -12.238 23.310 1.00 82.06 326 CYS A CA 1
ATOM 2537 C C . CYS A 1 326 ? -5.969 -13.476 23.988 1.00 82.06 326 CYS A C 1
ATOM 2539 O O . CYS A 1 326 ? -7.176 -13.572 24.198 1.00 82.06 326 CYS A O 1
ATOM 2541 N N . GLY A 1 327 ? -5.096 -14.412 24.354 1.00 71.44 327 GLY A N 1
ATOM 2542 C CA . GLY A 1 327 ? -5.455 -15.560 25.178 1.00 71.44 327 GLY A CA 1
ATOM 2543 C C . GLY A 1 327 ? -5.201 -15.274 26.656 1.00 71.44 327 GLY A C 1
ATOM 2544 O O . GLY A 1 327 ? -4.188 -14.669 27.018 1.00 71.44 327 GLY A O 1
ATOM 2545 N N . LEU A 1 328 ? -6.099 -15.748 27.521 1.00 65.94 328 LEU A N 1
ATOM 2546 C CA . LEU A 1 328 ? -5.814 -15.904 28.946 1.00 65.94 328 LEU A CA 1
ATOM 2547 C C . LEU A 1 328 ? -5.101 -17.244 29.123 1.00 65.94 328 LEU A C 1
ATOM 2549 O O . LEU A 1 328 ? -5.701 -18.298 28.918 1.00 65.94 328 LEU A O 1
ATOM 2553 N N . SER A 1 329 ? -3.815 -17.221 29.473 1.00 55.19 329 SER A N 1
ATOM 2554 C CA . SER A 1 329 ? -3.091 -18.452 29.784 1.00 55.19 329 SER A CA 1
ATOM 2555 C C . SER A 1 329 ? -3.499 -18.927 31.178 1.00 55.19 329 SER A C 1
ATOM 2557 O O . SER A 1 329 ? -2.878 -18.573 32.177 1.00 55.19 329 SER A O 1
ATOM 2559 N N . SER A 1 330 ? -4.587 -19.693 31.268 1.00 48.88 330 SER A N 1
ATOM 2560 C CA . SER A 1 330 ? -4.939 -20.443 32.475 1.00 48.88 330 SER A CA 1
ATOM 2561 C C . SER A 1 330 ? -4.338 -21.844 32.384 1.00 48.88 330 SER A C 1
ATOM 2563 O O . SER A 1 330 ? -5.051 -22.840 32.245 1.00 48.88 330 SER A O 1
ATOM 2565 N N . THR A 1 331 ? -3.011 -21.958 32.421 1.00 46.19 331 THR A N 1
ATOM 2566 C CA . THR A 1 331 ? -2.428 -23.258 32.751 1.00 46.19 331 THR A CA 1
ATOM 2567 C C . THR A 1 331 ? -2.700 -23.502 34.233 1.00 46.19 331 THR A C 1
ATOM 2569 O O . THR A 1 331 ? -2.307 -22.706 35.082 1.00 46.19 331 THR A O 1
ATOM 2572 N N . LEU A 1 332 ? -3.369 -24.612 34.560 1.00 47.19 332 LEU A N 1
ATOM 2573 C CA . LEU A 1 332 ? -3.727 -25.043 35.926 1.00 47.19 332 LEU A CA 1
ATOM 2574 C C . LEU A 1 332 ? -2.508 -25.278 36.859 1.00 47.19 332 LEU A C 1
ATOM 2576 O O . LEU A 1 332 ? -2.657 -25.816 37.950 1.00 47.19 332 LEU A O 1
ATOM 2580 N N . LEU A 1 333 ? -1.302 -24.898 36.425 1.00 47.38 333 LEU A N 1
ATOM 2581 C CA . LEU A 1 333 ? -0.016 -25.086 37.100 1.00 47.38 333 LEU A CA 1
ATOM 2582 C C . LEU A 1 333 ? 0.827 -23.797 37.174 1.00 47.38 333 LEU A C 1
ATOM 2584 O O . LEU A 1 333 ? 1.930 -23.837 37.714 1.00 47.38 333 LEU A O 1
ATOM 2588 N N . SER A 1 334 ? 0.350 -22.658 36.653 1.00 44.53 334 SER A N 1
ATOM 2589 C CA . SER A 1 334 ? 1.033 -21.368 36.807 1.00 44.53 334 SER A CA 1
ATOM 2590 C C . SER A 1 334 ? 0.230 -20.460 37.731 1.00 44.53 334 SER A C 1
ATOM 2592 O O . SER A 1 334 ? -0.913 -20.113 37.450 1.00 44.53 334 SER A O 1
ATOM 2594 N N . SER A 1 335 ? 0.837 -20.063 38.846 1.00 47.50 335 SER A N 1
ATOM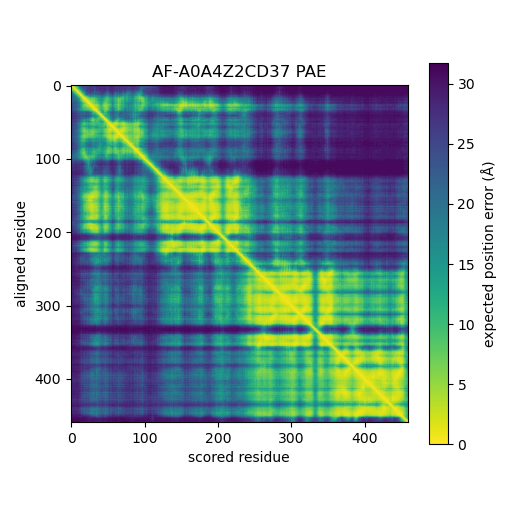 2595 C CA . SER A 1 335 ? 0.242 -19.211 39.881 1.00 47.50 335 SER A CA 1
ATOM 2596 C C . SER A 1 335 ? -0.015 -17.759 39.447 1.00 47.50 335 SER A C 1
ATOM 2598 O O . SER A 1 335 ? -0.476 -16.971 40.265 1.00 47.50 335 SER A O 1
ATOM 2600 N N . ASN A 1 336 ? 0.246 -17.397 38.183 1.00 48.25 336 ASN A N 1
ATOM 2601 C CA . ASN A 1 336 ? -0.004 -16.065 37.632 1.00 48.25 336 ASN A CA 1
ATOM 2602 C C . ASN A 1 336 ? -0.491 -16.161 36.173 1.00 48.25 336 ASN A C 1
ATOM 2604 O O . ASN A 1 336 ? 0.321 -16.429 35.284 1.00 48.25 336 ASN A O 1
ATOM 2608 N N . PRO A 1 337 ? -1.786 -15.926 35.884 1.00 52.22 337 PRO A N 1
ATOM 2609 C CA . PRO A 1 337 ? -2.272 -15.907 34.511 1.00 52.22 337 PRO A CA 1
ATOM 2610 C C . PRO A 1 337 ? -1.687 -14.695 33.774 1.00 52.22 337 PRO A C 1
ATOM 2612 O O . PRO A 1 337 ? -1.964 -13.544 34.114 1.00 52.22 337 PRO A O 1
ATOM 2615 N N . THR A 1 338 ? -0.874 -14.952 32.752 1.00 56.31 338 THR A N 1
ATOM 2616 C CA . THR A 1 338 ? -0.361 -13.925 31.842 1.00 56.31 338 THR A CA 1
ATOM 2617 C C . THR A 1 338 ? -1.271 -13.839 30.617 1.00 56.31 338 THR A C 1
ATOM 2619 O O . THR A 1 338 ? -1.588 -14.846 29.980 1.00 56.31 338 THR A O 1
ATOM 2622 N N . SER A 1 339 ? -1.737 -12.633 30.282 1.00 63.97 339 SER A N 1
ATOM 2623 C CA . SER A 1 339 ? -2.413 -12.397 29.005 1.00 63.97 339 SER A CA 1
ATOM 2624 C C . SER A 1 339 ? -1.352 -12.290 27.911 1.00 63.97 339 SER A C 1
ATOM 2626 O O . SER A 1 339 ? -0.543 -11.362 27.944 1.00 63.97 339 SER A O 1
ATOM 2628 N N . SER A 1 340 ? -1.341 -13.220 26.956 1.00 75.06 340 SER A N 1
ATOM 2629 C CA . SER A 1 340 ? -0.466 -13.157 25.780 1.00 75.06 340 SER A CA 1
ATOM 2630 C C . SER A 1 340 ? -1.309 -12.777 24.569 1.00 75.06 340 SER A C 1
ATOM 2632 O O . SER A 1 340 ? -2.234 -13.504 24.204 1.00 75.06 340 SER A O 1
ATOM 2634 N N . CYS A 1 341 ? -1.008 -11.621 23.980 1.00 81.44 341 CYS A N 1
ATOM 2635 C CA . CYS A 1 341 ? -1.618 -11.159 22.740 1.00 81.44 341 CYS A CA 1
ATOM 2636 C C . CYS A 1 341 ? -0.693 -11.474 21.567 1.00 81.44 341 CYS A C 1
ATOM 2638 O O . CYS A 1 341 ? 0.520 -11.282 21.668 1.00 81.44 341 CYS A O 1
ATOM 2640 N N . ARG A 1 342 ? -1.261 -11.975 20.471 1.00 89.19 342 ARG A N 1
ATOM 2641 C CA . ARG A 1 342 ? -0.541 -12.273 19.231 1.00 89.19 342 ARG A CA 1
ATOM 2642 C C . ARG A 1 342 ? -1.324 -11.734 18.043 1.00 89.19 342 ARG A C 1
ATOM 2644 O O . ARG A 1 342 ? -2.549 -11.818 18.029 1.00 89.19 342 ARG A O 1
ATOM 2651 N N . LEU A 1 343 ? -0.617 -11.194 17.059 1.00 91.50 343 LEU A N 1
ATOM 2652 C CA . LEU A 1 343 ? -1.212 -10.728 15.808 1.00 91.50 343 LEU A CA 1
ATOM 2653 C C . LEU A 1 343 ? -1.525 -11.928 14.908 1.00 91.50 343 LEU A C 1
ATOM 2655 O O . LEU A 1 343 ? -0.654 -12.776 14.713 1.00 91.50 343 LEU A O 1
ATOM 2659 N N . VAL A 1 344 ? -2.732 -12.003 14.350 1.00 93.75 344 VAL A N 1
ATOM 2660 C CA . VAL A 1 344 ? -3.085 -13.043 13.375 1.00 93.75 344 VAL A CA 1
ATOM 2661 C C . VAL A 1 344 ? -2.857 -12.516 11.963 1.00 93.75 344 VAL A C 1
ATOM 2663 O O . VAL A 1 344 ? -3.443 -11.519 11.567 1.00 93.75 344 VAL A O 1
ATOM 2666 N N . ILE A 1 345 ? -2.025 -13.197 11.185 1.00 95.31 345 ILE A N 1
ATOM 2667 C CA . ILE A 1 345 ? -1.756 -12.871 9.782 1.00 95.31 345 ILE A CA 1
ATOM 2668 C C . ILE A 1 345 ? -2.194 -14.025 8.887 1.00 95.31 345 ILE A C 1
ATOM 2670 O O . ILE A 1 345 ? -2.254 -15.176 9.314 1.00 95.31 345 ILE A O 1
ATOM 2674 N N . ARG A 1 346 ? -2.488 -13.740 7.620 1.00 94.25 346 ARG A N 1
ATOM 2675 C CA . ARG A 1 346 ? -3.022 -14.749 6.699 1.00 94.25 346 ARG A CA 1
ATOM 2676 C C . ARG A 1 346 ? -1.971 -15.737 6.203 1.00 94.25 346 ARG A C 1
ATOM 2678 O O . ARG A 1 346 ? -2.228 -16.936 6.085 1.00 94.25 346 ARG A O 1
ATOM 2685 N N . GLU A 1 347 ? -0.799 -15.222 5.862 1.00 92.56 347 GLU A N 1
ATOM 2686 C CA . GLU A 1 347 ? 0.307 -15.980 5.284 1.00 92.56 347 GLU A CA 1
ATOM 2687 C C . GLU A 1 347 ? 1.623 -15.615 5.979 1.00 92.56 347 GLU A C 1
ATOM 2689 O O . GLU A 1 347 ? 1.736 -14.510 6.509 1.00 92.56 347 GLU A O 1
ATOM 2694 N N . PRO A 1 348 ? 2.603 -16.536 6.044 1.00 92.56 348 PRO A N 1
ATOM 2695 C CA . PRO A 1 348 ? 3.876 -16.253 6.691 1.00 92.56 348 PRO A CA 1
ATOM 2696 C C . PRO A 1 348 ? 4.617 -15.141 5.949 1.00 92.56 348 PRO A C 1
ATOM 2698 O O . PRO A 1 348 ? 4.651 -15.117 4.721 1.00 92.56 348 PRO A O 1
ATOM 2701 N N . ALA A 1 349 ? 5.257 -14.254 6.703 1.00 93.25 349 ALA A N 1
ATOM 2702 C CA . ALA A 1 349 ? 5.977 -13.112 6.165 1.00 93.25 349 ALA A CA 1
ATOM 2703 C C . ALA A 1 349 ? 7.410 -13.059 6.693 1.00 93.25 349 ALA A C 1
ATOM 2705 O O . ALA A 1 349 ? 7.717 -13.602 7.753 1.00 93.25 349 ALA A O 1
ATOM 2706 N N . SER A 1 350 ? 8.286 -12.393 5.940 1.00 91.56 350 SER A N 1
ATOM 2707 C CA . SER A 1 350 ? 9.678 -12.170 6.346 1.00 91.56 350 SER A CA 1
ATOM 2708 C C . SER A 1 350 ? 9.786 -11.118 7.448 1.00 91.56 350 SER A C 1
ATOM 2710 O O . SER A 1 350 ? 10.576 -11.268 8.374 1.00 91.56 350 SER A O 1
ATOM 2712 N N . HIS A 1 351 ? 8.964 -10.072 7.352 1.00 92.88 351 HIS A N 1
ATOM 2713 C CA . HIS A 1 351 ? 8.921 -8.963 8.293 1.00 92.88 351 HIS A CA 1
ATOM 2714 C C . HIS A 1 351 ? 7.467 -8.589 8.563 1.00 92.88 351 HIS A C 1
ATOM 2716 O O . HIS A 1 351 ? 6.639 -8.581 7.647 1.00 92.88 351 HIS A O 1
ATOM 2722 N N . VAL A 1 352 ? 7.175 -8.273 9.823 1.00 94.81 352 VAL A N 1
ATOM 2723 C CA . VAL A 1 352 ? 5.853 -7.867 10.302 1.00 94.81 352 VAL A CA 1
ATOM 2724 C C . VAL A 1 352 ? 6.013 -6.556 11.060 1.00 94.81 352 VAL A C 1
ATOM 2726 O O . VAL A 1 352 ? 6.761 -6.492 12.035 1.00 94.81 352 VAL A O 1
ATOM 2729 N N . TYR A 1 353 ? 5.314 -5.524 10.605 1.00 94.06 353 TYR A N 1
ATOM 2730 C CA . TYR A 1 353 ? 5.320 -4.184 11.175 1.00 94.06 353 TYR A CA 1
ATOM 2731 C C . TYR A 1 353 ? 3.953 -3.900 11.783 1.00 94.06 353 TYR A C 1
ATOM 2733 O O . TYR A 1 353 ? 2.933 -4.080 11.121 1.00 94.06 353 TYR A O 1
ATOM 2741 N N . LEU A 1 354 ? 3.934 -3.456 13.033 1.00 91.56 354 LEU A N 1
ATOM 2742 C CA . LEU A 1 354 ? 2.742 -3.054 13.765 1.00 91.56 354 LEU A CA 1
ATOM 2743 C C . LEU A 1 354 ? 2.813 -1.552 14.036 1.00 91.56 354 LEU A C 1
ATOM 2745 O O . LEU A 1 354 ? 3.829 -1.066 14.532 1.00 91.56 354 LEU A O 1
ATOM 2749 N N . ARG A 1 355 ? 1.749 -0.817 13.721 1.00 88.56 355 ARG A N 1
ATOM 2750 C CA . ARG A 1 355 ? 1.672 0.626 13.952 1.00 88.56 355 ARG A CA 1
ATOM 2751 C C . ARG A 1 355 ? 1.608 0.901 15.455 1.00 88.56 355 ARG A C 1
ATOM 2753 O O . ARG A 1 355 ? 0.709 0.419 16.144 1.00 88.56 355 ARG A O 1
ATOM 2760 N N . THR A 1 356 ? 2.557 1.674 15.968 1.00 80.06 356 THR A N 1
ATOM 2761 C CA . THR A 1 356 ? 2.574 2.146 17.355 1.00 80.06 356 THR A CA 1
ATOM 2762 C C . THR A 1 356 ? 2.013 3.554 17.404 1.00 80.06 356 THR A C 1
ATOM 2764 O O . THR A 1 356 ? 2.734 4.536 17.240 1.00 80.06 356 THR A O 1
ATOM 2767 N N . GLU A 1 357 ? 0.709 3.661 17.640 1.00 67.19 357 GLU A N 1
ATOM 2768 C CA . GLU A 1 357 ? 0.116 4.955 17.958 1.00 67.19 357 GLU A CA 1
ATOM 2769 C C . GLU A 1 357 ? 0.539 5.385 19.371 1.00 67.19 357 GLU A C 1
ATOM 2771 O O . GLU A 1 357 ? 0.487 4.571 20.304 1.00 67.19 357 GLU A O 1
ATOM 2776 N N . PRO A 1 358 ? 0.918 6.657 19.585 1.00 57.66 358 PRO A N 1
ATOM 2777 C CA . PRO A 1 358 ? 1.117 7.172 20.926 1.00 57.66 358 PRO A CA 1
ATOM 2778 C C . PRO A 1 358 ? -0.214 7.080 21.676 1.00 57.66 358 PRO A C 1
ATOM 2780 O O . PRO A 1 358 ? -1.156 7.825 21.399 1.00 57.66 358 PRO A O 1
ATOM 2783 N N . SER A 1 359 ? -0.299 6.169 22.646 1.00 55.38 359 SER A N 1
ATOM 2784 C CA . SER A 1 359 ? -1.474 6.024 23.499 1.00 55.38 359 SER A CA 1
ATOM 2785 C C . SER A 1 359 ? -1.650 7.289 24.340 1.00 55.38 359 SER A C 1
ATOM 2787 O O . SER A 1 359 ? -1.064 7.426 25.417 1.00 55.38 359 SER A O 1
ATOM 2789 N N . ARG A 1 360 ? -2.439 8.247 23.850 1.00 60.03 360 ARG A N 1
ATOM 2790 C CA . ARG A 1 360 ? -2.835 9.408 24.644 1.00 60.03 360 ARG A CA 1
ATOM 2791 C C . ARG A 1 360 ? -3.931 8.974 25.606 1.00 60.03 360 ARG A C 1
ATOM 2793 O O . ARG A 1 360 ? -5.026 8.602 25.192 1.00 60.03 360 ARG A O 1
ATOM 2800 N N . LEU A 1 361 ? -3.629 9.039 26.899 1.00 68.56 361 LEU A N 1
ATOM 2801 C CA . LEU A 1 361 ? -4.625 8.914 27.958 1.00 68.56 361 LEU A CA 1
ATOM 2802 C C . LEU A 1 361 ? -5.553 10.129 27.894 1.00 68.56 361 LEU A C 1
ATOM 2804 O O . LEU A 1 361 ? -5.226 11.203 28.394 1.00 68.56 361 LEU A O 1
ATOM 2808 N N . VAL A 1 362 ? -6.698 9.964 27.239 1.00 76.62 362 VAL A N 1
ATOM 2809 C CA . VAL A 1 362 ? 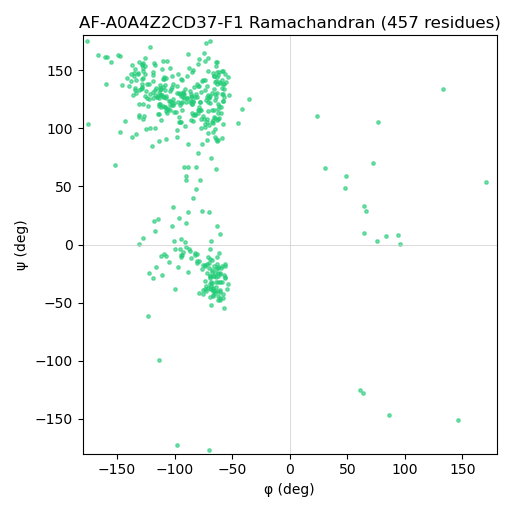-7.712 11.012 27.124 1.00 76.62 362 VAL A CA 1
ATOM 2810 C C . VAL A 1 362 ? -8.738 10.828 28.239 1.00 76.62 362 VAL A C 1
ATOM 2812 O O . VAL A 1 362 ? -9.568 9.923 28.190 1.00 76.62 362 VAL A O 1
ATOM 2815 N N . THR A 1 363 ? -8.676 11.691 29.252 1.00 84.56 363 THR A N 1
ATOM 2816 C CA . THR A 1 363 ? -9.649 11.747 30.357 1.00 84.56 363 THR A CA 1
ATOM 2817 C C . THR A 1 363 ? -10.757 12.770 30.127 1.00 84.56 363 THR A C 1
ATOM 2819 O O . THR A 1 363 ? -11.733 12.779 30.871 1.00 84.56 363 THR A O 1
ATOM 2822 N N . SER A 1 364 ? -10.640 13.613 29.099 1.00 89.44 364 SER A N 1
ATOM 2823 C CA . SER A 1 364 ? -11.649 14.597 28.714 1.00 89.44 364 SER A CA 1
ATOM 2824 C C . SER A 1 364 ? -12.229 14.289 27.334 1.00 89.44 364 SER A C 1
ATOM 2826 O O . SER A 1 364 ? -11.495 14.125 26.364 1.00 89.44 364 SER A O 1
ATOM 2828 N N . ILE A 1 365 ? -13.556 14.200 27.225 1.00 90.62 365 ILE A N 1
ATOM 2829 C CA . ILE A 1 365 ? -14.243 13.892 25.959 1.00 90.62 365 ILE A CA 1
ATOM 2830 C C . ILE A 1 365 ? -15.277 14.975 25.671 1.00 90.62 365 ILE A C 1
ATOM 2832 O O . ILE A 1 365 ? -16.128 15.250 26.510 1.00 90.62 365 ILE A O 1
ATOM 2836 N N . SER A 1 366 ? -15.226 15.563 24.475 1.00 92.44 366 SER A N 1
ATOM 2837 C CA . SER A 1 366 ? -16.245 16.505 24.003 1.00 92.44 366 SER A CA 1
ATOM 2838 C C . SER A 1 366 ? -17.454 15.751 23.444 1.00 92.44 366 SER A C 1
ATOM 2840 O O . SER A 1 366 ? -17.304 14.886 22.582 1.00 92.44 366 SER A O 1
ATOM 2842 N N . ILE A 1 367 ? -18.648 16.070 23.940 1.00 90.50 367 ILE A N 1
ATOM 2843 C CA . ILE A 1 367 ? -19.932 15.555 23.464 1.00 90.50 367 ILE A CA 1
ATOM 2844 C C . ILE A 1 367 ? -20.606 16.635 22.608 1.00 90.50 367 ILE A C 1
ATOM 2846 O O . ILE A 1 367 ? -20.916 17.715 23.134 1.00 90.50 367 ILE A O 1
ATOM 2850 N N . PRO A 1 368 ? -20.895 16.348 21.322 1.00 90.19 368 PRO A N 1
ATOM 2851 C CA . PRO A 1 368 ? -21.584 17.282 20.438 1.00 90.19 368 PRO A CA 1
ATOM 2852 C C . PRO A 1 368 ? -22.894 17.794 21.049 1.00 90.19 368 PRO A C 1
ATOM 2854 O O . PRO A 1 368 ? -23.729 17.015 21.507 1.00 90.19 368 PRO A O 1
ATOM 2857 N N . GLY A 1 369 ? -23.067 19.117 21.078 1.00 88.31 369 GLY A N 1
ATOM 2858 C CA . GLY A 1 369 ? -24.285 19.763 21.579 1.00 88.31 369 GLY A CA 1
ATOM 2859 C C . GLY A 1 369 ? -24.454 19.807 23.104 1.00 88.31 369 GLY A C 1
ATOM 2860 O O . GLY A 1 369 ? -25.479 20.305 23.560 1.00 88.31 369 GLY A O 1
ATOM 2861 N N . ARG A 1 370 ? -23.487 19.324 23.903 1.00 87.75 370 ARG A N 1
ATOM 2862 C CA . ARG A 1 370 ? -23.531 19.414 25.379 1.00 87.75 370 ARG A CA 1
ATOM 2863 C C . ARG A 1 370 ? -22.307 20.123 25.953 1.00 87.75 370 ARG A C 1
ATOM 2865 O O . ARG A 1 370 ? -22.424 21.188 26.554 1.00 87.75 370 ARG A O 1
ATOM 2872 N N . GLY A 1 371 ? -21.121 19.568 25.735 1.00 92.25 371 GLY A N 1
ATOM 2873 C CA . GLY A 1 371 ? -19.880 20.077 26.313 1.00 92.25 371 GLY A CA 1
ATOM 2874 C C . GLY A 1 371 ? -18.902 18.952 26.625 1.00 92.25 371 GLY A C 1
ATOM 2875 O O . GLY A 1 371 ? -18.918 17.925 25.956 1.00 92.25 371 GLY A O 1
ATOM 2876 N N . THR A 1 372 ? -18.053 19.125 27.632 1.00 94.56 372 THR A N 1
ATOM 2877 C CA . THR A 1 372 ? -16.925 18.221 27.896 1.00 94.56 372 THR A CA 1
ATOM 2878 C C . THR A 1 372 ? -17.179 17.367 29.134 1.00 94.56 372 THR A C 1
ATOM 2880 O O . THR A 1 372 ? -17.422 17.895 30.213 1.00 94.56 372 THR A O 1
ATOM 2883 N N . LEU A 1 373 ? -17.070 16.046 29.014 1.00 94.50 373 LEU A N 1
ATOM 2884 C CA . LEU A 1 373 ? -17.004 15.145 30.164 1.00 94.50 373 LEU A CA 1
ATOM 2885 C C . LEU A 1 373 ? -15.577 15.072 30.693 1.00 94.50 373 LEU A C 1
ATOM 2887 O O . LEU A 1 373 ? -14.648 14.881 29.910 1.00 94.50 373 LEU A O 1
ATOM 2891 N N . GLN A 1 374 ? -15.417 15.143 32.011 1.00 94.94 374 GLN A N 1
ATOM 2892 C CA . GLN A 1 374 ? -14.144 14.931 32.692 1.00 94.94 374 GLN A CA 1
ATOM 2893 C C . GLN A 1 374 ? -14.197 13.641 33.515 1.00 94.94 374 GLN A C 1
ATOM 2895 O O . GLN A 1 374 ? -14.863 13.585 34.544 1.00 94.94 374 GLN A O 1
ATOM 2900 N N . GLY A 1 375 ? -13.513 12.602 33.045 1.00 93.75 375 GLY A N 1
ATOM 2901 C CA . GLY A 1 375 ? -13.374 11.319 33.729 1.00 93.75 375 GLY A CA 1
ATOM 2902 C C . GLY A 1 375 ? -12.063 11.196 34.504 1.00 93.75 375 GLY A C 1
ATOM 2903 O O . GLY A 1 375 ? -11.277 12.139 34.618 1.00 93.75 375 GLY A O 1
ATOM 2904 N N . ALA A 1 376 ? -11.807 9.994 35.014 1.00 92.31 376 ALA A N 1
ATOM 2905 C CA . ALA A 1 376 ? -10.583 9.645 35.730 1.00 92.31 376 ALA A CA 1
ATOM 2906 C C . ALA A 1 376 ? -9.950 8.374 35.150 1.00 92.31 376 ALA A C 1
ATOM 2908 O O . ALA A 1 376 ? -10.637 7.529 34.581 1.00 92.31 376 ALA A O 1
ATOM 2909 N N . VAL A 1 377 ? -8.636 8.222 35.310 1.00 91.06 377 VAL A N 1
ATOM 2910 C CA . VAL A 1 377 ? -7.953 6.953 35.024 1.00 91.06 377 VAL A CA 1
ATOM 2911 C C . VAL A 1 377 ? -7.931 6.124 36.299 1.00 91.06 377 VAL A C 1
ATOM 2913 O O . VAL A 1 377 ? -7.590 6.631 37.365 1.00 91.06 377 VAL A O 1
ATOM 2916 N N . THR A 1 378 ? -8.266 4.848 36.177 1.00 90.00 378 THR A N 1
ATOM 2917 C CA . THR A 1 378 ? -8.091 3.854 37.232 1.00 90.00 378 THR A CA 1
ATOM 2918 C C . THR A 1 378 ? -7.283 2.678 36.698 1.00 90.00 378 THR A C 1
ATOM 2920 O O . THR A 1 378 ? -7.377 2.336 35.517 1.00 90.00 378 THR A O 1
ATOM 2923 N N . GLU A 1 379 ? -6.469 2.052 37.542 1.00 88.94 379 GLU A N 1
ATOM 2924 C CA . GLU A 1 379 ? -5.820 0.787 37.205 1.00 88.94 379 GLU A CA 1
ATOM 2925 C C . GLU A 1 379 ? -6.676 -0.377 37.689 1.00 88.94 379 GLU A C 1
ATOM 2927 O O . GLU A 1 379 ? -7.075 -0.453 38.849 1.00 88.94 379 GLU A O 1
ATOM 2932 N N . THR A 1 380 ? -6.927 -1.313 36.785 1.00 84.38 380 THR A N 1
ATOM 2933 C CA . THR A 1 380 ? -7.637 -2.559 37.065 1.00 84.38 380 THR A CA 1
ATOM 2934 C C . THR A 1 380 ? -6.672 -3.729 36.915 1.00 84.38 380 THR A C 1
ATOM 2936 O O . THR A 1 380 ? -5.846 -3.754 35.999 1.00 84.38 380 THR A O 1
ATOM 2939 N N . GLY A 1 381 ? -6.736 -4.684 37.841 1.00 80.44 381 GLY A N 1
ATOM 2940 C CA . GLY A 1 381 ? -5.900 -5.883 37.831 1.00 80.44 381 GLY A CA 1
ATOM 2941 C C . GLY A 1 381 ? -6.706 -7.124 37.465 1.00 80.44 381 GLY A C 1
ATOM 2942 O O . GLY A 1 381 ? -7.765 -7.356 38.044 1.00 80.44 381 GLY A O 1
ATOM 2943 N N . LEU A 1 382 ? -6.186 -7.942 36.550 1.00 72.31 382 LEU A N 1
ATOM 2944 C CA . LEU A 1 382 ? -6.665 -9.300 36.291 1.00 72.31 382 LEU A CA 1
ATOM 2945 C C . LEU A 1 382 ? -5.478 -10.264 36.430 1.00 72.31 382 LEU A C 1
ATOM 2947 O O . LEU A 1 382 ? -4.640 -10.372 35.535 1.00 72.31 382 LEU A O 1
ATOM 2951 N N . GLY A 1 383 ? -5.371 -10.929 37.584 1.00 72.56 383 GLY A N 1
ATOM 2952 C CA . GLY A 1 383 ? -4.177 -11.699 37.942 1.00 72.56 383 GLY A CA 1
ATOM 2953 C C . GLY A 1 383 ? -2.944 -10.799 38.075 1.00 72.56 383 GLY A C 1
ATOM 2954 O O . GLY A 1 383 ? -2.988 -9.785 38.769 1.00 72.56 383 GLY A O 1
ATOM 2955 N N . SER A 1 384 ? -1.850 -11.145 37.392 1.00 69.56 384 SER A N 1
ATOM 2956 C CA . SER A 1 384 ? -0.622 -10.336 37.362 1.00 69.56 384 SER A CA 1
ATOM 2957 C C . SER A 1 384 ? -0.665 -9.179 36.355 1.00 69.56 384 SER A C 1
ATOM 2959 O O . SER A 1 384 ? 0.258 -8.368 36.313 1.00 69.56 384 SER A O 1
ATOM 2961 N N . VAL A 1 385 ? -1.701 -9.103 35.514 1.00 70.44 385 VAL A N 1
ATOM 2962 C CA . VAL A 1 385 ? -1.823 -8.087 34.464 1.00 70.44 385 VAL A CA 1
ATOM 2963 C C . VAL A 1 385 ? -2.533 -6.860 35.022 1.00 70.44 385 VAL A C 1
ATOM 2965 O O . VAL A 1 385 ? -3.646 -6.966 35.537 1.00 70.44 385 VAL A O 1
ATOM 2968 N N . ARG A 1 386 ? -1.915 -5.684 34.877 1.00 80.25 386 ARG A N 1
ATOM 2969 C CA . ARG A 1 386 ? -2.548 -4.392 35.168 1.00 80.25 386 ARG A CA 1
ATOM 2970 C C . ARG A 1 386 ? -2.921 -3.692 33.869 1.00 80.25 386 ARG A C 1
ATOM 2972 O O . ARG A 1 386 ? -2.104 -3.612 32.955 1.00 80.25 386 ARG A O 1
ATOM 2979 N N . LYS A 1 387 ? -4.155 -3.197 33.786 1.00 80.62 387 LYS A N 1
ATOM 2980 C CA . LYS A 1 387 ? -4.656 -2.394 32.667 1.00 80.62 387 LYS A CA 1
ATOM 2981 C C . LYS A 1 387 ? -5.295 -1.117 33.182 1.00 80.62 387 LYS A C 1
ATOM 2983 O O . LYS A 1 387 ? -6.119 -1.151 34.096 1.00 80.62 387 LYS A O 1
ATOM 2988 N N . SER A 1 388 ? -4.955 -0.001 32.555 1.00 86.62 388 SER A N 1
ATOM 2989 C CA . SER A 1 388 ? -5.603 1.277 32.822 1.00 86.62 388 SER A CA 1
ATOM 2990 C C . SER A 1 388 ? -6.953 1.354 32.102 1.00 86.62 388 SER A C 1
ATOM 2992 O O . SER A 1 388 ? -7.086 0.985 30.931 1.00 86.62 388 SER A O 1
ATOM 2994 N N . VAL A 1 389 ? -7.958 1.855 32.807 1.00 89.25 389 VAL A N 1
ATOM 2995 C CA . VAL A 1 389 ? -9.315 2.092 32.319 1.00 89.25 389 VAL A CA 1
ATOM 2996 C C . VAL A 1 389 ? -9.638 3.555 32.578 1.00 89.25 389 VAL A C 1
ATOM 2998 O O . VAL A 1 389 ? -9.405 4.067 33.671 1.00 89.25 389 VAL A O 1
ATOM 3001 N N . VAL A 1 390 ? -10.166 4.241 31.571 1.00 91.06 390 VAL A N 1
ATOM 3002 C CA . VAL A 1 390 ? -10.758 5.566 31.749 1.00 91.06 390 VAL A CA 1
ATOM 3003 C C . VAL A 1 390 ? -12.214 5.366 32.152 1.00 91.06 390 VAL A C 1
ATOM 3005 O O . VAL A 1 390 ? -12.973 4.709 31.437 1.00 91.06 390 VAL A O 1
ATOM 3008 N N . GLN A 1 391 ? -12.588 5.907 33.305 1.00 93.12 391 GLN A N 1
ATOM 3009 C CA . GLN A 1 391 ? -13.931 5.822 33.866 1.00 93.12 391 GLN A CA 1
ATOM 3010 C C . GLN A 1 391 ? -14.597 7.202 33.873 1.00 93.12 391 GLN A C 1
ATOM 3012 O O . GLN A 1 391 ? -13.992 8.195 34.283 1.00 93.12 391 GLN A O 1
ATOM 3017 N N . PHE A 1 392 ? -15.852 7.244 33.437 1.00 95.25 392 PHE A N 1
ATOM 3018 C CA . PHE A 1 392 ? -16.737 8.402 33.497 1.00 95.25 392 PHE A CA 1
ATOM 3019 C C . PHE A 1 392 ? -17.964 8.000 34.312 1.00 95.25 392 PHE A C 1
ATOM 3021 O O . PHE A 1 392 ? -18.855 7.308 33.821 1.00 95.25 392 PHE A O 1
ATOM 3028 N N . PHE A 1 393 ? -17.985 8.387 35.578 1.00 96.31 393 PHE A N 1
ATOM 3029 C CA . PHE A 1 393 ? -19.082 8.125 36.493 1.00 96.31 393 PHE A CA 1
ATOM 3030 C C . PHE A 1 393 ? -20.152 9.206 36.432 1.00 96.31 393 PHE A C 1
ATOM 3032 O O . PHE A 1 393 ? -19.860 10.373 36.186 1.00 96.31 393 PHE A O 1
ATOM 3039 N N . GLY A 1 394 ? -21.394 8.832 36.730 1.00 95.38 394 GLY A N 1
ATOM 3040 C CA . GLY A 1 394 ? -22.426 9.820 37.010 1.00 95.38 394 GLY A CA 1
ATOM 3041 C C . GLY A 1 394 ? -22.774 10.712 35.816 1.00 95.38 394 GLY A C 1
ATOM 3042 O O . GLY A 1 394 ? -23.044 11.896 36.018 1.00 95.38 394 GLY A O 1
ATOM 3043 N N . VAL A 1 395 ? -22.71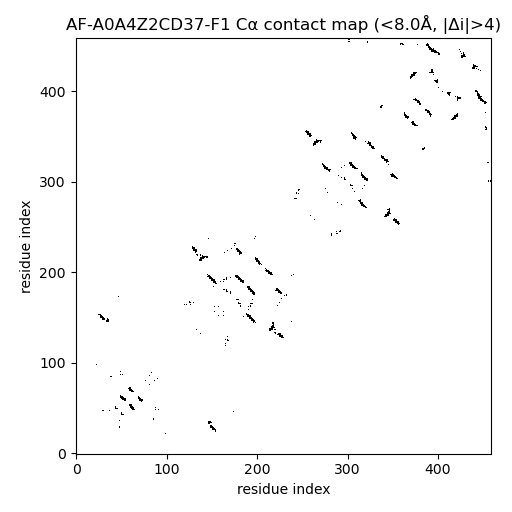6 10.190 34.587 1.00 95.94 395 VAL A N 1
ATOM 3044 C CA . VAL A 1 395 ? -23.025 10.941 33.361 1.00 95.94 395 VAL A CA 1
ATOM 3045 C C . VAL A 1 395 ? -24.549 11.005 33.181 1.00 95.94 395 VAL A C 1
ATOM 3047 O O . VAL A 1 395 ? -25.165 9.962 32.958 1.00 95.94 395 VAL A O 1
ATOM 3050 N N . PRO A 1 396 ? -25.191 12.181 33.279 1.00 95.31 396 PRO A N 1
ATOM 3051 C CA . PRO A 1 396 ? -26.645 12.293 33.203 1.00 95.31 396 PRO A CA 1
ATOM 3052 C C . PRO A 1 396 ? -27.137 12.023 31.781 1.00 95.31 396 PRO A C 1
ATOM 3054 O O . PRO A 1 396 ? -26.671 12.644 30.819 1.00 95.31 396 PRO A O 1
ATOM 3057 N N . TYR A 1 397 ? -28.110 11.120 31.656 1.00 94.62 397 TYR A N 1
ATOM 3058 C CA . TYR A 1 397 ? -28.746 10.787 30.375 1.00 94.62 397 TYR A CA 1
ATOM 3059 C C . TYR A 1 397 ? -30.212 11.232 30.289 1.00 94.62 397 TYR A C 1
ATOM 3061 O O . TYR A 1 397 ? -30.780 11.220 29.199 1.00 94.62 397 TYR A O 1
ATOM 3069 N N . ALA A 1 398 ? -30.800 11.670 31.405 1.00 95.44 398 ALA A N 1
ATOM 3070 C CA . ALA A 1 398 ? -32.138 12.244 31.495 1.00 95.44 398 ALA A CA 1
ATOM 3071 C C . ALA A 1 398 ? -32.201 13.276 32.633 1.00 95.44 398 ALA A C 1
ATOM 3073 O O . ALA A 1 398 ? -31.329 13.298 33.505 1.00 95.44 398 ALA A O 1
ATOM 3074 N N . ARG A 1 399 ? -33.223 14.138 32.626 1.00 95.50 399 ARG A N 1
ATOM 3075 C CA . ARG A 1 399 ? -33.527 15.007 33.773 1.00 95.50 399 ARG A CA 1
ATOM 3076 C C . ARG A 1 399 ? -33.961 14.179 34.989 1.00 95.50 399 ARG A C 1
ATOM 3078 O O . ARG A 1 399 ? -34.664 13.185 34.799 1.00 95.50 399 ARG A O 1
ATOM 3085 N N . PRO A 1 400 ? -33.614 14.602 36.218 1.00 95.31 400 PRO A N 1
ATOM 3086 C CA . PRO A 1 400 ? -34.047 13.918 37.432 1.00 95.31 400 PRO A CA 1
ATOM 3087 C C . PRO A 1 400 ? -35.584 13.837 37.520 1.00 95.31 400 PRO A C 1
ATOM 3089 O O . PRO A 1 400 ? -36.244 14.873 37.396 1.00 95.31 400 PRO A O 1
ATOM 3092 N N . PRO A 1 401 ? -36.180 12.655 37.767 1.00 95.19 401 PRO A N 1
ATOM 3093 C CA . PRO A 1 401 ? -37.632 12.463 37.823 1.00 95.19 401 PRO A CA 1
ATOM 3094 C C . PRO A 1 401 ? -38.212 12.878 39.189 1.00 95.19 401 PRO A C 1
ATOM 3096 O O . PRO A 1 401 ? -38.964 12.136 39.819 1.00 95.19 401 PRO A O 1
ATOM 3099 N N . ILE A 1 402 ? -37.833 14.063 39.672 1.00 94.94 402 ILE A N 1
ATOM 3100 C CA . ILE A 1 402 ? -38.203 14.593 40.991 1.00 94.94 402 ILE A CA 1
ATOM 3101 C C . ILE A 1 402 ? -39.250 15.706 40.876 1.00 94.94 402 ILE A C 1
ATOM 3103 O O . ILE A 1 402 ? -39.384 16.367 39.843 1.00 94.94 402 ILE A O 1
ATOM 3107 N N . GLY A 1 403 ? -39.993 15.946 41.958 1.00 94.81 403 GLY A N 1
ATOM 3108 C CA . GLY A 1 403 ? -41.007 17.002 42.002 1.00 94.81 403 GLY A CA 1
ATOM 3109 C C . GLY A 1 403 ? -42.105 16.782 40.959 1.00 94.81 403 GLY A C 1
ATOM 3110 O O . GLY A 1 403 ? -42.712 15.716 40.915 1.00 94.81 403 GLY A O 1
ATOM 3111 N N . SER A 1 404 ? -42.347 17.779 40.106 1.00 95.94 404 SER A N 1
ATOM 3112 C CA . SER A 1 404 ? -43.357 17.703 39.039 1.00 95.94 404 SER A CA 1
ATOM 3113 C C . SER A 1 404 ? -42.983 16.765 37.887 1.00 95.94 404 SER A C 1
ATOM 3115 O O . SER A 1 404 ? -43.820 16.523 37.031 1.00 95.94 404 SER A O 1
ATOM 3117 N N . LEU A 1 405 ? -41.736 16.282 37.825 1.00 95.56 405 LEU A N 1
ATOM 3118 C CA . LEU A 1 405 ? -41.294 15.300 36.827 1.00 95.56 405 LEU A CA 1
ATOM 3119 C C . LEU A 1 405 ? -41.479 13.856 37.312 1.00 95.56 405 LEU A C 1
ATOM 3121 O O . LEU A 1 405 ? -41.174 12.912 36.582 1.00 95.56 405 LEU A O 1
ATOM 3125 N N . ARG A 1 406 ? -41.959 13.659 38.544 1.00 96.44 406 ARG A N 1
ATOM 3126 C CA . ARG A 1 406 ? -42.227 12.323 39.070 1.00 96.44 406 ARG A CA 1
ATOM 3127 C C . ARG A 1 406 ? -43.392 11.694 38.307 1.00 96.44 406 ARG A C 1
ATOM 3129 O O . ARG A 1 406 ? -44.446 12.305 38.179 1.00 96.44 406 ARG A O 1
ATOM 3136 N N . PHE A 1 407 ? -43.196 10.458 37.847 1.00 94.75 407 PHE A N 1
ATOM 3137 C CA . PHE A 1 407 ? -44.140 9.698 37.010 1.00 94.75 407 PHE A CA 1
ATOM 3138 C C . PHE A 1 407 ? -44.416 10.291 35.620 1.00 94.75 407 PHE A C 1
ATOM 3140 O O . PHE A 1 407 ? -45.283 9.790 34.908 1.00 94.75 407 PHE A O 1
ATOM 3147 N N . GLU A 1 408 ? -43.645 11.297 35.208 1.00 96.38 408 GLU A N 1
ATOM 3148 C CA . GLU A 1 408 ? -43.672 11.829 33.850 1.00 96.38 408 GLU A CA 1
ATOM 3149 C C . GLU A 1 408 ? -42.698 11.078 32.933 1.00 96.38 408 GLU A C 1
ATOM 3151 O O . GLU A 1 408 ? -41.792 10.364 33.377 1.00 96.38 408 GLU A O 1
ATOM 3156 N N . ALA A 1 409 ? -42.868 11.254 31.622 1.00 95.38 409 ALA A N 1
ATOM 3157 C CA . ALA A 1 409 ? -41.933 10.717 30.640 1.00 95.38 409 ALA A CA 1
ATOM 3158 C C . ALA A 1 409 ? -40.534 11.345 30.793 1.00 95.38 409 ALA A C 1
ATOM 3160 O O . ALA A 1 409 ? -40.392 12.540 31.066 1.00 95.38 409 ALA A O 1
ATOM 3161 N N . ALA A 1 410 ? -39.489 10.542 30.565 1.00 95.25 410 ALA A N 1
ATOM 3162 C CA . ALA A 1 410 ? -38.107 10.996 30.665 1.00 95.25 410 ALA A CA 1
ATOM 3163 C C . ALA A 1 410 ? -37.830 12.162 29.702 1.00 95.25 410 ALA A C 1
ATOM 3165 O O . ALA A 1 410 ? -38.102 12.085 28.503 1.00 95.25 410 ALA A O 1
ATOM 3166 N N . GLN A 1 411 ? -37.245 13.234 30.231 1.00 95.31 411 GLN A N 1
ATOM 3167 C CA . GLN A 1 411 ? -36.837 14.399 29.450 1.00 95.31 411 GLN A CA 1
ATOM 3168 C C . GLN A 1 411 ? -35.323 14.405 29.243 1.00 95.31 411 GLN A C 1
ATOM 3170 O O . GLN A 1 411 ? -34.569 13.898 30.076 1.00 95.31 411 GLN A O 1
ATOM 3175 N N . LEU A 1 412 ? -34.871 15.014 28.143 1.00 93.44 412 LEU A N 1
ATOM 3176 C CA . LEU A 1 412 ? -33.446 15.168 27.854 1.00 93.44 412 LEU A CA 1
ATOM 3177 C C . LEU A 1 412 ? -32.738 15.941 28.978 1.00 93.44 412 LEU A C 1
ATOM 3179 O O . LEU A 1 412 ? -33.296 16.916 29.481 1.00 93.44 412 LEU A O 1
ATOM 3183 N N . PRO A 1 413 ? -31.504 15.552 29.343 1.00 92.12 413 PRO A N 1
ATOM 3184 C CA . PRO A 1 413 ? -30.744 16.243 30.368 1.00 92.12 413 PRO A CA 1
ATOM 3185 C C . PRO A 1 413 ? -30.282 17.604 29.835 1.00 92.12 413 PRO A C 1
ATOM 3187 O O . PRO A 1 413 ? -30.021 17.754 28.637 1.00 92.12 413 PRO A O 1
ATOM 3190 N N . ASP A 1 414 ? -30.155 18.581 30.725 1.00 88.81 414 ASP A N 1
ATOM 3191 C CA . ASP A 1 414 ? -29.963 20.004 30.416 1.00 88.81 414 ASP A CA 1
ATOM 3192 C C . ASP A 1 414 ? -28.600 20.561 30.848 1.00 88.81 414 ASP A C 1
ATOM 3194 O O . ASP A 1 414 ? -28.420 21.769 30.980 1.00 88.81 414 ASP A O 1
ATOM 3198 N N . TRP A 1 415 ? -27.608 19.689 31.023 1.00 91.00 415 TRP A N 1
ATOM 3199 C CA . TRP A 1 415 ? -26.244 20.121 31.302 1.00 91.00 415 TRP A CA 1
ATOM 3200 C C . TRP A 1 415 ? -25.548 20.655 30.042 1.00 91.00 415 TRP A C 1
ATOM 3202 O O . TRP A 1 415 ? -25.659 20.088 28.950 1.00 91.00 415 TRP A O 1
ATOM 3212 N N . THR A 1 416 ? -24.773 21.723 30.230 1.00 93.12 416 THR A N 1
ATOM 3213 C CA . THR A 1 416 ? -23.878 22.304 29.223 1.00 93.12 416 THR A CA 1
ATOM 3214 C C . THR A 1 416 ? -22.535 22.663 29.851 1.00 93.12 416 THR A C 1
ATOM 3216 O O . THR A 1 416 ? -22.478 22.960 31.043 1.00 93.12 416 THR A O 1
ATOM 3219 N N . GLY A 1 417 ? -21.461 22.697 29.063 1.00 92.88 417 GLY A N 1
ATOM 3220 C CA . GLY A 1 417 ? -20.118 23.012 29.567 1.00 92.88 417 GLY A CA 1
ATOM 3221 C C . GLY A 1 417 ? -19.387 21.775 30.096 1.00 92.88 417 GLY A C 1
ATOM 3222 O O . GLY A 1 417 ? -19.535 20.693 29.535 1.00 92.88 417 GLY A O 1
ATOM 3223 N N . THR A 1 418 ? -18.556 21.920 31.129 1.00 95.31 418 THR A N 1
ATOM 3224 C CA . THR A 1 418 ? -17.770 20.795 31.663 1.00 95.31 418 THR A CA 1
ATOM 3225 C C . THR A 1 418 ? -18.537 20.054 32.755 1.00 95.31 418 THR A C 1
ATOM 3227 O O . THR A 1 418 ? -18.891 20.650 33.770 1.00 95.31 418 THR A O 1
ATOM 3230 N N . TRP A 1 419 ? -18.755 18.750 32.575 1.00 95.25 419 TRP A N 1
ATOM 3231 C CA . TRP A 1 419 ? -19.363 17.877 33.579 1.00 95.25 419 TRP A CA 1
ATOM 3232 C C . TRP A 1 419 ? -18.300 17.030 34.287 1.00 95.25 419 TRP A C 1
ATOM 3234 O O . TRP A 1 419 ? -17.571 16.268 33.644 1.00 95.25 419 TRP A O 1
ATOM 3244 N N . ASP A 1 420 ? -18.239 17.142 35.616 1.00 96.06 420 ASP A N 1
ATOM 3245 C CA . ASP A 1 420 ? -17.380 16.314 36.467 1.00 96.06 420 ASP A CA 1
ATOM 3246 C C . ASP A 1 420 ? -17.956 14.893 36.575 1.00 96.06 420 ASP A C 1
ATOM 3248 O O . ASP A 1 420 ? -18.902 14.635 37.325 1.00 96.06 420 ASP A O 1
ATOM 3252 N N . ALA A 1 421 ? -17.369 13.974 35.807 1.00 95.75 421 ALA A N 1
ATOM 3253 C CA . ALA A 1 421 ? -17.710 12.558 35.759 1.00 95.75 421 ALA A CA 1
ATOM 3254 C C . ALA A 1 421 ? -16.711 11.700 36.560 1.00 95.75 421 ALA A C 1
ATOM 3256 O O . ALA A 1 421 ? -16.416 10.561 36.194 1.00 95.75 421 ALA A O 1
ATOM 3257 N N . THR A 1 422 ? -16.139 12.230 37.645 1.00 95.25 422 THR A N 1
ATOM 3258 C CA . THR A 1 422 ? -15.165 11.491 38.474 1.00 95.25 422 THR A CA 1
ATOM 3259 C C . THR A 1 422 ? -15.788 10.769 39.670 1.00 95.25 422 THR A C 1
ATOM 3261 O O . THR A 1 422 ? -15.112 9.970 40.320 1.00 95.25 422 THR A O 1
ATOM 3264 N N . LYS A 1 423 ? -17.073 11.012 39.964 1.00 94.19 423 LYS A N 1
ATOM 3265 C CA . LYS A 1 423 ? -17.752 10.522 41.173 1.00 94.19 423 LYS A CA 1
ATOM 3266 C C . LYS A 1 423 ? -19.003 9.705 40.843 1.00 94.19 423 LYS A C 1
ATOM 3268 O O . LYS A 1 423 ? -19.780 10.124 39.982 1.00 94.19 423 LYS A O 1
ATOM 3273 N N . PRO A 1 424 ? -19.242 8.580 41.541 1.00 93.62 424 PRO A N 1
ATOM 3274 C CA . PRO A 1 424 ? -20.485 7.832 41.406 1.00 93.62 424 PRO A CA 1
ATOM 3275 C C . PRO A 1 424 ? -21.681 8.663 41.888 1.00 93.62 424 PRO A C 1
ATOM 3277 O O . PRO A 1 424 ? -21.548 9.552 42.732 1.00 93.62 424 PRO A O 1
ATOM 3280 N N . ARG A 1 425 ? -22.858 8.355 41.343 1.00 94.50 425 ARG A N 1
ATOM 3281 C CA . ARG A 1 425 ? -24.144 8.950 41.730 1.00 94.50 425 ARG A CA 1
ATOM 3282 C C . ARG A 1 425 ? -25.010 7.909 42.450 1.00 94.50 425 ARG A C 1
ATOM 3284 O O . ARG A 1 425 ? -24.752 6.717 42.271 1.00 94.50 425 ARG A O 1
ATOM 3291 N N . PRO A 1 426 ? -25.989 8.339 43.265 1.00 94.88 426 PRO A N 1
ATOM 3292 C CA . PRO A 1 426 ? -26.878 7.422 43.971 1.00 94.88 426 PRO A CA 1
ATOM 3293 C C . PRO A 1 426 ? -27.604 6.463 43.022 1.00 94.88 426 PRO A C 1
ATOM 3295 O O . PRO A 1 426 ? -27.944 6.831 41.895 1.00 94.88 426 PRO A O 1
ATOM 3298 N N . SER A 1 427 ? -27.865 5.241 43.485 1.00 94.44 427 SER A N 1
ATOM 3299 C CA . SER A 1 427 ? -28.757 4.313 42.783 1.00 94.44 427 SER A CA 1
ATOM 3300 C C . SER A 1 427 ? -30.219 4.725 42.959 1.00 94.44 427 SER A C 1
ATOM 3302 O O . SER A 1 427 ? -30.548 5.514 43.841 1.00 94.44 427 SER A O 1
ATOM 3304 N N . CYS A 1 428 ? -31.123 4.181 42.145 1.00 94.75 428 CYS A N 1
ATOM 3305 C CA . CYS A 1 428 ? -32.551 4.389 42.378 1.00 94.75 428 CYS A CA 1
ATOM 3306 C C . CYS A 1 428 ? -32.985 3.712 43.678 1.00 94.75 428 CYS A C 1
ATOM 3308 O O . CYS A 1 428 ? -32.457 2.652 44.019 1.00 94.75 428 CYS A O 1
ATOM 3310 N N . ILE A 1 429 ? -33.971 4.296 44.358 1.00 93.94 429 ILE A N 1
ATOM 3311 C CA . ILE A 1 429 ? -34.583 3.703 45.553 1.00 93.94 429 ILE A CA 1
ATOM 3312 C C . ILE A 1 429 ? -35.137 2.316 45.199 1.00 93.94 429 ILE A C 1
ATOM 3314 O O . ILE A 1 429 ? -35.893 2.177 44.233 1.00 93.94 429 ILE A O 1
ATOM 3318 N N . GLN A 1 430 ? -34.746 1.292 45.959 1.00 95.25 430 GLN A N 1
ATOM 3319 C CA . GLN A 1 430 ? -35.259 -0.074 45.834 1.00 95.25 430 GLN A CA 1
ATOM 3320 C C . GLN A 1 430 ? -36.123 -0.454 47.051 1.00 95.25 430 GLN A C 1
ATOM 3322 O O . GLN A 1 430 ? -35.900 0.039 48.159 1.00 95.25 430 GLN A O 1
ATOM 3327 N N . PRO A 1 431 ? -37.117 -1.351 46.893 1.00 94.38 431 PRO A N 1
ATOM 3328 C CA . PRO A 1 431 ? -37.856 -1.892 48.029 1.00 94.38 431 PRO A CA 1
ATOM 3329 C C . PRO A 1 431 ? -36.917 -2.578 49.033 1.00 94.38 431 PRO A C 1
ATOM 3331 O O . PRO A 1 431 ? -36.207 -3.516 48.676 1.00 94.38 431 PRO A O 1
ATOM 3334 N N . GLY A 1 432 ? -36.947 -2.140 50.294 1.00 90.31 432 GLY A N 1
ATOM 3335 C CA . GLY A 1 432 ? -36.088 -2.672 51.359 1.00 90.31 432 GLY A CA 1
ATOM 3336 C C . GLY A 1 432 ? -34.801 -1.880 51.613 1.00 90.31 432 GLY A C 1
ATOM 3337 O O . GLY A 1 432 ? -34.051 -2.259 52.512 1.00 90.31 432 GLY A O 1
ATOM 3338 N N . ASP A 1 433 ? -34.563 -0.785 50.882 1.00 90.19 433 ASP A N 1
ATOM 3339 C CA . ASP A 1 433 ? -33.491 0.162 51.200 1.00 90.19 433 ASP A CA 1
ATOM 3340 C C . ASP A 1 433 ? -33.682 0.749 52.609 1.00 90.19 433 ASP A C 1
ATOM 3342 O O . ASP A 1 433 ? -34.782 1.149 53.000 1.00 90.19 433 ASP A O 1
ATOM 3346 N N . SER A 1 434 ? -32.597 0.811 53.383 1.00 87.81 434 SER A N 1
ATOM 3347 C CA . SER A 1 434 ? -32.569 1.555 54.643 1.00 87.81 434 SER A CA 1
ATOM 3348 C C . SER A 1 434 ? -32.390 3.053 54.383 1.00 87.81 434 SER A C 1
ATOM 3350 O O . SER A 1 434 ? -31.825 3.450 53.371 1.00 87.81 434 SER A O 1
ATOM 3352 N N . GLU A 1 435 ? -32.752 3.895 55.354 1.00 78.81 435 GLU A N 1
ATOM 3353 C CA . GLU A 1 435 ? -32.517 5.358 55.325 1.00 78.81 435 GLU A CA 1
ATOM 3354 C C . GLU A 1 435 ? -31.033 5.749 55.125 1.00 78.81 435 GLU A C 1
ATOM 3356 O O . GLU A 1 435 ? -30.708 6.886 54.802 1.00 78.81 435 GLU A O 1
ATOM 3361 N N . THR A 1 436 ? -30.108 4.810 55.337 1.00 83.00 436 THR A N 1
ATOM 3362 C CA . THR A 1 436 ? -28.660 4.979 55.143 1.00 83.00 436 THR A CA 1
ATOM 3363 C C . THR A 1 436 ? -28.159 4.513 53.774 1.00 83.00 436 THR A C 1
ATOM 3365 O O . THR A 1 436 ? -26.962 4.630 53.499 1.00 83.00 436 THR A O 1
ATOM 3368 N N . ALA A 1 437 ? -29.028 3.948 52.930 1.00 83.00 437 ALA A N 1
ATOM 3369 C CA . ALA A 1 437 ? -28.666 3.530 51.585 1.00 83.00 437 ALA A CA 1
ATOM 3370 C C . ALA A 1 437 ? -28.281 4.754 50.743 1.00 83.00 437 ALA A C 1
ATOM 3372 O O . ALA A 1 437 ? -28.910 5.807 50.811 1.00 83.00 437 ALA A O 1
ATOM 3373 N N . ALA A 1 438 ? -27.241 4.619 49.919 1.00 88.19 438 ALA A N 1
ATOM 3374 C CA . ALA A 1 438 ? -26.834 5.659 48.977 1.00 88.19 438 ALA A CA 1
ATOM 3375 C C . ALA A 1 438 ? -27.753 5.667 47.736 1.00 88.19 438 ALA A C 1
ATOM 3377 O O . ALA A 1 438 ? -27.276 5.529 46.605 1.00 88.19 438 ALA A O 1
ATOM 3378 N N . SER A 1 439 ? -29.067 5.789 47.953 1.00 93.00 439 SER A N 1
ATOM 3379 C CA . SER A 1 439 ? -30.100 5.815 46.916 1.00 93.00 439 SER A CA 1
ATOM 3380 C C . SER A 1 439 ? -30.867 7.143 46.880 1.00 93.00 439 SER A C 1
ATOM 3382 O O . SER A 1 439 ? -30.885 7.915 47.837 1.00 93.00 439 SER A O 1
ATOM 3384 N N . SER A 1 440 ? -31.424 7.467 45.714 1.00 94.00 440 SER A N 1
ATOM 3385 C CA . SER A 1 440 ? -32.161 8.705 45.438 1.00 94.00 440 SER A CA 1
ATOM 3386 C C . SER A 1 440 ? -33.141 8.486 44.284 1.00 94.00 440 SER A C 1
ATOM 3388 O O . SER A 1 440 ? -32.935 7.610 43.448 1.00 94.00 440 SER A O 1
ATOM 3390 N N . GLU A 1 441 ? -34.195 9.298 44.192 1.00 93.44 441 GLU A N 1
ATOM 3391 C CA . GLU A 1 441 ? -35.005 9.383 42.964 1.00 93.44 441 GLU A CA 1
ATOM 3392 C C . GLU A 1 441 ? -34.230 10.052 41.815 1.00 93.44 441 GLU A C 1
ATOM 3394 O O . GLU A 1 441 ? -34.461 9.749 40.645 1.00 93.44 441 GLU A O 1
ATOM 3399 N N . ASP A 1 442 ? -33.266 10.922 42.136 1.00 94.38 442 ASP A N 1
ATOM 3400 C CA . ASP A 1 442 ? -32.291 11.437 41.174 1.00 94.38 442 ASP A CA 1
ATOM 3401 C C . ASP A 1 442 ? -31.179 10.400 40.941 1.00 94.38 442 ASP A C 1
ATOM 3403 O O . ASP A 1 442 ? -30.097 10.471 41.529 1.00 94.38 442 ASP A O 1
ATOM 3407 N N . CYS A 1 443 ? -31.484 9.397 40.117 1.00 94.12 443 CYS A N 1
ATOM 3408 C CA . CYS A 1 443 ? -30.618 8.244 39.850 1.00 94.12 443 CYS A CA 1
ATOM 3409 C C . CYS A 1 443 ? -30.357 7.981 38.354 1.00 94.12 443 CYS A C 1
ATOM 3411 O O . CYS A 1 443 ? -29.732 6.978 38.003 1.00 94.12 443 CYS A O 1
ATOM 3413 N N . LEU A 1 444 ? -30.820 8.852 37.447 1.00 95.62 444 LEU A N 1
ATOM 3414 C CA . LEU A 1 444 ? -30.736 8.641 35.992 1.00 95.62 444 LEU A CA 1
ATOM 3415 C C . LEU A 1 444 ? -29.353 9.016 35.424 1.00 95.62 444 LEU A C 1
ATOM 3417 O O . LEU A 1 444 ? -29.198 9.942 34.622 1.00 95.62 444 LEU A O 1
ATOM 3421 N N . TYR A 1 445 ? -28.338 8.247 35.825 1.00 96.06 445 TYR A N 1
ATOM 3422 C CA . TYR A 1 445 ? -26.939 8.444 35.449 1.00 96.06 445 TYR A CA 1
ATOM 3423 C C . TYR A 1 445 ? -26.295 7.176 34.867 1.00 96.06 445 TYR A C 1
ATOM 3425 O O . TYR A 1 445 ? -26.627 6.056 35.251 1.00 96.06 445 TYR A O 1
ATOM 3433 N N . LEU A 1 446 ? -25.334 7.356 33.959 1.00 96.06 446 LEU A N 1
ATOM 3434 C CA . LEU A 1 446 ? -24.502 6.298 33.386 1.00 96.06 446 LEU A CA 1
ATOM 3435 C C . LEU A 1 446 ? -23.111 6.283 34.020 1.00 96.06 446 LEU A C 1
ATOM 3437 O O . LEU A 1 446 ? -22.519 7.329 34.287 1.00 96.06 446 LEU A O 1
ATOM 3441 N N . ASN A 1 447 ? -22.565 5.078 34.166 1.00 96.00 447 ASN A N 1
ATOM 3442 C CA . ASN A 1 447 ? -21.162 4.844 34.485 1.00 96.00 447 ASN A CA 1
ATOM 3443 C C . ASN A 1 447 ? -20.509 4.175 33.269 1.00 96.00 447 ASN A C 1
ATOM 3445 O O . ASN A 1 447 ? -20.864 3.052 32.914 1.00 96.00 447 ASN A O 1
ATOM 3449 N N . ILE A 1 448 ? -19.596 4.880 32.604 1.00 94.69 448 ILE A N 1
ATOM 3450 C CA . ILE A 1 448 ? -18.972 4.462 31.345 1.00 94.69 448 ILE A CA 1
ATOM 3451 C C . ILE A 1 448 ? -17.511 4.112 31.616 1.00 94.69 448 ILE A C 1
ATOM 3453 O O . ILE A 1 448 ? -16.762 4.930 32.144 1.00 94.69 448 ILE A O 1
ATOM 3457 N N . PHE A 1 449 ? -17.090 2.919 31.208 1.00 91.81 449 PHE A N 1
ATOM 3458 C CA . PHE A 1 449 ? -15.711 2.454 31.332 1.00 91.81 449 PHE A CA 1
ATOM 3459 C C . PHE A 1 449 ? -15.145 2.169 29.943 1.00 91.81 449 PHE A C 1
ATOM 3461 O O . PHE A 1 449 ? -15.734 1.411 29.174 1.00 91.81 449 PHE A O 1
ATOM 3468 N N . THR A 1 450 ? -14.000 2.761 29.615 1.00 88.44 450 THR A N 1
ATOM 3469 C CA . THR A 1 450 ? -13.311 2.536 28.337 1.00 88.44 450 THR A CA 1
ATOM 3470 C C . THR A 1 450 ? -11.851 2.162 28.578 1.00 88.44 450 THR A C 1
ATOM 3472 O O . THR A 1 450 ? -11.214 2.797 29.420 1.00 88.44 450 THR A O 1
ATOM 3475 N N . PRO A 1 451 ? -11.276 1.187 27.853 1.00 83.88 451 PRO A N 1
ATOM 3476 C CA . PRO A 1 451 ? -9.844 0.914 27.927 1.00 83.88 451 PRO A CA 1
ATOM 3477 C C . PRO A 1 451 ? -9.018 2.170 27.626 1.00 83.88 451 PRO A C 1
ATOM 3479 O O . PRO A 1 451 ? -9.356 2.941 26.728 1.00 83.88 451 PRO A O 1
ATOM 3482 N N . ALA A 1 452 ? -7.926 2.369 28.366 1.00 74.06 452 ALA A N 1
ATOM 3483 C CA . ALA A 1 452 ? -7.011 3.493 28.161 1.00 74.06 452 ALA A CA 1
ATOM 3484 C C . ALA A 1 452 ? -6.301 3.465 26.799 1.00 74.06 452 ALA A C 1
ATOM 3486 O O . ALA A 1 452 ? -6.005 4.512 26.229 1.00 74.06 452 ALA A O 1
ATOM 3487 N N . GLN A 1 453 ? -6.031 2.267 26.283 1.00 65.31 453 GLN A N 1
ATOM 3488 C CA . GLN A 1 453 ? -5.506 2.056 24.941 1.00 65.31 453 GLN A CA 1
ATOM 3489 C C . GLN A 1 453 ? -6.685 1.767 24.018 1.00 65.31 453 GLN A C 1
ATOM 3491 O O . GLN A 1 453 ? -7.276 0.688 24.070 1.00 65.31 453 GLN A O 1
ATOM 3496 N N . ARG A 1 454 ? -7.051 2.748 23.193 1.00 53.66 454 ARG A N 1
ATOM 3497 C CA . ARG A 1 454 ? -7.920 2.493 22.047 1.00 53.66 454 ARG A CA 1
ATOM 3498 C C . ARG A 1 454 ? -7.054 1.894 20.951 1.00 53.66 454 ARG A C 1
ATOM 3500 O O . ARG A 1 454 ? -6.175 2.584 20.444 1.00 53.66 454 ARG A O 1
ATOM 3507 N N . VAL A 1 455 ? -7.315 0.645 20.582 1.00 48.00 455 VAL A N 1
ATOM 3508 C CA . VAL A 1 455 ? -6.990 0.216 19.226 1.00 48.00 455 VAL A CA 1
ATOM 3509 C C . VAL A 1 455 ? -8.104 0.759 18.334 1.00 48.00 455 VAL A C 1
ATOM 3511 O O . VAL A 1 455 ? -9.275 0.533 18.625 1.00 48.00 455 VAL A O 1
ATOM 3514 N N . CYS A 1 456 ? -7.709 1.615 17.392 1.00 35.47 456 CYS A N 1
ATOM 3515 C CA . CYS A 1 456 ? -8.457 2.232 16.291 1.00 35.47 456 CYS A CA 1
ATOM 3516 C C . CYS A 1 456 ? -9.990 2.347 16.448 1.00 35.47 456 CYS A C 1
ATOM 3518 O O . CYS A 1 456 ? -10.728 1.371 16.339 1.00 35.47 456 CYS A O 1
ATOM 3520 N N . ARG A 1 457 ? -10.484 3.582 16.616 1.00 33.50 457 ARG A N 1
ATOM 3521 C CA . ARG A 1 457 ? -11.893 3.928 16.369 1.00 33.50 457 ARG A CA 1
ATOM 3522 C C . ARG A 1 457 ? -12.020 4.479 14.951 1.00 33.50 457 ARG A C 1
ATOM 3524 O O . ARG A 1 457 ? -11.289 5.403 14.625 1.00 33.50 457 ARG A O 1
ATOM 3531 N N . HIS A 1 458 ? -12.967 3.941 14.190 1.00 28.95 458 HIS A N 1
ATOM 3532 C CA . HIS A 1 458 ? -13.618 4.654 13.094 1.00 28.95 458 HIS A CA 1
ATOM 3533 C C . HIS A 1 458 ? -14.622 5.667 13.666 1.00 28.95 458 HIS A C 1
ATOM 3535 O O . HIS A 1 458 ? -15.306 5.349 14.650 1.00 28.95 458 HIS A O 1
ATOM 3541 N N . ASP A 1 459 ? -14.690 6.837 13.030 1.00 29.44 459 ASP A N 1
ATOM 3542 C CA . ASP A 1 459 ? -15.898 7.668 12.929 1.00 29.44 459 ASP A CA 1
ATOM 3543 C C . ASP A 1 459 ? -16.755 7.212 11.737 1.00 29.44 459 ASP A C 1
ATOM 3545 O O . ASP A 1 459 ? -16.164 6.794 10.708 1.00 29.44 459 ASP A O 1
#